Protein AF-A0A7J2Y728-F1 (afdb_monomer)

Solvent-accessible surface area (backbone atoms only — not comparable to full-atom values): 29092 Å² total; per-residue (Å²): 135,90,84,91,84,91,82,83,85,76,86,76,76,73,63,99,62,51,40,67,37,96,86,74,68,46,81,36,54,63,83,51,53,51,40,88,88,77,65,47,67,45,72,84,69,71,70,79,92,71,84,80,79,84,68,89,71,63,67,67,50,51,57,53,50,55,39,54,78,77,63,33,79,65,56,54,49,56,55,48,55,53,52,52,62,67,54,77,75,69,90,79,83,88,84,88,80,83,84,82,88,90,88,78,82,90,82,84,85,84,89,86,77,73,55,47,65,39,92,86,74,68,39,81,31,57,72,86,58,50,50,37,92,83,77,66,52,73,55,81,90,86,72,83,71,67,39,64,38,92,86,77,62,47,76,34,59,83,83,54,54,48,40,92,86,79,64,53,68,56,82,81,88,85,83,90,84,90,87,82,88,81,82,93,72,86,82,70,81,78,68,90,79,83,50,71,61,63,54,50,52,50,53,51,51,54,52,50,50,50,59,70,69,52,70,76,82,78,77,78,84,89,79,45,82,72,54,51,69,63,46,42,63,54,51,51,51,51,40,51,54,52,52,53,48,30,59,76,73,68,52,89,54,65,72,37,53,53,29,45,54,52,16,52,54,27,45,77,72,68,34,56,70,56,17,46,51,29,44,51,50,21,41,56,48,48,59,47,51,51,51,55,52,54,50,53,52,50,53,50,47,52,53,50,31,66,69,63,45,92,45,68,43,30,51,54,21,52,52,24,44,54,51,15,52,53,27,47,76,71,66,36,59,64,62,14,49,55,33,37,50,56,17,43,58,52,40,38,82,80,42,45,42,41,52,54,20,55,49,48,40,53,51,48,51,52,52,49,62,70,41,61,87,62,77,60,82,48,70,65,42,54,49,29,41,49,50,13,50,53,24,54,75,69,70,35,30,66,60,10,28,52,26,20,54,55,23,46,62,48,51,56,54,54,46,53,58,45,51,54,51,49,54,52,52,52,52,52,53,50,52,57,38,51,78,70,68,53,90,50,71,63,50,52,51,27,50,52,51,17,55,52,24,56,75,69,66,38,57,68,61,17,52,52,26,49,50,52,27,51,52,53,54,53,46,58,56,48,63,52,64,70,69,76,115

Nearest PDB structures (foldseek):
  7uni-assembly2_D  TM=1.965E-01  e=6.691E-01  synthetic construct

Secondary structure (DSSP, 8-state):
------------PPPTTEEE-TTT--EEETT-SB-TTT--BSGGG-S-----------HHHHHHHHHHHHH-HHHHHHHHHHHHHHHSS------------------PPPP---EEE-TTT--EEETT-SB-TTT--B--S----PEEPTTT--EE-TT-SB-TTT-PBPPPS----------------------HHHHHHHHHHHHHHHHHH-PPPPP-----HHHHHHHHHHHHHHHHHHHHHHHHHT---HHHHHHHHHHHHHHHTT-HHHHHHHHHHHHHHHHHHHHHHHHHHHHHHHHHHHHH-S-HHHHHHHHHHHHHHHHHHTT-HHHHHHHHHHHHHHHHHHHHHHHHHHHHHHHHHHHHHHHGGGT--HHHHHHHHHHHHHHHHTT-HHHHHHHHHHHHHHHHHHHHHHHHHHHHHHHHHHHHHHHTT---HHHHHHHHHHHHHHHHT-HHHHHHHHHHHHHHHHHHHHHHHTT--

Foldseek 3Di:
DDDDDDDDDDPDDDPPAWDADPPPRDIHGPPDQADPPPRDGCVVPVDDDDPPPPDPPPPVCLVVLLCLLVPDPVVVVVVVVVVVVVVVPDDDDDDDDDDDDDDDDDDDDDDDFDWDADPPQRDTGGPPDQADPVPGDGHDDDDADFDADPPPRDTDGPPDQADPPPGDGDDDPDDDDDDDDDDDDDDPDPDPPPDVLVVLLVVLVVLLVVLLVDQDPDDDPPPDPVVLVVCLNVLSVLLVVLVVLCVVLVQDLVVLVVLQVQLSVCVVVVVSVSNSVSSVVSNSVSLNSLSVVLSVLLVVLSVLLVLVPPDPLSVQLSVLSVQLSVCNVVSVSNSSVVSNVSSCVSSCVLCVLVVQLVVLLVVLVVLVVLCVVQPQPCPVLVVLSVQLVVCSVVSVSNSNSVSSVVSNVSSLVSLLVSLVVLLVVLVVLLVVVVVVVDDCPLLVVLSVQLVVCSVVSVSVSNSVSSVVNCVVSVVRVVVVVVVPD

Sequence (485 aa):
MKNLRSSLEVSSTPPSGTKVCPVCDSSIDAKARRCPSCQTDLSLFDVGGGTVDLGMGGDKAIDQMLDTITGGAEGSEILETLKSVGKASRSTTGVSGLKAATALERREPSRAAGGFMCPICESSVDADATVCPGCGAHFEEGGAAEFECPVCKAAVPRDAERCMTCGVTFAPSIRTVPGPGTAAAPTVPARHADDPRAALQGALRDRLAAVRASRPPVALPLADRKALHRDLPKLVNDVRSLLAVARKIGLPVESARSKINEAIGAGKRREIEGAIKMIGEARQGLERAFRDHIAGQIDSVLQDVERMGGSEDASNALEGVRVAIGRLEAREYEAAWDALQVAAEACEAQVKPYREAKESIAEDKRLLAEARSLDVHAAEIERLLRQGQEALTARKDEDALRFARQAHARLTRDLSVVLHDELRKARQTLLDLKVRGADLSKPIGFLKAASVHVKKEDWHEALRYLQEFRRETGGLDARRAGFSG

Mean predicted aligned error: 20.04 Å

pLDDT: mean 76.29, std 21.87, range [26.25, 98.12]

Structure (mmCIF, N/CA/C/O backbone):
data_AF-A0A7J2Y728-F1
#
_entry.id   AF-A0A7J2Y728-F1
#
loop_
_atom_site.group_PDB
_atom_site.id
_atom_site.type_symbol
_atom_site.label_atom_id
_atom_site.label_alt_id
_atom_site.label_comp_id
_atom_site.label_asym_id
_atom_site.label_entity_id
_atom_site.label_seq_id
_atom_site.pdbx_PDB_ins_code
_atom_site.Cartn_x
_atom_site.Cartn_y
_atom_site.Cartn_z
_atom_site.occupancy
_atom_site.B_iso_or_equiv
_atom_site.auth_seq_id
_atom_site.auth_comp_id
_atom_site.auth_asym_id
_atom_site.auth_atom_id
_atom_site.pdbx_PDB_model_num
ATOM 1 N N . MET A 1 1 ? -21.508 50.866 23.815 1.00 36.09 1 MET A N 1
ATOM 2 C CA . MET A 1 1 ? -20.263 51.187 24.552 1.00 36.09 1 MET A CA 1
ATOM 3 C C . MET A 1 1 ? -19.931 49.955 25.391 1.00 36.09 1 MET A C 1
ATOM 5 O O . MET A 1 1 ? -20.685 49.668 26.301 1.00 36.09 1 MET A O 1
ATOM 9 N N . LYS A 1 2 ? -19.138 48.990 24.904 1.00 36.19 2 LYS A N 1
ATOM 10 C CA . LYS A 1 2 ? -17.657 48.941 24.890 1.00 36.19 2 LYS A CA 1
ATOM 11 C C . LYS A 1 2 ? -17.030 49.238 26.260 1.00 36.19 2 LYS A C 1
ATOM 13 O O . LYS A 1 2 ? -17.006 50.401 26.644 1.00 36.19 2 LYS A O 1
ATOM 18 N N . ASN A 1 3 ? -16.528 48.191 26.930 1.00 31.12 3 ASN A N 1
ATOM 19 C CA . ASN A 1 3 ? -15.158 48.028 27.473 1.00 31.12 3 ASN A CA 1
ATOM 20 C C . ASN A 1 3 ? -15.152 46.886 28.518 1.00 31.12 3 ASN A C 1
ATOM 22 O O . ASN A 1 3 ? -15.933 46.926 29.457 1.00 31.12 3 ASN A O 1
ATOM 26 N N . LEU A 1 4 ? -14.493 45.744 28.275 1.00 36.25 4 LEU A N 1
ATOM 27 C CA . LEU A 1 4 ? -13.041 45.445 28.293 1.00 36.25 4 LEU A CA 1
ATOM 28 C C . LEU A 1 4 ? -12.475 45.204 29.706 1.00 36.25 4 LEU A C 1
ATOM 30 O O . LEU A 1 4 ? -12.314 46.159 30.461 1.00 36.25 4 LEU A O 1
ATOM 34 N N . ARG A 1 5 ? -12.085 43.944 29.976 1.00 34.44 5 ARG A N 1
ATOM 35 C CA . ARG A 1 5 ? -10.764 43.458 30.472 1.00 34.44 5 ARG A CA 1
ATOM 36 C C . ARG A 1 5 ? -10.913 41.991 30.928 1.00 34.44 5 ARG A C 1
ATOM 38 O O . ARG A 1 5 ? -11.746 41.708 31.773 1.00 34.44 5 ARG A O 1
ATOM 45 N N . SER A 1 6 ? -10.336 41.007 30.234 1.00 34.31 6 SER A N 1
ATOM 46 C CA . SER A 1 6 ? -8.918 40.578 30.221 1.00 34.31 6 SER A CA 1
ATOM 47 C C . SER A 1 6 ? -8.527 39.716 31.433 1.00 34.31 6 SER A C 1
ATOM 49 O O . SER A 1 6 ? -8.373 40.217 32.540 1.00 34.31 6 SER A O 1
ATOM 51 N N . SER A 1 7 ? -8.299 38.425 31.189 1.00 35.12 7 SER A N 1
ATOM 52 C CA . SER A 1 7 ? -7.483 37.494 31.993 1.00 35.12 7 SER A CA 1
ATOM 53 C C . SER A 1 7 ? -6.956 36.448 30.996 1.00 35.12 7 SER A C 1
ATOM 55 O O . SER A 1 7 ? -7.727 35.616 30.545 1.00 35.12 7 SER A O 1
ATOM 57 N N . LEU A 1 8 ? -5.844 36.696 30.296 1.00 37.00 8 LEU A N 1
ATOM 58 C CA . LEU A 1 8 ? -4.461 36.380 30.691 1.00 37.00 8 LEU A CA 1
ATOM 59 C C . LEU A 1 8 ? -4.297 34.920 31.143 1.00 37.00 8 LEU A C 1
ATOM 61 O O . LEU A 1 8 ? -4.273 34.622 32.333 1.00 37.00 8 LEU A O 1
ATOM 65 N N . GLU A 1 9 ? -4.148 34.035 30.155 1.00 36.41 9 GLU A N 1
ATOM 66 C CA . GLU A 1 9 ? -3.487 32.741 30.309 1.00 36.41 9 GLU A CA 1
ATOM 67 C C . GLU A 1 9 ? -1.994 32.987 30.553 1.00 36.41 9 GLU A C 1
ATOM 69 O O . GLU A 1 9 ? -1.279 33.537 29.713 1.00 36.41 9 GLU A O 1
ATOM 74 N N . VAL A 1 10 ? -1.531 32.621 31.746 1.00 37.81 10 VAL A N 1
ATOM 75 C CA . VAL A 1 10 ? -0.124 32.679 32.135 1.00 37.81 10 VAL A CA 1
ATOM 76 C C . VAL A 1 10 ? 0.492 31.312 31.858 1.00 37.81 10 VAL A C 1
ATOM 78 O O . VAL A 1 10 ? 0.276 30.356 32.597 1.00 37.81 10 VAL A O 1
ATOM 81 N N . SER A 1 11 ? 1.290 31.238 30.794 1.00 43.25 11 SER A N 1
ATOM 82 C CA . SER A 1 11 ? 2.288 30.188 30.591 1.00 43.25 11 SER A CA 1
ATOM 83 C C . SER A 1 11 ? 3.376 30.339 31.658 1.00 43.25 11 SER A C 1
ATOM 85 O O . SER A 1 11 ? 4.315 31.118 31.495 1.00 43.25 11 SER A O 1
ATOM 87 N N . SER A 1 12 ? 3.243 29.627 32.776 1.00 42.03 12 SER A N 1
ATOM 88 C CA . SER A 1 12 ? 4.268 29.584 33.818 1.00 42.03 12 SER A CA 1
ATOM 89 C C . SER A 1 12 ? 5.326 28.534 33.478 1.00 42.03 12 SER A C 1
ATOM 91 O O . SER A 1 12 ? 5.150 27.344 33.742 1.00 42.03 12 SER A O 1
ATOM 93 N N . THR A 1 13 ? 6.451 28.979 32.925 1.00 46.34 13 THR A N 1
ATOM 94 C CA . THR A 1 13 ? 7.721 28.250 33.018 1.00 46.34 13 THR A CA 1
ATOM 95 C C . THR A 1 13 ? 8.045 27.994 34.497 1.00 46.34 13 THR A C 1
ATOM 97 O O . THR A 1 13 ? 7.999 28.950 35.280 1.00 46.34 13 THR A O 1
ATOM 100 N N . PRO A 1 14 ? 8.368 26.756 34.915 1.00 42.28 14 PRO A N 1
ATOM 101 C CA . PRO A 1 14 ? 8.696 26.487 36.306 1.00 42.28 14 PRO A CA 1
ATOM 102 C C . PRO A 1 14 ? 10.007 27.188 36.709 1.00 42.28 14 PRO A C 1
ATOM 104 O O . PRO A 1 14 ? 10.954 27.210 35.917 1.00 42.28 14 PRO A O 1
ATOM 107 N N . PRO A 1 15 ? 10.104 27.742 37.931 1.00 44.25 15 PRO A N 1
ATOM 108 C CA . PRO A 1 15 ? 11.355 28.271 38.462 1.00 44.25 15 PRO A CA 1
ATOM 109 C C . PRO A 1 15 ? 12.415 27.163 38.537 1.00 44.25 15 PRO A C 1
ATOM 111 O O . PRO A 1 15 ? 12.107 26.006 38.846 1.00 44.25 15 PRO A O 1
ATOM 114 N N . SER A 1 16 ? 13.669 27.534 38.262 1.00 54.56 16 SER A N 1
ATOM 115 C CA . SER A 1 16 ? 14.858 26.677 38.316 1.00 54.56 16 SER A CA 1
ATOM 116 C C . SER A 1 16 ? 14.979 26.006 39.691 1.00 54.56 16 SER A C 1
ATOM 118 O O . SER A 1 16 ? 15.476 26.604 40.643 1.00 54.56 16 SER A O 1
ATOM 120 N N . GLY A 1 17 ? 14.464 24.784 39.812 1.00 63.47 17 GLY A N 1
ATOM 121 C CA . GLY A 1 17 ? 14.330 24.076 41.090 1.00 63.47 17 GLY A CA 1
ATOM 122 C C . GLY A 1 17 ? 13.102 23.168 41.190 1.00 63.47 17 GLY A C 1
ATOM 123 O O . GLY A 1 17 ? 13.009 22.378 42.126 1.00 63.47 17 GLY A O 1
ATOM 124 N N . THR A 1 18 ? 12.186 23.225 40.222 1.00 78.00 18 THR A N 1
ATOM 125 C CA . THR A 1 18 ? 11.022 22.328 40.140 1.00 78.00 18 THR A CA 1
ATOM 126 C C . THR A 1 18 ? 11.105 21.426 38.906 1.00 78.00 18 THR A C 1
ATOM 128 O O . THR A 1 18 ? 11.581 21.841 37.852 1.00 78.00 18 THR A O 1
ATOM 131 N N . LYS A 1 19 ? 10.685 20.166 39.049 1.00 84.06 19 LYS A N 1
ATOM 132 C CA . LYS A 1 19 ? 10.522 19.182 37.967 1.00 84.06 19 LYS A CA 1
ATOM 133 C C . LYS A 1 19 ? 9.038 18.836 37.820 1.00 84.06 19 LYS A C 1
ATOM 135 O O . LYS A 1 19 ? 8.234 19.176 38.682 1.00 84.06 19 LYS A O 1
ATOM 140 N N . VAL A 1 20 ? 8.656 18.171 36.738 1.00 87.44 20 VAL A N 1
ATOM 141 C CA . VAL A 1 20 ? 7.262 17.767 36.494 1.00 87.44 20 VAL A CA 1
ATOM 142 C C . VAL A 1 20 ? 7.093 16.293 36.860 1.00 87.44 20 VAL A C 1
ATOM 144 O O . VAL A 1 20 ? 7.968 15.474 36.576 1.00 87.44 20 VAL A O 1
ATOM 147 N N . CYS A 1 21 ? 6.001 15.939 37.540 1.00 81.06 21 CYS A N 1
ATOM 148 C CA . CYS A 1 21 ? 5.714 14.545 37.865 1.00 81.06 21 CYS A CA 1
ATOM 149 C C . CYS A 1 21 ? 5.385 13.753 36.583 1.00 81.06 21 CYS A C 1
ATOM 151 O O . CYS A 1 21 ? 4.373 14.053 35.961 1.00 81.06 21 CYS A O 1
ATOM 153 N N . PRO A 1 22 ? 6.112 12.669 36.247 1.00 82.06 22 PRO A N 1
ATOM 154 C CA . PRO A 1 22 ? 5.912 11.913 35.001 1.00 82.06 22 PRO A CA 1
ATOM 155 C C . PRO A 1 22 ? 4.608 11.093 34.953 1.00 82.06 22 PRO A C 1
ATOM 157 O O . PRO A 1 22 ? 4.370 10.354 34.001 1.00 82.06 22 PRO A O 1
ATOM 160 N N . VAL A 1 23 ? 3.788 11.152 36.007 1.00 81.75 23 VAL A N 1
ATOM 161 C CA . VAL A 1 23 ? 2.537 10.387 36.128 1.00 81.75 23 VAL A CA 1
ATOM 162 C C . VAL A 1 23 ? 1.297 11.280 36.084 1.00 81.75 23 VAL A C 1
ATOM 164 O O . VAL A 1 23 ? 0.246 10.822 35.641 1.00 81.75 23 VAL A O 1
ATOM 167 N N . CYS A 1 24 ? 1.388 12.529 36.544 1.00 83.75 24 CYS A N 1
ATOM 168 C CA . CYS A 1 24 ? 0.225 13.420 36.663 1.00 83.75 24 CYS A CA 1
ATOM 169 C C . CYS A 1 24 ? 0.508 14.883 36.299 1.00 83.75 24 CYS A C 1
ATOM 171 O O . CYS A 1 24 ? -0.330 15.738 36.569 1.00 83.75 24 CYS A O 1
ATOM 173 N N . ASP A 1 25 ? 1.698 15.177 35.776 1.00 85.94 25 ASP A N 1
ATOM 174 C CA . ASP A 1 25 ? 2.135 16.491 35.292 1.00 85.94 25 ASP A CA 1
ATOM 175 C C . ASP A 1 25 ? 2.067 17.646 36.304 1.00 85.94 25 ASP A C 1
ATOM 177 O O . ASP A 1 25 ? 2.242 18.813 35.964 1.00 85.94 25 ASP A O 1
ATOM 181 N N . SER A 1 26 ? 1.892 17.334 37.590 1.00 83.94 26 SER A N 1
ATOM 182 C CA . SER A 1 26 ? 1.995 18.327 38.656 1.00 83.94 26 SER A CA 1
ATOM 183 C C . SER A 1 26 ? 3.441 18.793 38.820 1.00 83.94 26 SER A C 1
ATOM 185 O O . SER A 1 26 ? 4.365 17.972 38.849 1.00 83.94 26 SER A O 1
ATOM 187 N N . SER A 1 27 ? 3.630 20.100 38.996 1.00 87.88 27 SER A N 1
ATOM 188 C CA . SER A 1 27 ? 4.913 20.690 39.379 1.00 87.88 27 SER A CA 1
ATOM 189 C C . SER A 1 27 ? 5.327 20.195 40.764 1.00 87.88 27 SER A C 1
ATOM 191 O O . SER A 1 27 ? 4.573 20.302 41.732 1.00 87.88 27 SER A O 1
ATOM 193 N N . ILE A 1 28 ? 6.527 19.637 40.861 1.00 85.81 28 ILE A N 1
ATOM 194 C CA . ILE A 1 28 ? 7.092 19.047 42.074 1.00 85.81 28 ILE A CA 1
ATOM 195 C C . ILE A 1 28 ? 8.501 19.589 42.316 1.00 85.81 28 ILE A C 1
ATOM 197 O O . ILE A 1 28 ? 9.189 20.014 41.393 1.00 85.81 28 ILE A O 1
ATOM 201 N N . ASP A 1 29 ? 8.958 19.566 43.563 1.00 82.44 29 ASP A N 1
ATOM 202 C CA . ASP A 1 29 ? 10.331 19.952 43.896 1.00 82.44 29 ASP A CA 1
ATOM 203 C C . ASP A 1 29 ? 11.352 19.020 43.210 1.00 82.44 29 ASP A C 1
ATOM 205 O O . ASP A 1 29 ? 11.127 17.807 43.100 1.00 82.44 29 ASP A O 1
ATOM 209 N N . ALA A 1 30 ? 12.488 19.556 42.749 1.00 79.12 30 ALA A N 1
ATOM 210 C CA . ALA A 1 30 ? 13.528 18.769 42.082 1.00 79.12 30 ALA A CA 1
ATOM 211 C C . ALA A 1 30 ? 14.033 17.587 42.937 1.00 79.12 30 ALA A C 1
ATOM 213 O O . ALA A 1 30 ? 14.341 16.519 42.396 1.00 79.12 30 ALA A O 1
ATOM 214 N N . LYS A 1 31 ? 14.047 17.731 44.269 1.00 77.50 31 LYS A N 1
ATOM 215 C CA . LYS A 1 31 ? 14.472 16.705 45.236 1.00 77.50 31 LYS A CA 1
ATOM 216 C C . LYS A 1 31 ? 13.311 15.879 45.800 1.00 77.50 31 LYS A C 1
ATOM 218 O O . LYS A 1 31 ? 13.548 14.989 46.622 1.00 77.50 31 LYS A O 1
ATOM 223 N N . ALA A 1 32 ? 12.069 16.118 45.369 1.00 79.19 32 ALA A N 1
ATOM 224 C CA . ALA A 1 32 ? 10.927 15.325 45.810 1.00 79.19 32 ALA A CA 1
ATOM 225 C C . ALA A 1 32 ? 11.103 13.853 45.403 1.00 79.19 32 ALA A C 1
ATOM 227 O O . ALA A 1 32 ? 11.284 13.533 44.223 1.00 79.19 32 ALA A O 1
ATOM 228 N N . ARG A 1 33 ? 11.025 12.959 46.398 1.00 82.12 33 ARG A N 1
ATOM 229 C CA . ARG A 1 33 ? 10.993 11.498 46.208 1.00 82.12 33 ARG A CA 1
ATOM 230 C C . ARG A 1 33 ? 9.577 10.951 46.039 1.00 82.12 33 ARG A C 1
ATOM 232 O O . ARG A 1 33 ? 9.421 9.844 45.552 1.00 82.12 33 ARG A O 1
ATOM 239 N N . ARG A 1 34 ? 8.543 11.715 46.402 1.00 88.38 34 ARG A N 1
ATOM 240 C CA . ARG A 1 34 ? 7.135 11.389 46.129 1.00 88.38 34 ARG A CA 1
ATOM 241 C C . ARG A 1 34 ? 6.408 12.603 45.582 1.00 88.38 34 ARG A C 1
ATOM 243 O O . ARG A 1 34 ? 6.651 13.718 46.039 1.00 88.38 34 ARG A O 1
ATOM 250 N N . CYS A 1 35 ? 5.502 12.385 44.635 1.00 84.19 35 CYS A N 1
ATOM 251 C CA . CYS A 1 35 ? 4.614 13.441 44.162 1.00 84.19 35 CYS A CA 1
ATOM 252 C C . CYS A 1 35 ? 3.517 13.730 45.209 1.00 84.19 35 CYS A C 1
ATOM 254 O O . CYS A 1 35 ? 2.826 12.795 45.607 1.00 84.19 35 CYS A O 1
ATOM 256 N N . PRO A 1 36 ? 3.300 14.985 45.634 1.00 82.44 36 PRO A N 1
ATOM 257 C CA . PRO A 1 36 ? 2.233 15.339 46.571 1.00 82.44 36 PRO A CA 1
ATOM 258 C C . PRO A 1 36 ? 0.824 15.187 45.973 1.00 82.44 36 PRO A C 1
ATOM 260 O O . PRO A 1 36 ? -0.109 14.909 46.718 1.00 82.44 36 PRO A O 1
ATOM 263 N N . SER A 1 37 ? 0.663 15.307 44.650 1.00 85.44 37 SER A N 1
ATOM 264 C CA . SER A 1 37 ? -0.649 15.221 43.989 1.00 85.44 37 SER A CA 1
ATOM 265 C C . SER A 1 37 ? -1.134 13.784 43.796 1.00 85.44 37 SER A C 1
ATOM 267 O O . SER A 1 37 ? -2.288 13.476 44.070 1.00 85.44 37 SER A O 1
ATOM 269 N N . CYS A 1 38 ? -0.262 12.889 43.322 1.00 85.88 38 CYS A N 1
ATOM 270 C CA . CYS A 1 38 ? -0.639 11.508 42.988 1.00 85.88 38 CYS A CA 1
ATOM 271 C C . CYS A 1 38 ? 0.043 10.446 43.861 1.00 85.88 38 CYS A C 1
ATOM 273 O O . CYS A 1 38 ? -0.113 9.254 43.604 1.00 85.88 38 CYS A O 1
ATOM 275 N N . GLN A 1 39 ? 0.845 10.861 44.847 1.00 85.12 39 GLN A N 1
ATOM 276 C CA . GLN A 1 39 ? 1.574 9.998 45.788 1.00 85.12 39 GLN A CA 1
ATOM 277 C C . GLN A 1 39 ? 2.557 8.998 45.149 1.00 85.12 39 GLN A C 1
ATOM 279 O O . GLN A 1 39 ? 3.077 8.116 45.831 1.00 85.12 39 GLN A O 1
ATOM 284 N N . THR A 1 40 ? 2.865 9.152 43.856 1.00 81.62 40 THR A N 1
ATOM 285 C CA . THR A 1 40 ? 3.807 8.283 43.135 1.00 81.62 40 THR A CA 1
ATOM 286 C C . THR A 1 40 ? 5.222 8.443 43.686 1.00 81.62 40 THR A C 1
ATOM 288 O O . THR A 1 40 ? 5.699 9.571 43.827 1.00 81.62 40 THR A O 1
ATOM 291 N N . ASP A 1 41 ? 5.896 7.322 43.952 1.00 84.44 41 ASP A N 1
ATOM 292 C CA . ASP A 1 41 ? 7.317 7.277 44.306 1.00 84.44 41 ASP A CA 1
ATOM 293 C C . ASP A 1 41 ? 8.184 7.506 43.060 1.00 84.44 41 ASP A C 1
ATOM 295 O O . ASP A 1 41 ? 8.096 6.782 42.069 1.00 84.44 41 ASP A O 1
ATOM 299 N N . LEU A 1 42 ? 8.991 8.561 43.099 1.00 76.94 42 LEU A N 1
ATOM 300 C CA . LEU A 1 42 ? 9.778 9.061 41.976 1.00 76.94 42 LEU A CA 1
ATOM 301 C C . LEU A 1 42 ? 11.171 8.430 41.914 1.00 76.94 42 LEU A C 1
ATOM 303 O O . LEU A 1 42 ? 11.829 8.532 40.883 1.00 76.94 42 LEU A O 1
ATOM 307 N N . SER A 1 43 ? 11.600 7.741 42.978 1.00 75.69 43 SER A N 1
ATOM 308 C CA . SER A 1 43 ? 12.879 7.017 43.001 1.00 75.69 43 SER A CA 1
ATOM 309 C C . SER A 1 43 ? 12.936 5.868 41.985 1.00 75.69 43 SER A C 1
ATOM 311 O O . SER A 1 43 ? 14.015 5.460 41.571 1.00 75.69 43 SER A O 1
ATOM 313 N N . LEU A 1 44 ? 11.772 5.402 41.524 1.00 68.56 44 LEU A N 1
ATOM 314 C CA . LEU A 1 44 ? 11.617 4.391 40.476 1.00 68.56 44 LEU A CA 1
ATOM 315 C C . LEU A 1 44 ? 12.033 4.869 39.074 1.00 68.56 44 LEU A C 1
ATOM 317 O O . LEU A 1 44 ? 12.242 4.034 38.198 1.00 68.56 44 LEU A O 1
ATOM 321 N N . PHE A 1 45 ? 12.137 6.183 38.851 1.00 65.56 45 PHE A N 1
ATOM 322 C CA . PHE A 1 45 ? 12.433 6.772 37.538 1.00 65.56 45 PHE A CA 1
ATOM 323 C C . PHE A 1 45 ? 13.850 7.365 37.435 1.00 65.56 45 PHE A C 1
ATOM 325 O O . PHE A 1 45 ? 14.231 7.816 36.362 1.00 65.56 45 PHE A O 1
ATOM 332 N N . ASP A 1 46 ? 14.641 7.327 38.512 1.00 55.50 46 ASP A N 1
ATOM 333 C CA . ASP A 1 46 ? 16.007 7.882 38.594 1.00 55.50 46 ASP A CA 1
ATOM 334 C C . ASP A 1 46 ? 17.094 6.898 38.091 1.00 55.50 46 ASP A C 1
ATOM 336 O O . ASP A 1 46 ? 18.239 6.903 38.549 1.00 55.50 46 ASP A O 1
ATOM 340 N N . VAL A 1 47 ? 16.755 6.018 37.140 1.00 47.31 47 VAL A N 1
ATOM 341 C CA . VAL A 1 47 ? 17.733 5.127 36.493 1.00 47.31 47 VAL A CA 1
ATOM 342 C C . VAL A 1 47 ? 18.425 5.910 35.377 1.00 47.31 47 VAL A C 1
ATOM 344 O O . VAL A 1 47 ? 17.777 6.376 34.444 1.00 47.31 47 VAL A O 1
ATOM 347 N N . GLY A 1 48 ? 19.740 6.084 35.524 1.00 39.31 48 GLY A N 1
ATOM 348 C CA . GLY A 1 48 ? 20.586 6.988 34.747 1.00 39.31 48 GLY A CA 1
ATOM 349 C C . GLY A 1 48 ? 20.332 7.005 33.238 1.00 39.31 48 GLY A C 1
ATOM 350 O O . GLY A 1 48 ? 20.243 5.970 32.579 1.00 39.31 48 GLY A O 1
ATOM 351 N N . GLY A 1 49 ? 20.258 8.227 32.704 1.00 39.19 49 GLY A N 1
ATOM 352 C CA . GLY A 1 49 ? 20.095 8.518 31.288 1.00 39.19 49 GLY A CA 1
ATOM 353 C C . GLY A 1 49 ? 21.264 8.006 30.452 1.00 39.19 49 GLY A C 1
ATOM 354 O O . GLY A 1 49 ? 22.329 8.614 30.410 1.00 39.19 49 GLY A O 1
ATOM 355 N N . GLY A 1 50 ? 21.025 6.903 29.750 1.00 29.88 50 GLY A N 1
ATOM 356 C CA . GLY A 1 50 ? 21.738 6.520 28.541 1.00 29.88 50 GLY A CA 1
ATOM 357 C C . GLY A 1 50 ? 20.765 6.616 27.376 1.00 29.88 50 GLY A C 1
ATOM 358 O O . GLY A 1 50 ? 19.938 5.728 27.178 1.00 29.88 50 GLY A O 1
ATOM 359 N N . THR A 1 51 ? 20.827 7.707 26.620 1.00 29.98 51 THR A N 1
ATOM 360 C CA . THR A 1 51 ? 20.181 7.797 25.311 1.00 29.98 51 THR A CA 1
ATOM 361 C C . THR A 1 51 ? 20.886 6.811 24.383 1.00 29.98 51 THR A C 1
ATOM 363 O O . THR A 1 51 ? 21.996 7.071 23.924 1.00 29.98 51 THR A O 1
ATOM 366 N N . VAL A 1 52 ? 20.272 5.652 24.142 1.00 28.61 52 VAL A N 1
ATOM 367 C CA . VAL A 1 52 ? 20.644 4.785 23.021 1.00 28.61 52 VAL A CA 1
ATOM 368 C C . VAL A 1 52 ? 20.241 5.494 21.737 1.00 28.61 52 VAL A C 1
ATOM 370 O O . VAL A 1 52 ? 19.082 5.492 21.331 1.00 28.61 52 VAL A O 1
ATOM 373 N N . ASP A 1 53 ? 21.228 6.151 21.143 1.00 27.36 53 ASP A N 1
ATOM 374 C CA . ASP A 1 53 ? 21.156 6.744 19.821 1.00 27.36 53 ASP A CA 1
ATOM 375 C C . ASP A 1 53 ? 21.158 5.610 18.781 1.00 27.36 53 ASP A C 1
ATOM 377 O O . ASP A 1 53 ? 22.201 5.121 18.350 1.00 27.36 53 ASP A O 1
ATOM 381 N N . LEU A 1 54 ? 19.967 5.122 18.426 1.00 32.44 54 LEU A N 1
ATOM 382 C CA . LEU A 1 54 ? 19.755 4.273 17.250 1.00 32.44 54 LEU A CA 1
ATOM 383 C C . LEU A 1 54 ? 19.519 5.166 16.024 1.00 32.44 54 LEU A C 1
ATOM 385 O O . LEU A 1 54 ? 18.485 5.095 15.361 1.00 32.44 54 LEU A O 1
ATOM 389 N N . GLY A 1 55 ? 20.487 6.037 15.742 1.00 30.92 55 GLY A N 1
ATOM 390 C CA . GLY A 1 55 ? 20.522 6.849 14.534 1.00 30.92 55 GLY A CA 1
ATOM 391 C C . GLY A 1 55 ? 20.902 6.001 13.320 1.00 30.92 55 GLY A C 1
ATOM 392 O O . GLY A 1 55 ? 21.998 5.443 13.252 1.00 30.92 55 GLY A O 1
ATOM 393 N N . MET A 1 56 ? 19.995 5.911 12.343 1.00 45.03 56 MET A N 1
ATOM 394 C CA . MET A 1 56 ? 20.239 5.320 11.024 1.00 45.03 56 MET A CA 1
ATOM 395 C C . MET A 1 56 ? 21.422 6.006 10.319 1.00 45.03 56 MET A C 1
ATOM 397 O O . MET A 1 56 ? 21.269 7.022 9.648 1.00 45.03 56 MET A O 1
ATOM 401 N N . GLY A 1 57 ? 22.610 5.416 10.428 1.00 39.97 57 GLY A N 1
ATOM 402 C CA . GLY A 1 57 ? 23.808 5.794 9.675 1.00 39.97 57 GLY A CA 1
ATOM 403 C C . GLY A 1 57 ? 24.056 4.880 8.472 1.00 39.97 57 GLY A C 1
ATOM 404 O O . GLY A 1 57 ? 25.140 4.319 8.354 1.00 39.97 57 GLY A O 1
ATOM 405 N N . GLY A 1 58 ? 23.059 4.663 7.609 1.00 50.75 58 GLY A N 1
ATOM 406 C CA . GLY A 1 58 ? 23.162 3.707 6.492 1.00 50.75 58 GLY A CA 1
ATOM 407 C C . GLY A 1 58 ? 23.837 4.254 5.226 1.00 50.75 58 GLY A C 1
ATOM 408 O O . GLY A 1 58 ? 24.446 3.496 4.473 1.00 50.75 58 GLY A O 1
ATOM 409 N N . ASP A 1 59 ? 23.760 5.566 4.989 1.00 52.47 59 ASP A N 1
ATOM 410 C CA . ASP A 1 59 ? 24.070 6.134 3.669 1.00 52.47 59 ASP A CA 1
ATOM 411 C C . ASP A 1 59 ? 25.556 6.405 3.438 1.00 52.47 59 ASP A C 1
ATOM 413 O O . ASP A 1 59 ? 26.090 6.065 2.385 1.00 52.47 59 ASP A O 1
ATOM 417 N N . LYS A 1 60 ? 26.264 6.934 4.443 1.00 54.91 60 LYS A N 1
ATOM 418 C CA . LYS A 1 60 ? 27.724 7.113 4.361 1.00 54.91 60 LYS A CA 1
ATOM 419 C C . LYS A 1 60 ? 28.455 5.778 4.348 1.00 54.91 60 LYS A C 1
ATOM 421 O O . LYS A 1 60 ? 29.512 5.677 3.744 1.00 54.91 60 LYS A O 1
ATOM 426 N N . ALA A 1 61 ? 27.876 4.764 4.987 1.00 61.44 61 ALA A N 1
ATOM 427 C CA . ALA A 1 61 ? 28.481 3.454 5.096 1.00 61.44 61 ALA A CA 1
ATOM 428 C C . ALA A 1 61 ? 28.568 2.782 3.717 1.00 61.44 61 ALA A C 1
ATOM 430 O O . ALA A 1 61 ? 29.619 2.260 3.388 1.00 61.44 61 ALA A O 1
ATOM 431 N N . ILE A 1 62 ? 27.522 2.837 2.881 1.00 57.56 62 ILE A N 1
ATOM 432 C CA . ILE A 1 62 ? 27.520 2.183 1.557 1.00 57.56 62 ILE A CA 1
ATOM 433 C C . ILE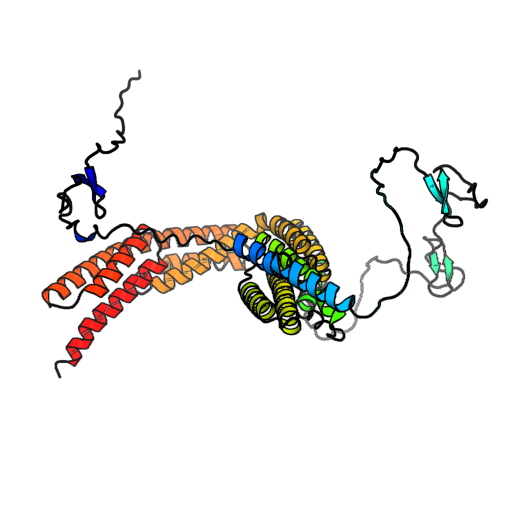 A 1 62 ? 28.454 2.886 0.576 1.00 57.56 62 ILE A C 1
ATOM 435 O O . ILE A 1 62 ? 29.238 2.212 -0.083 1.00 57.56 62 ILE A O 1
ATOM 439 N N . ASP A 1 63 ? 28.418 4.217 0.503 1.00 57.41 63 ASP A N 1
ATOM 440 C CA . ASP A 1 63 ? 29.334 4.965 -0.362 1.00 57.41 63 ASP A CA 1
ATOM 441 C C . ASP A 1 63 ? 30.800 4.774 0.091 1.00 57.41 63 ASP A C 1
ATOM 443 O O . ASP A 1 63 ? 31.634 4.416 -0.733 1.00 57.41 63 ASP A O 1
ATOM 447 N N . GLN A 1 64 ? 31.102 4.836 1.400 1.00 61.72 64 GLN A N 1
ATOM 448 C CA . GLN A 1 64 ? 32.438 4.505 1.941 1.00 61.72 64 GLN A CA 1
ATOM 449 C C . GLN A 1 64 ? 32.833 3.033 1.708 1.00 61.72 64 GLN A C 1
ATOM 451 O O . GLN A 1 64 ? 34.009 2.719 1.520 1.00 61.72 64 GLN A O 1
ATOM 456 N N . MET A 1 65 ? 31.867 2.113 1.708 1.00 60.25 65 MET A N 1
ATOM 457 C CA . MET A 1 65 ? 32.076 0.683 1.469 1.00 60.25 65 MET A CA 1
ATOM 458 C C . MET A 1 65 ? 32.357 0.369 -0.005 1.00 60.25 65 MET A C 1
ATOM 460 O O . MET A 1 65 ? 33.267 -0.406 -0.294 1.00 60.25 65 MET A O 1
ATOM 464 N N . LEU A 1 66 ? 31.621 0.976 -0.938 1.00 61.47 66 LEU A N 1
ATOM 465 C CA . LEU A 1 66 ? 31.881 0.859 -2.375 1.00 61.47 66 LEU A CA 1
ATOM 466 C C . LEU A 1 66 ? 33.209 1.540 -2.734 1.00 61.47 66 LEU A C 1
ATOM 468 O O . LEU A 1 66 ? 33.999 0.965 -3.482 1.00 61.47 66 LEU A O 1
ATOM 472 N N . ASP A 1 67 ? 33.519 2.673 -2.098 1.00 65.06 67 ASP A N 1
ATOM 473 C CA . ASP A 1 67 ? 34.817 3.341 -2.218 1.00 65.06 67 ASP A CA 1
ATOM 474 C C . ASP A 1 67 ? 35.959 2.505 -1.595 1.00 65.06 67 ASP A C 1
ATOM 476 O O . ASP A 1 67 ? 37.099 2.618 -2.024 1.00 65.06 67 ASP A O 1
ATOM 480 N N . THR A 1 68 ? 35.693 1.583 -0.658 1.00 61.44 68 THR A N 1
ATOM 481 C CA . THR A 1 68 ? 36.703 0.620 -0.160 1.00 61.44 68 THR A CA 1
ATOM 482 C C . THR A 1 68 ? 37.055 -0.444 -1.212 1.00 61.44 68 THR A C 1
ATOM 484 O O . THR A 1 68 ? 38.181 -0.940 -1.238 1.00 61.44 68 THR A O 1
ATOM 487 N N . ILE A 1 69 ? 36.124 -0.780 -2.114 1.00 54.25 69 ILE A N 1
ATOM 488 C CA . ILE A 1 69 ? 36.364 -1.697 -3.244 1.00 54.25 69 ILE A CA 1
ATOM 489 C C . ILE A 1 69 ? 37.173 -0.995 -4.351 1.00 54.25 69 ILE A C 1
ATOM 491 O O . ILE A 1 69 ? 37.983 -1.644 -5.014 1.00 54.25 69 ILE A O 1
ATOM 495 N N . THR A 1 70 ? 36.975 0.315 -4.555 1.00 52.47 70 THR A N 1
ATOM 496 C CA . THR A 1 70 ? 37.580 1.079 -5.667 1.00 52.47 70 THR A CA 1
ATOM 497 C C . THR A 1 70 ? 38.708 2.045 -5.277 1.00 52.47 70 THR A C 1
ATOM 499 O O . THR A 1 70 ? 39.419 2.501 -6.168 1.00 52.47 70 THR A O 1
ATOM 502 N N . GLY A 1 71 ? 38.893 2.380 -3.998 1.00 44.84 71 GLY A N 1
ATOM 503 C CA . GLY A 1 71 ? 39.621 3.589 -3.580 1.00 44.84 71 GLY A CA 1
ATOM 504 C C . GLY A 1 71 ? 40.273 3.575 -2.191 1.00 44.84 71 GLY A C 1
ATOM 505 O O . GLY A 1 71 ? 40.566 4.640 -1.655 1.00 44.84 71 GLY A O 1
ATOM 506 N N . GLY A 1 72 ? 40.562 2.414 -1.598 1.00 38.88 72 GLY A N 1
ATOM 507 C CA . GLY A 1 72 ? 41.484 2.367 -0.457 1.00 38.88 72 GLY A CA 1
ATOM 508 C C . GLY A 1 72 ? 42.931 2.613 -0.908 1.00 38.88 72 GLY A C 1
ATOM 509 O O . GLY A 1 72 ? 43.345 2.059 -1.926 1.00 38.88 72 GLY A O 1
ATOM 510 N N . ALA A 1 73 ? 43.719 3.383 -0.147 1.00 44.97 73 ALA A N 1
ATOM 511 C CA . ALA A 1 73 ? 45.161 3.581 -0.379 1.00 44.97 73 ALA A CA 1
ATOM 512 C C . ALA A 1 73 ? 45.932 2.247 -0.551 1.00 44.97 73 ALA A C 1
ATOM 514 O O . ALA A 1 73 ? 46.887 2.177 -1.315 1.00 44.97 73 ALA A O 1
ATOM 515 N N . GLU A 1 74 ? 45.429 1.157 0.034 1.00 46.00 74 GLU A N 1
ATOM 516 C CA . GLU A 1 74 ? 45.957 -0.206 -0.124 1.00 46.00 74 GLU A CA 1
ATOM 517 C C . GLU A 1 74 ? 45.512 -0.910 -1.431 1.00 46.00 74 GLU A C 1
ATOM 519 O O . GLU A 1 74 ? 46.199 -1.793 -1.939 1.00 46.00 74 GLU A O 1
ATOM 524 N N . GLY A 1 75 ? 44.381 -0.524 -2.033 1.00 41.72 75 GLY A N 1
ATOM 525 C CA . GLY A 1 75 ? 43.902 -1.068 -3.315 1.00 41.72 75 GLY A CA 1
ATOM 526 C C . GLY A 1 75 ? 44.715 -0.568 -4.513 1.00 41.72 75 GLY A C 1
ATOM 527 O O . GLY A 1 75 ? 44.959 -1.321 -5.462 1.00 41.72 75 GLY A O 1
ATOM 528 N N . SER A 1 76 ? 45.205 0.674 -4.432 1.00 48.66 76 SER A N 1
ATOM 529 C CA . SER A 1 76 ? 46.186 1.220 -5.377 1.00 48.66 76 SER A CA 1
ATOM 530 C C . SER A 1 76 ? 47.537 0.514 -5.240 1.00 48.66 76 SER A C 1
ATOM 532 O O . SER A 1 76 ? 48.126 0.157 -6.254 1.00 48.66 76 SER A O 1
ATOM 534 N N . GLU A 1 77 ? 47.989 0.205 -4.020 1.00 47.06 77 GLU A N 1
ATOM 535 C CA . GLU A 1 77 ? 49.235 -0.544 -3.793 1.00 47.06 77 GLU A CA 1
ATOM 536 C C . GLU A 1 77 ? 49.161 -1.993 -4.295 1.00 47.06 77 GLU A C 1
ATOM 538 O O . GLU A 1 77 ? 50.144 -2.508 -4.825 1.00 47.06 77 GLU A O 1
ATOM 543 N N . ILE A 1 78 ? 48.001 -2.657 -4.223 1.00 50.78 78 ILE A N 1
ATOM 544 C CA . ILE A 1 78 ? 47.806 -4.008 -4.787 1.00 50.78 78 ILE A CA 1
ATOM 545 C C . ILE A 1 78 ? 47.798 -3.974 -6.327 1.00 50.78 78 ILE A C 1
ATOM 547 O O . ILE A 1 78 ? 48.360 -4.860 -6.977 1.00 50.78 78 ILE A O 1
ATOM 551 N N . LEU A 1 79 ? 47.208 -2.941 -6.936 1.00 46.09 79 LEU A N 1
ATOM 552 C CA . LEU A 1 79 ? 47.229 -2.748 -8.391 1.00 46.09 79 LEU A CA 1
ATOM 553 C C . LEU A 1 79 ? 48.606 -2.291 -8.903 1.00 46.09 79 LEU A C 1
ATOM 555 O O . LEU A 1 79 ? 49.020 -2.720 -9.984 1.00 46.09 79 LEU A O 1
ATOM 559 N N . GLU A 1 80 ? 49.349 -1.491 -8.136 1.00 47.34 80 GLU A N 1
ATOM 560 C CA . GLU A 1 80 ? 50.721 -1.081 -8.455 1.00 47.34 80 GLU A CA 1
ATOM 561 C C . GLU A 1 80 ? 51.732 -2.212 -8.250 1.00 47.34 80 GLU A C 1
ATOM 563 O O . GLU A 1 80 ? 52.558 -2.438 -9.134 1.00 47.34 80 GLU A O 1
ATOM 568 N N . THR A 1 81 ? 51.634 -3.007 -7.180 1.00 50.12 81 THR A N 1
ATOM 569 C CA . THR A 1 81 ? 52.496 -4.190 -6.982 1.00 50.12 81 THR A CA 1
ATOM 570 C C . THR A 1 81 ? 52.290 -5.246 -8.072 1.00 50.12 81 THR A C 1
ATOM 572 O O . THR A 1 81 ? 53.259 -5.861 -8.518 1.00 50.12 81 THR A O 1
ATOM 575 N N . LEU A 1 82 ? 51.077 -5.395 -8.616 1.00 47.00 82 LEU A N 1
ATOM 576 C CA . LEU A 1 82 ? 50.821 -6.255 -9.782 1.00 47.00 82 LEU A CA 1
ATOM 577 C C . LEU A 1 82 ? 51.333 -5.653 -11.106 1.00 47.00 82 LEU A C 1
ATOM 579 O O . LEU A 1 82 ? 51.776 -6.395 -11.988 1.00 47.00 82 LEU A O 1
ATOM 583 N N . LYS A 1 83 ? 51.354 -4.320 -11.244 1.00 40.62 83 LYS A N 1
ATOM 584 C CA . LYS A 1 83 ? 51.992 -3.614 -12.376 1.00 40.62 83 LYS A CA 1
ATOM 585 C C . LYS A 1 83 ? 53.520 -3.772 -12.352 1.00 40.62 83 LYS A C 1
ATOM 587 O O . LYS A 1 83 ? 54.139 -3.885 -13.411 1.00 40.62 83 LYS A O 1
ATOM 592 N N . SER A 1 84 ? 54.109 -3.853 -11.160 1.00 43.25 84 SER A N 1
ATOM 593 C CA . SER A 1 84 ? 55.536 -4.117 -10.929 1.00 43.25 84 SER A CA 1
ATOM 594 C C . SER A 1 84 ? 55.935 -5.553 -11.287 1.00 43.25 84 SER A C 1
ATOM 596 O O . SER A 1 84 ? 56.985 -5.763 -11.893 1.00 43.25 84 SER A O 1
ATOM 598 N N . VAL A 1 85 ? 55.071 -6.541 -11.026 1.00 46.56 85 VAL A N 1
ATOM 599 C CA . VAL A 1 85 ? 55.315 -7.950 -11.404 1.00 46.56 85 VAL A CA 1
ATOM 600 C C . VAL A 1 85 ? 55.159 -8.177 -12.917 1.00 46.56 85 VAL A C 1
ATOM 602 O O . VAL A 1 85 ? 55.876 -8.992 -13.494 1.00 46.56 85 VAL A O 1
ATOM 605 N N . GLY A 1 86 ? 54.323 -7.390 -13.606 1.00 38.81 86 GLY A N 1
ATOM 606 C CA . GLY A 1 86 ? 54.245 -7.381 -15.076 1.00 38.81 86 GLY A CA 1
ATOM 607 C C . GLY A 1 86 ? 55.442 -6.728 -15.787 1.00 38.81 86 GLY A C 1
ATOM 608 O O . GLY A 1 86 ? 55.644 -6.965 -16.977 1.00 38.81 86 GLY A O 1
ATOM 609 N N . LYS A 1 87 ? 56.252 -5.929 -15.076 1.00 38.94 87 LYS A N 1
ATOM 610 C CA . LYS A 1 87 ? 57.474 -5.285 -15.598 1.00 38.94 87 LYS A CA 1
ATOM 611 C C . LYS A 1 87 ? 58.763 -6.066 -15.310 1.00 38.94 87 LYS A C 1
ATOM 613 O O . LYS A 1 87 ? 59.778 -5.785 -15.938 1.00 38.94 87 LYS A O 1
ATOM 618 N N . ALA A 1 88 ? 58.726 -7.082 -14.445 1.00 34.78 88 ALA A N 1
ATOM 619 C CA . ALA A 1 88 ? 59.872 -7.952 -14.148 1.00 34.78 88 ALA A 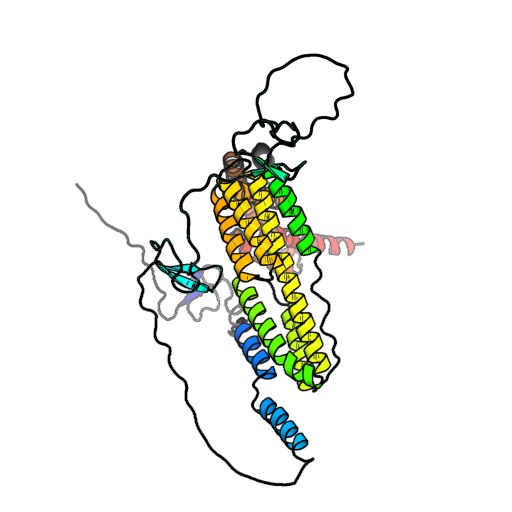CA 1
ATOM 620 C C . ALA A 1 88 ? 60.112 -9.060 -15.199 1.00 34.78 88 ALA A C 1
ATOM 622 O O . ALA A 1 88 ? 60.945 -9.941 -15.005 1.00 34.78 88 ALA A O 1
ATOM 623 N N . SER A 1 89 ? 59.418 -9.009 -16.339 1.00 42.78 89 SER A N 1
ATOM 624 C CA . SER A 1 89 ? 59.706 -9.847 -17.503 1.00 42.78 89 SER A CA 1
ATOM 625 C C . SER A 1 89 ? 59.728 -8.986 -18.765 1.00 42.78 89 SER A C 1
ATOM 627 O O . SER A 1 89 ? 58.791 -8.999 -19.559 1.00 42.78 89 SER A O 1
ATOM 629 N N . ARG A 1 90 ? 60.773 -8.152 -18.870 1.00 32.81 90 ARG A N 1
ATOM 630 C CA . ARG A 1 90 ? 61.422 -7.641 -20.098 1.00 32.81 90 ARG A CA 1
ATOM 631 C C . ARG A 1 90 ? 62.325 -6.463 -19.729 1.00 32.81 90 ARG A C 1
ATOM 633 O O . ARG A 1 90 ? 61.874 -5.327 -19.624 1.00 32.81 90 ARG A O 1
ATOM 640 N N . SER A 1 91 ? 63.619 -6.728 -19.589 1.00 30.80 91 SER A N 1
ATOM 641 C CA . SER A 1 91 ? 64.637 -5.738 -19.922 1.00 30.80 91 SER A CA 1
ATOM 642 C C . SER A 1 91 ? 65.006 -5.932 -21.393 1.00 30.80 91 SER A C 1
ATOM 644 O O . SER A 1 91 ? 65.323 -7.039 -21.821 1.00 30.80 91 SER A O 1
ATOM 646 N N . THR A 1 92 ? 64.891 -4.873 -22.191 1.00 29.39 92 THR A N 1
ATOM 647 C CA . THR A 1 92 ? 65.928 -4.379 -23.116 1.00 29.39 92 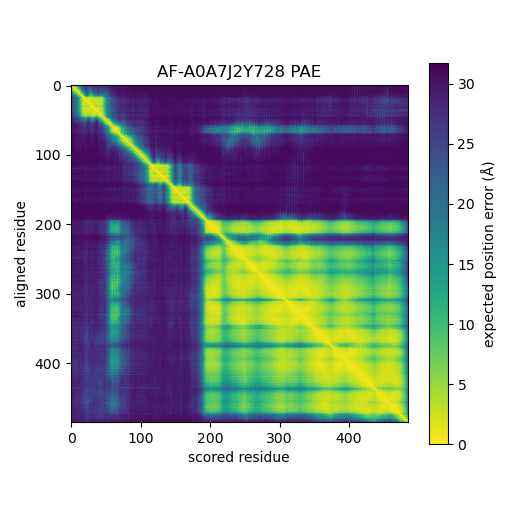THR A CA 1
ATOM 648 C C . THR A 1 92 ? 65.381 -3.200 -23.926 1.00 29.39 92 THR A C 1
ATOM 650 O O . THR A 1 92 ? 64.247 -3.208 -24.392 1.00 29.39 92 THR A O 1
ATOM 653 N N . THR A 1 93 ? 66.248 -2.192 -24.060 1.00 30.66 93 THR A N 1
ATOM 654 C CA . THR A 1 93 ? 66.252 -1.093 -25.041 1.00 30.66 93 THR A CA 1
ATOM 655 C C . THR A 1 93 ? 65.133 -0.042 -25.000 1.00 30.66 93 THR A C 1
ATOM 657 O O . THR A 1 93 ? 64.071 -0.212 -25.578 1.00 30.66 93 THR A O 1
ATOM 660 N N . GLY A 1 94 ? 65.477 1.120 -24.429 1.00 28.70 94 GLY A N 1
ATOM 661 C CA . GLY A 1 94 ? 65.769 2.297 -25.257 1.00 28.70 94 GLY A CA 1
ATOM 662 C C . GLY A 1 94 ? 64.656 3.322 -25.518 1.00 28.70 94 GLY A C 1
ATOM 663 O O . GLY A 1 94 ? 63.690 3.040 -26.208 1.00 28.70 94 GLY A O 1
ATOM 664 N N . VAL A 1 95 ? 64.974 4.563 -25.122 1.00 30.53 95 VAL A N 1
ATOM 665 C CA . VAL A 1 95 ? 64.581 5.852 -25.734 1.00 30.53 95 VAL A CA 1
ATOM 666 C C . VAL A 1 95 ? 63.286 6.530 -25.240 1.00 30.53 95 VAL A C 1
ATOM 668 O O . VAL A 1 95 ? 62.170 6.181 -25.594 1.00 30.53 95 VAL A O 1
ATOM 671 N N . SER A 1 96 ? 63.530 7.562 -24.422 1.00 28.36 96 SER A N 1
ATOM 672 C CA . SER A 1 96 ? 63.062 8.958 -24.489 1.00 28.36 96 SER A CA 1
ATOM 673 C C . SER A 1 96 ? 61.649 9.319 -24.969 1.00 28.36 96 SER A C 1
ATOM 675 O O . SER A 1 96 ? 61.289 9.077 -26.112 1.00 28.36 96 SER A O 1
ATOM 677 N N . GLY A 1 97 ? 61.008 10.202 -24.188 1.00 26.83 97 GLY A N 1
ATOM 678 C CA . GLY A 1 97 ? 60.516 11.469 -24.750 1.00 26.83 97 GLY A CA 1
ATOM 679 C C . GLY A 1 97 ? 59.127 11.951 -24.313 1.00 26.83 97 GLY A C 1
ATOM 680 O O . GLY A 1 97 ? 58.139 11.314 -24.628 1.00 26.83 97 GLY A O 1
ATOM 681 N N . LEU A 1 98 ? 59.116 13.128 -23.660 1.00 30.33 98 LEU A N 1
ATOM 682 C CA . LEU A 1 98 ? 58.210 14.288 -23.838 1.00 30.33 98 LEU A CA 1
ATOM 683 C C . LEU A 1 98 ? 56.674 14.075 -23.779 1.00 30.33 98 LEU A C 1
ATOM 685 O O . LEU A 1 98 ? 56.100 13.321 -24.542 1.00 30.33 98 LEU A O 1
ATOM 689 N N . LYS A 1 99 ? 55.972 14.679 -22.806 1.00 26.95 99 LYS A N 1
ATOM 690 C CA . LYS A 1 99 ? 55.438 16.070 -22.728 1.00 26.95 99 LYS A CA 1
ATOM 691 C C . LYS A 1 99 ? 54.091 16.296 -23.444 1.00 26.95 99 LYS A C 1
ATOM 693 O O . LYS A 1 99 ? 53.918 15.912 -24.588 1.00 26.95 99 LYS A O 1
ATOM 698 N N . ALA A 1 100 ? 53.288 17.119 -22.754 1.00 26.55 100 ALA A N 1
ATOM 699 C CA . ALA A 1 100 ? 52.178 17.974 -23.201 1.00 26.55 100 ALA A CA 1
ATOM 700 C C . ALA A 1 100 ? 50.853 17.254 -23.531 1.00 26.55 100 ALA A C 1
ATOM 702 O O . ALA A 1 100 ? 50.830 16.307 -24.297 1.00 26.55 100 ALA A O 1
ATOM 703 N N . ALA A 1 101 ? 49.733 17.529 -22.854 1.00 27.84 101 ALA A N 1
ATOM 704 C CA . ALA A 1 101 ? 49.019 18.795 -22.621 1.00 27.84 101 ALA A CA 1
ATOM 705 C C . ALA A 1 101 ? 48.265 19.316 -23.856 1.00 27.84 101 ALA A C 1
ATOM 707 O O . ALA A 1 101 ? 48.812 19.363 -24.950 1.00 27.84 101 ALA A O 1
ATOM 708 N N . THR A 1 102 ? 47.056 19.815 -23.567 1.00 28.52 102 THR A N 1
ATOM 709 C CA . THR A 1 102 ? 46.132 20.656 -24.358 1.00 28.52 102 THR A CA 1
ATOM 710 C C . THR A 1 102 ? 45.039 19.960 -25.177 1.00 28.52 102 THR A C 1
ATOM 712 O O . THR A 1 102 ? 45.314 19.228 -26.116 1.00 28.52 102 THR A O 1
ATOM 715 N N . ALA A 1 103 ? 43.783 20.241 -24.802 1.00 26.25 103 ALA A N 1
ATOM 716 C CA . ALA A 1 103 ? 42.691 20.657 -25.693 1.00 26.25 103 ALA A CA 1
ATOM 717 C C . ALA A 1 103 ? 41.443 20.952 -24.836 1.00 26.25 103 ALA A C 1
ATOM 719 O O . ALA A 1 103 ? 40.634 20.075 -24.538 1.00 26.25 103 ALA A O 1
ATOM 720 N N . LEU A 1 104 ? 41.353 22.201 -24.385 1.00 30.16 104 LEU A N 1
ATOM 721 C CA . LEU A 1 104 ? 40.174 22.828 -23.793 1.00 30.16 104 LEU A CA 1
ATOM 722 C C . LEU A 1 104 ? 39.462 23.620 -24.908 1.00 30.16 104 LEU A C 1
ATOM 724 O O . LEU A 1 104 ? 40.136 24.122 -25.804 1.00 30.16 104 LEU A O 1
ATOM 728 N N . GLU A 1 105 ? 38.137 23.751 -24.765 1.00 28.84 105 GLU A N 1
ATOM 729 C CA . GLU A 1 105 ? 37.224 24.721 -25.420 1.00 28.84 105 GLU A CA 1
ATOM 730 C C . GLU A 1 105 ? 36.735 24.332 -26.832 1.00 28.84 105 GLU A C 1
ATOM 732 O O . GLU A 1 105 ? 37.507 24.232 -27.774 1.00 28.84 105 GLU A O 1
ATOM 737 N N . ARG A 1 106 ? 35.462 23.967 -27.075 1.00 28.69 106 ARG A N 1
ATOM 738 C CA . ARG A 1 106 ? 34.159 24.629 -26.801 1.00 28.69 106 ARG A CA 1
ATOM 739 C C . ARG A 1 106 ? 34.115 26.105 -27.206 1.00 28.69 106 ARG A C 1
ATOM 741 O O . ARG A 1 106 ? 34.490 26.973 -26.429 1.00 28.69 106 ARG A O 1
ATOM 748 N N . ARG A 1 107 ? 33.491 26.374 -28.358 1.00 29.78 107 ARG A N 1
ATOM 749 C CA . ARG A 1 107 ? 32.749 27.614 -28.615 1.00 29.78 107 ARG A CA 1
ATOM 750 C C . ARG A 1 107 ? 31.506 27.339 -29.464 1.00 29.78 107 ARG A C 1
ATOM 752 O O . ARG A 1 107 ? 31.513 26.472 -30.330 1.00 29.78 107 ARG A O 1
ATOM 759 N N . GLU A 1 108 ? 30.446 28.040 -29.088 1.00 32.56 108 GLU A N 1
ATOM 760 C CA . GLU A 1 108 ? 29.034 27.840 -29.417 1.00 32.56 108 GLU A CA 1
ATOM 761 C C . GLU A 1 108 ? 28.606 28.304 -30.824 1.00 32.56 108 GLU A C 1
ATOM 763 O O . GLU A 1 108 ? 29.320 29.091 -31.451 1.00 32.56 108 GLU A O 1
ATOM 768 N N . PRO A 1 109 ? 27.435 27.837 -31.314 1.00 36.59 109 PRO A N 1
ATOM 769 C CA . PRO A 1 109 ? 26.957 28.081 -32.670 1.00 36.59 109 PRO A CA 1
ATOM 770 C C . PRO A 1 109 ? 26.160 29.388 -32.804 1.00 36.59 109 PRO A C 1
ATOM 772 O O . PRO A 1 109 ? 25.309 29.721 -31.980 1.00 36.59 109 PRO A O 1
ATOM 775 N N . SER A 1 110 ? 26.377 30.095 -33.912 1.00 33.62 110 SER A N 1
ATOM 776 C CA . SER A 1 110 ? 25.536 31.199 -34.374 1.00 33.62 110 SER A CA 1
ATOM 777 C C . SER A 1 110 ? 24.311 30.664 -35.123 1.00 33.62 110 SER A C 1
ATOM 779 O O . SER A 1 110 ? 24.437 30.014 -36.160 1.00 33.62 110 SER A O 1
ATOM 781 N N . ARG A 1 111 ? 23.114 30.960 -34.609 1.00 34.59 111 ARG A N 1
ATOM 782 C CA . ARG A 1 111 ? 21.828 30.808 -35.306 1.00 34.59 111 ARG A CA 1
ATOM 783 C C . ARG A 1 111 ? 21.727 31.827 -36.447 1.00 34.59 111 ARG A C 1
ATOM 785 O O . ARG A 1 111 ? 21.829 33.016 -36.165 1.00 34.59 111 ARG A O 1
ATOM 792 N N . ALA A 1 112 ? 21.444 31.352 -37.663 1.00 37.03 112 ALA A N 1
ATOM 793 C CA . ALA A 1 112 ? 20.336 31.786 -38.535 1.00 37.03 112 ALA A CA 1
ATOM 794 C C . ALA A 1 112 ? 20.649 31.521 -40.022 1.00 37.03 112 ALA A C 1
ATOM 796 O O . ALA A 1 112 ? 21.426 32.254 -40.618 1.00 37.03 112 ALA A O 1
ATOM 797 N N . ALA A 1 113 ? 20.013 30.495 -40.596 1.00 41.59 113 ALA A N 1
ATOM 798 C CA . ALA A 1 113 ? 19.477 30.437 -41.965 1.00 41.59 113 ALA A CA 1
ATOM 799 C C . ALA A 1 113 ? 18.907 29.022 -42.161 1.00 41.59 113 ALA A C 1
ATOM 801 O O . ALA A 1 113 ? 19.607 28.036 -41.933 1.00 41.59 113 ALA A O 1
ATOM 802 N N . GLY A 1 114 ? 17.614 28.908 -42.469 1.00 49.91 114 GLY A N 1
ATOM 803 C CA . GLY A 1 114 ? 16.949 27.622 -42.675 1.00 49.91 114 GLY A CA 1
ATOM 804 C C . GLY A 1 114 ? 17.383 27.002 -43.997 1.00 49.91 114 GLY A C 1
ATOM 805 O O . GLY A 1 114 ? 16.758 27.256 -45.013 1.00 49.91 114 GLY A O 1
ATOM 806 N N . GLY A 1 115 ? 18.458 26.219 -43.984 1.00 65.00 115 GLY A N 1
ATOM 807 C CA . GLY A 1 115 ? 18.849 25.363 -45.101 1.00 65.00 115 GLY A CA 1
ATOM 808 C C . GLY A 1 115 ? 18.470 23.905 -44.838 1.00 65.00 115 GLY A C 1
ATOM 809 O O . GLY A 1 115 ? 18.487 23.455 -43.690 1.00 65.00 115 GLY A O 1
ATOM 810 N N . PHE A 1 116 ? 18.132 23.162 -45.888 1.00 77.25 116 PHE A N 1
ATOM 811 C CA . PHE A 1 116 ? 17.931 21.712 -45.853 1.00 77.25 116 PHE A CA 1
ATOM 812 C C . PHE A 1 116 ? 19.120 20.998 -46.512 1.00 77.25 116 PHE A C 1
ATOM 814 O O . PHE A 1 116 ? 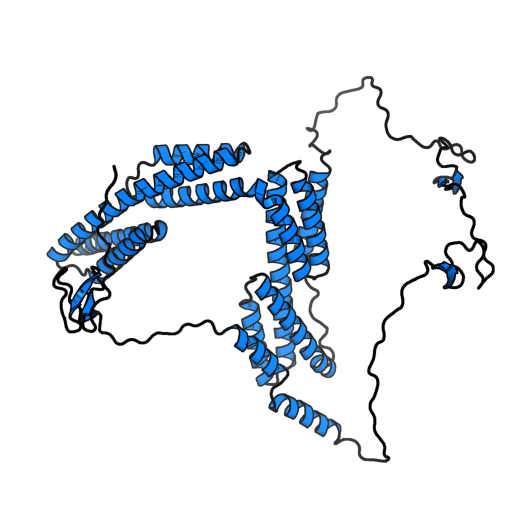19.868 21.588 -47.287 1.00 77.25 116 PHE A O 1
ATOM 821 N N . MET A 1 117 ? 19.343 19.724 -46.188 1.00 80.81 117 MET A N 1
ATOM 822 C CA . MET A 1 117 ? 20.428 18.947 -46.801 1.00 80.81 117 MET A CA 1
ATOM 823 C C . MET A 1 117 ? 19.931 18.263 -48.071 1.00 80.81 117 MET A C 1
ATOM 825 O O . MET A 1 117 ? 18.888 17.606 -48.057 1.00 80.81 117 MET A O 1
ATOM 829 N N . CYS A 1 118 ? 20.687 18.380 -49.162 1.00 81.44 118 CYS A N 1
ATOM 830 C CA . CYS A 1 118 ? 20.388 17.647 -50.385 1.00 81.44 118 CYS A CA 1
ATOM 831 C C . CYS A 1 118 ? 20.531 16.130 -50.138 1.00 81.44 118 CYS A C 1
ATOM 833 O O . CYS A 1 118 ? 21.615 15.693 -49.752 1.00 81.44 118 CYS A O 1
ATOM 835 N N . PRO A 1 119 ? 19.510 15.298 -50.411 1.00 80.12 119 PRO A N 1
ATOM 836 C CA . PRO A 1 119 ? 19.575 13.854 -50.162 1.00 80.12 119 PRO A CA 1
ATOM 837 C C . PRO A 1 119 ? 20.508 13.096 -51.121 1.00 80.12 119 PRO A C 1
ATOM 839 O O . PRO A 1 119 ? 20.774 11.920 -50.904 1.00 80.12 119 PRO A O 1
ATOM 842 N N . ILE A 1 120 ? 20.987 13.743 -52.190 1.00 81.19 120 ILE A N 1
ATOM 843 C CA . ILE A 1 120 ? 21.849 13.111 -53.201 1.00 81.19 120 ILE A CA 1
ATOM 844 C C . ILE A 1 120 ? 23.331 13.298 -52.865 1.00 81.19 120 ILE A C 1
ATOM 846 O O . ILE A 1 120 ? 24.123 12.379 -53.051 1.00 81.19 120 ILE A O 1
ATOM 850 N N . CYS A 1 121 ? 23.721 14.483 -52.392 1.00 83.38 121 CYS A N 1
ATOM 851 C CA . CYS A 1 121 ? 25.130 14.831 -52.186 1.00 83.38 121 CYS A CA 1
ATOM 852 C C . CYS A 1 121 ? 25.431 15.458 -50.819 1.00 83.38 121 CYS A C 1
ATOM 854 O O . CYS A 1 121 ? 26.524 15.985 -50.624 1.00 83.38 121 CYS A O 1
ATOM 856 N N . GLU A 1 122 ? 24.456 15.457 -49.905 1.00 81.81 122 GLU A N 1
ATOM 857 C CA . GLU A 1 122 ? 24.561 15.921 -48.509 1.00 81.81 122 GLU A CA 1
ATOM 858 C C . GLU A 1 122 ? 25.029 17.377 -48.342 1.00 81.81 122 GLU A C 1
ATOM 860 O O . GLU A 1 122 ? 25.382 17.824 -47.254 1.00 81.81 122 GLU A O 1
ATOM 865 N N . SER A 1 123 ? 25.005 18.155 -49.423 1.00 80.81 123 SER A N 1
ATOM 866 C CA . SER A 1 123 ? 25.360 19.571 -49.397 1.00 80.81 123 SER A CA 1
ATOM 867 C C . SER A 1 123 ? 24.213 20.389 -48.807 1.00 80.81 123 SER A C 1
ATOM 869 O O . SER A 1 123 ? 23.049 20.126 -49.117 1.00 80.81 123 SER A O 1
ATOM 871 N N . SER A 1 124 ? 24.533 21.385 -47.979 1.00 83.00 124 SER A N 1
ATOM 872 C CA . SER A 1 124 ? 23.542 22.336 -47.467 1.00 83.00 124 SER A CA 1
ATOM 873 C C . SER A 1 124 ? 22.989 23.188 -48.607 1.00 83.00 124 SER A C 1
ATOM 875 O O . SER A 1 124 ? 23.749 23.777 -49.375 1.00 83.00 124 SER A O 1
ATOM 877 N N . VAL A 1 125 ? 21.666 23.238 -48.703 1.00 82.50 125 VAL A N 1
ATOM 878 C CA . VAL A 1 125 ? 20.901 23.981 -49.703 1.00 82.50 125 VAL A CA 1
ATOM 879 C C . VAL A 1 125 ? 20.001 24.975 -48.970 1.00 82.50 125 VAL A C 1
ATOM 881 O O . VAL A 1 125 ? 19.384 24.619 -47.969 1.00 82.50 125 VAL A O 1
ATOM 884 N N . ASP A 1 126 ? 19.936 26.221 -49.434 1.00 80.25 126 ASP A N 1
ATOM 885 C CA . ASP A 1 126 ? 19.020 27.231 -48.887 1.00 80.25 126 ASP A CA 1
ATOM 886 C C . ASP A 1 126 ? 17.548 26.834 -49.102 1.00 80.25 126 ASP A C 1
ATOM 888 O O . ASP A 1 126 ? 17.226 26.221 -50.118 1.00 80.25 126 ASP A O 1
ATOM 892 N N . ALA A 1 127 ? 16.647 27.197 -48.175 1.00 73.38 127 ALA A N 1
ATOM 893 C CA . ALA A 1 127 ? 15.224 26.818 -48.225 1.00 73.38 127 ALA A CA 1
ATOM 894 C C . ALA A 1 127 ? 14.515 27.134 -49.553 1.00 73.38 127 ALA A C 1
ATOM 896 O O . ALA A 1 127 ? 13.625 26.384 -49.939 1.00 73.38 127 ALA A O 1
ATOM 897 N N . ASP A 1 128 ? 14.932 28.186 -50.257 1.00 72.00 128 ASP A N 1
ATOM 898 C CA . ASP A 1 128 ? 14.255 28.664 -51.468 1.00 72.00 128 ASP A CA 1
ATOM 899 C C . ASP A 1 128 ? 14.954 28.212 -52.769 1.00 72.00 128 ASP A C 1
ATOM 901 O O . ASP A 1 128 ? 14.584 28.634 -53.868 1.00 72.00 128 ASP A O 1
ATOM 905 N N . ALA A 1 129 ? 16.005 27.388 -52.682 1.00 73.38 129 ALA A N 1
ATOM 906 C CA . ALA A 1 129 ? 16.746 26.951 -53.860 1.00 73.38 129 ALA A CA 1
ATOM 907 C C . ALA A 1 129 ? 16.034 25.785 -54.566 1.00 73.38 129 ALA A C 1
ATOM 909 O O . ALA A 1 129 ? 15.858 24.709 -54.004 1.00 73.38 129 ALA A O 1
ATOM 910 N N . THR A 1 130 ? 15.698 25.979 -55.844 1.00 77.69 130 THR A N 1
ATOM 911 C CA . THR A 1 130 ? 15.069 24.973 -56.721 1.00 77.69 130 THR A CA 1
ATOM 912 C C . THR A 1 130 ? 16.072 24.053 -57.417 1.00 77.69 130 THR A C 1
ATOM 914 O O . THR A 1 130 ? 15.673 23.130 -58.121 1.00 77.69 130 THR A O 1
ATOM 917 N N . VAL A 1 131 ? 17.379 24.271 -57.228 1.00 85.12 131 VAL A N 1
ATOM 918 C CA . VAL A 1 131 ? 18.451 23.406 -57.743 1.00 85.12 131 VAL A CA 1
ATOM 919 C C . VAL A 1 131 ? 19.581 23.310 -56.724 1.00 85.12 131 VAL A C 1
ATOM 921 O O . VAL A 1 131 ? 20.018 24.319 -56.171 1.00 85.12 131 VAL A O 1
ATOM 924 N N . CYS A 1 132 ? 20.093 22.104 -56.487 1.00 84.62 132 CYS A N 1
ATOM 925 C CA . CYS A 1 132 ? 21.227 21.885 -55.601 1.00 84.62 132 CYS A CA 1
ATOM 926 C C . CYS A 1 132 ? 22.532 22.402 -56.239 1.00 84.62 132 CYS A C 1
ATOM 928 O O . CYS A 1 132 ? 22.919 21.902 -57.298 1.00 84.62 132 CYS A O 1
ATOM 930 N N . PRO A 1 133 ? 23.287 23.300 -55.580 1.00 81.19 133 PRO A N 1
ATOM 931 C CA . PRO A 1 133 ? 24.570 23.785 -56.094 1.00 81.19 133 PRO A CA 1
ATOM 932 C C . PRO A 1 133 ? 25.683 22.723 -56.067 1.00 81.19 133 PRO A C 1
ATOM 934 O O . PRO A 1 133 ? 26.673 22.864 -56.777 1.00 81.19 133 PRO A O 1
ATOM 937 N N . GLY A 1 134 ? 25.540 21.666 -55.257 1.00 80.25 134 GLY A N 1
ATOM 938 C CA . GLY A 1 134 ? 26.541 20.601 -55.131 1.00 80.25 134 GLY A CA 1
ATOM 939 C C . GLY A 1 134 ? 26.475 19.550 -56.242 1.00 80.25 134 GLY A C 1
ATOM 940 O O . GLY A 1 134 ? 27.513 19.099 -56.719 1.00 80.25 134 GLY A O 1
ATOM 941 N N . CYS A 1 135 ? 25.270 19.159 -56.671 1.00 83.00 135 CYS A N 1
ATOM 942 C CA . CYS A 1 135 ? 25.084 18.078 -57.651 1.00 83.00 135 CYS A CA 1
ATOM 943 C C . CYS A 1 135 ? 24.180 18.423 -58.844 1.00 83.00 135 CYS A C 1
ATOM 945 O O . CYS A 1 135 ? 24.052 17.605 -59.751 1.00 83.00 135 CYS A O 1
ATOM 947 N N . GLY A 1 136 ? 23.554 19.604 -58.865 1.00 81.06 136 GLY A N 1
ATOM 948 C CA . GLY A 1 136 ? 22.660 20.028 -59.948 1.00 81.06 136 GLY A CA 1
ATOM 949 C C . GLY A 1 136 ? 21.259 19.408 -59.914 1.00 81.06 136 GLY A C 1
ATOM 950 O O . GLY A 1 136 ? 20.528 19.518 -60.892 1.00 81.06 136 GLY A O 1
ATOM 951 N N . ALA A 1 137 ? 20.865 18.747 -58.821 1.00 77.56 137 ALA A N 1
ATOM 952 C CA . ALA A 1 137 ? 19.530 18.164 -58.691 1.00 77.56 137 ALA A CA 1
ATOM 953 C C . ALA A 1 137 ? 18.446 19.245 -58.575 1.00 77.56 137 ALA A C 1
ATOM 955 O O . ALA A 1 137 ? 18.565 20.131 -57.733 1.00 77.56 137 ALA A O 1
ATOM 956 N N . HIS A 1 138 ? 17.395 19.157 -59.392 1.00 79.25 138 HIS A N 1
ATOM 957 C CA . HIS A 1 138 ? 16.245 20.064 -59.355 1.00 79.25 138 HIS A CA 1
ATOM 958 C C . HIS A 1 138 ? 15.234 19.631 -58.279 1.00 79.25 138 HIS A C 1
ATOM 960 O O . HIS A 1 138 ? 14.927 18.445 -58.158 1.00 79.25 138 HIS A O 1
ATOM 966 N N . PHE A 1 139 ? 14.712 20.589 -57.515 1.00 74.75 139 PHE A N 1
ATOM 967 C CA . PHE A 1 139 ? 13.654 20.404 -56.525 1.00 74.75 139 PHE A CA 1
ATOM 968 C C . PHE A 1 139 ? 12.347 20.966 -57.098 1.00 74.75 139 PHE A C 1
ATOM 970 O O . PHE A 1 139 ? 12.242 22.167 -57.341 1.00 74.75 139 PHE A O 1
ATOM 977 N N . GLU A 1 140 ? 11.362 20.103 -57.347 1.00 67.88 140 GLU A N 1
ATOM 978 C CA . GLU A 1 140 ? 10.029 20.510 -57.805 1.00 67.88 140 GLU A CA 1
ATOM 979 C C . GLU A 1 140 ? 9.073 20.615 -56.606 1.00 67.88 140 GLU A C 1
ATOM 981 O O . GLU A 1 140 ? 8.769 19.622 -55.944 1.00 67.88 140 GLU A O 1
ATOM 986 N N . GLU A 1 141 ? 8.588 21.825 -56.315 1.00 52.88 141 GLU A N 1
ATOM 987 C CA . GLU A 1 141 ? 7.465 22.032 -55.397 1.00 52.88 141 GLU A CA 1
ATOM 988 C C . GLU A 1 141 ? 6.147 21.705 -56.112 1.00 52.88 141 GLU A C 1
ATOM 990 O O . GLU A 1 141 ? 5.692 22.444 -56.983 1.00 52.88 141 GLU A O 1
ATOM 995 N N . GLY A 1 142 ? 5.507 20.607 -55.700 1.00 49.50 142 GLY A N 1
ATOM 996 C CA . GLY A 1 142 ? 4.111 20.311 -56.031 1.00 49.50 142 GLY A CA 1
ATOM 997 C C . GLY A 1 142 ? 3.904 19.298 -57.158 1.00 49.50 142 GLY A C 1
ATOM 998 O O . GLY A 1 142 ? 3.508 19.656 -58.261 1.00 49.50 142 GLY A O 1
ATOM 999 N N . GLY A 1 143 ? 4.048 18.011 -56.834 1.00 36.62 143 GLY A N 1
ATOM 1000 C CA . GLY A 1 143 ? 3.525 16.896 -57.629 1.00 36.62 143 GLY A CA 1
ATOM 1001 C C . GLY A 1 143 ? 2.577 16.059 -56.774 1.00 36.62 143 GLY A C 1
ATOM 1002 O O . GLY A 1 143 ? 2.927 15.670 -55.662 1.00 36.62 143 GLY A O 1
ATOM 1003 N N . ALA A 1 144 ? 1.351 15.845 -57.252 1.00 40.28 144 ALA A N 1
ATOM 1004 C CA . ALA A 1 144 ? 0.304 15.093 -56.566 1.00 40.28 144 ALA A CA 1
ATOM 1005 C C . ALA A 1 144 ? 0.818 13.732 -56.060 1.00 40.28 144 ALA A C 1
ATOM 1007 O O . ALA A 1 144 ? 1.482 13.010 -56.792 1.00 40.28 144 ALA A O 1
ATOM 1008 N N . ALA A 1 145 ? 0.497 13.377 -54.812 1.00 45.06 145 ALA A N 1
ATOM 1009 C CA . ALA A 1 145 ? 0.851 12.078 -54.247 1.00 45.06 145 ALA A CA 1
ATOM 1010 C C . ALA A 1 145 ? 0.227 10.944 -55.084 1.00 45.06 145 ALA A C 1
ATOM 1012 O O . ALA A 1 145 ? -0.980 10.698 -55.010 1.00 45.06 145 ALA A O 1
ATOM 1013 N N . GLU A 1 146 ? 1.058 10.278 -55.881 1.00 62.03 146 GLU A N 1
ATOM 1014 C CA . GLU A 1 146 ? 0.730 9.059 -56.612 1.00 62.03 146 GLU A CA 1
ATOM 1015 C C . GLU A 1 146 ? 0.695 7.892 -55.617 1.00 62.03 146 GLU A C 1
ATOM 1017 O O . GLU A 1 146 ? 1.685 7.589 -54.951 1.00 62.03 146 GLU A O 1
ATOM 1022 N N . PHE A 1 147 ? -0.464 7.250 -55.466 1.00 69.62 147 PHE A N 1
ATOM 1023 C CA . PHE A 1 147 ? -0.581 6.012 -54.697 1.00 69.62 147 PHE A CA 1
ATOM 1024 C C . PHE A 1 147 ? -0.329 4.832 -55.636 1.00 69.62 147 PHE A C 1
ATOM 1026 O O . PHE A 1 147 ? -0.782 4.840 -56.775 1.00 69.62 147 PHE A O 1
ATOM 1033 N N . GLU A 1 148 ? 0.360 3.788 -55.180 1.00 81.50 148 GLU A N 1
ATOM 1034 C CA . GLU A 1 148 ? 0.544 2.575 -55.984 1.00 81.50 148 GLU A CA 1
ATOM 1035 C C . GLU A 1 148 ? -0.632 1.609 -55.794 1.00 81.50 148 GLU A C 1
ATOM 1037 O O . GLU A 1 148 ? -1.028 1.280 -54.672 1.00 81.50 148 GLU A O 1
ATOM 1042 N N . CYS A 1 149 ? -1.187 1.098 -56.895 1.00 80.25 149 CYS A N 1
ATOM 1043 C CA . CYS A 1 149 ? -2.193 0.042 -56.841 1.00 80.25 149 CYS A CA 1
ATOM 1044 C C . CYS A 1 149 ? -1.580 -1.239 -56.233 1.00 80.25 149 CYS A C 1
ATOM 1046 O O . CYS A 1 149 ? -0.657 -1.799 -56.825 1.00 80.25 149 CYS A O 1
ATOM 1048 N N . PRO A 1 150 ? -2.126 -1.812 -55.144 1.00 81.69 150 PRO A N 1
ATOM 1049 C CA . PRO A 1 150 ? -1.552 -2.995 -54.494 1.00 81.69 150 PRO A CA 1
ATOM 1050 C C . PRO A 1 150 ? -1.614 -4.264 -55.359 1.00 81.69 150 PRO A C 1
ATOM 1052 O O . PRO A 1 150 ? -0.927 -5.239 -55.070 1.00 81.69 150 PRO A O 1
ATOM 1055 N N . VAL A 1 151 ? -2.432 -4.269 -56.419 1.00 83.94 151 VAL A N 1
ATOM 1056 C CA . VAL A 1 151 ? -2.607 -5.431 -57.304 1.00 83.94 151 VAL A CA 1
ATOM 1057 C C . VAL A 1 151 ? -1.643 -5.398 -58.488 1.00 83.94 151 VAL A C 1
ATOM 1059 O O . VAL A 1 151 ? -1.052 -6.420 -58.818 1.00 83.94 151 VAL A O 1
ATOM 1062 N N . CYS A 1 152 ? -1.483 -4.246 -59.144 1.00 83.44 152 CYS A N 1
ATOM 1063 C CA . CYS A 1 152 ? -0.698 -4.147 -60.383 1.00 83.44 152 CYS A CA 1
ATOM 1064 C C . CYS A 1 152 ? 0.468 -3.156 -60.324 1.00 83.44 152 CYS A C 1
ATOM 1066 O O . CYS A 1 152 ? 1.193 -3.032 -61.306 1.00 83.44 152 CYS A O 1
ATOM 1068 N N . LYS A 1 153 ? 0.651 -2.460 -59.194 1.00 81.31 153 LYS A N 1
ATOM 1069 C CA . LYS A 1 153 ? 1.685 -1.441 -58.951 1.00 81.31 153 LYS A CA 1
ATOM 1070 C C . LYS A 1 153 ? 1.663 -0.239 -59.899 1.00 81.31 153 LYS A C 1
ATOM 1072 O O . LYS A 1 153 ? 2.599 0.547 -59.912 1.00 81.31 153 LYS A O 1
ATOM 1077 N N . ALA A 1 154 ? 0.596 -0.068 -60.680 1.00 82.06 154 ALA A N 1
ATOM 1078 C CA . ALA A 1 154 ? 0.400 1.152 -61.449 1.00 82.06 154 ALA A CA 1
ATOM 1079 C C . ALA A 1 154 ? 0.116 2.327 -60.503 1.00 82.06 154 ALA A C 1
ATOM 1081 O O . ALA A 1 154 ? -0.618 2.158 -59.524 1.00 82.06 154 ALA A O 1
ATOM 1082 N N . ALA A 1 155 ? 0.665 3.498 -60.821 1.00 80.00 155 ALA A N 1
ATOM 1083 C CA . ALA A 1 155 ? 0.333 4.744 -60.147 1.00 80.00 155 ALA A CA 1
ATOM 1084 C C . ALA A 1 155 ? -1.155 5.068 -60.350 1.00 80.00 155 ALA A C 1
ATOM 1086 O O . ALA A 1 155 ? -1.693 4.955 -61.456 1.00 80.00 155 ALA A O 1
ATOM 1087 N N . VAL A 1 156 ? -1.830 5.434 -59.268 1.00 81.81 156 VAL A N 1
ATOM 1088 C CA . VAL A 1 156 ? -3.244 5.801 -59.243 1.00 81.81 156 VAL A CA 1
ATOM 1089 C C . VAL A 1 156 ? -3.386 7.114 -58.472 1.00 81.81 156 VAL A C 1
ATOM 1091 O O . VAL A 1 156 ? -2.785 7.260 -57.402 1.00 81.81 156 VAL A O 1
ATOM 1094 N N . PRO A 1 157 ? -4.163 8.084 -58.985 1.00 77.69 157 PRO A N 1
ATOM 1095 C CA . PRO A 1 157 ? -4.409 9.320 -58.260 1.00 77.69 157 PRO A CA 1
ATOM 1096 C C . PRO A 1 157 ? -5.229 9.049 -56.991 1.00 77.69 157 PRO A C 1
ATOM 1098 O O . PRO A 1 157 ? -5.980 8.076 -56.906 1.00 77.69 157 PRO A O 1
ATOM 1101 N N . ARG A 1 158 ? -5.056 9.905 -55.978 1.00 70.56 158 ARG A N 1
ATOM 1102 C CA . ARG A 1 158 ? -5.585 9.719 -54.612 1.00 70.56 158 ARG A CA 1
ATOM 1103 C C . ARG A 1 158 ? -7.109 9.573 -54.534 1.00 70.56 158 ARG A C 1
ATOM 1105 O O . ARG A 1 158 ? -7.621 9.013 -53.570 1.00 70.56 158 ARG A O 1
ATOM 1112 N N . ASP A 1 159 ? -7.815 10.102 -55.519 1.00 72.69 159 ASP A N 1
ATOM 1113 C CA . ASP A 1 159 ? -9.269 10.124 -55.654 1.00 72.69 159 ASP A CA 1
ATOM 1114 C C . ASP A 1 159 ? -9.808 9.067 -56.633 1.00 72.69 159 ASP A C 1
ATOM 1116 O O . ASP A 1 159 ? -11.017 8.987 -56.849 1.00 72.69 159 ASP A O 1
ATOM 1120 N N . ALA A 1 160 ? -8.950 8.217 -57.208 1.00 75.88 160 ALA A N 1
ATOM 1121 C CA . ALA A 1 160 ? -9.409 7.134 -58.066 1.00 75.88 160 ALA A CA 1
ATOM 1122 C C . ALA A 1 160 ? -10.167 6.074 -57.254 1.00 75.88 160 ALA A C 1
ATOM 1124 O O . ALA A 1 160 ? -9.593 5.396 -56.409 1.00 75.88 160 ALA A O 1
ATOM 1125 N N . GLU A 1 161 ? -11.442 5.851 -57.578 1.00 80.44 161 GLU A N 1
ATOM 1126 C CA . GLU A 1 161 ? -12.243 4.738 -57.036 1.00 80.44 161 GLU A CA 1
ATOM 1127 C C . GLU A 1 161 ? -11.906 3.392 -57.703 1.00 80.44 161 GLU A C 1
ATOM 1129 O O . GLU A 1 161 ? -12.281 2.320 -57.224 1.00 80.44 161 GLU A O 1
ATOM 1134 N N . ARG A 1 162 ? -11.174 3.427 -58.823 1.00 85.81 162 ARG A N 1
ATOM 1135 C CA . ARG A 1 162 ? -10.786 2.255 -59.608 1.00 85.81 162 ARG A CA 1
ATOM 1136 C C . ARG A 1 162 ? -9.422 2.439 -60.256 1.00 85.81 162 ARG A C 1
ATOM 1138 O O . ARG A 1 162 ? -9.141 3.479 -60.841 1.00 85.81 162 ARG A O 1
ATOM 1145 N N . CYS A 1 163 ? -8.601 1.392 -60.240 1.00 84.94 163 CYS A N 1
ATOM 1146 C CA . CYS A 1 163 ? -7.359 1.372 -61.003 1.00 84.94 163 CYS A CA 1
ATOM 1147 C C . CYS A 1 163 ? -7.647 1.310 -62.510 1.00 84.94 163 CYS A C 1
ATOM 1149 O O . CYS A 1 163 ? -8.290 0.367 -62.977 1.00 84.94 163 CYS A O 1
ATOM 1151 N N . MET A 1 164 ? -7.123 2.270 -63.277 1.00 82.19 164 MET A N 1
ATOM 1152 C CA . MET A 1 164 ? -7.305 2.324 -64.735 1.00 82.19 164 MET A CA 1
ATOM 1153 C C . MET A 1 164 ? -6.565 1.200 -65.479 1.00 82.19 164 MET A C 1
ATOM 1155 O O . MET A 1 164 ? -6.936 0.870 -66.601 1.00 82.19 164 MET A O 1
ATOM 1159 N N . THR A 1 165 ? -5.561 0.580 -64.850 1.00 79.44 165 THR A N 1
ATOM 1160 C CA . THR A 1 165 ? -4.732 -0.463 -65.473 1.00 79.44 165 THR A CA 1
ATOM 1161 C C . THR A 1 165 ? -5.288 -1.871 -65.260 1.00 79.44 165 THR A C 1
ATOM 1163 O O . THR A 1 165 ? -5.356 -2.648 -66.206 1.00 79.44 165 THR A O 1
ATOM 1166 N N . CYS A 1 166 ? -5.699 -2.228 -64.036 1.00 84.56 166 CYS A N 1
ATOM 1167 C CA . CYS A 1 166 ? -6.176 -3.588 -63.726 1.00 84.56 166 CYS A CA 1
ATOM 1168 C C . CYS A 1 166 ? -7.662 -3.676 -63.357 1.00 84.56 166 CYS A C 1
ATOM 1170 O O . CYS A 1 166 ? -8.189 -4.772 -63.180 1.00 84.56 166 CYS A O 1
ATOM 1172 N N . GLY A 1 167 ? -8.353 -2.542 -63.223 1.00 80.31 167 GLY A N 1
ATOM 1173 C CA . GLY A 1 167 ? -9.788 -2.508 -62.957 1.00 80.31 167 GLY A CA 1
ATOM 1174 C C . GLY A 1 167 ? -10.202 -2.880 -61.530 1.00 80.31 167 GLY A C 1
ATOM 1175 O O . GLY A 1 167 ? -11.405 -3.025 -61.294 1.00 80.31 167 GLY A O 1
ATOM 1176 N N . VAL A 1 168 ? -9.267 -3.011 -60.580 1.00 82.25 168 VAL A N 1
ATOM 1177 C CA . VAL A 1 168 ? -9.606 -3.202 -59.160 1.00 82.25 168 VAL A CA 1
ATOM 1178 C C . VAL A 1 168 ? -10.236 -1.928 -58.594 1.00 82.25 168 VAL A C 1
ATOM 1180 O O . VAL A 1 168 ? -9.722 -0.832 -58.813 1.00 82.25 168 VAL A O 1
ATOM 1183 N N . THR A 1 169 ? -11.366 -2.064 -57.907 1.00 84.12 169 THR A N 1
ATOM 1184 C CA . THR A 1 169 ? -12.065 -0.971 -57.216 1.00 84.12 169 THR A CA 1
ATOM 1185 C C . THR A 1 169 ? -11.553 -0.819 -55.788 1.00 84.12 169 THR A C 1
ATOM 1187 O O . THR A 1 169 ? -11.441 -1.807 -55.061 1.00 84.12 169 THR A O 1
ATOM 1190 N N . PHE A 1 170 ? -11.265 0.413 -55.381 1.00 79.44 170 PHE A N 1
ATOM 1191 C CA . PHE A 1 170 ? -10.833 0.755 -54.029 1.00 79.44 170 PHE A CA 1
ATOM 1192 C C . PHE A 1 170 ? -12.076 1.038 -53.184 1.00 79.44 170 PHE A C 1
ATOM 1194 O O . PHE A 1 170 ? -12.847 1.939 -53.496 1.00 79.44 170 PHE A O 1
ATOM 1201 N N . ALA A 1 171 ? -12.327 0.229 -52.153 1.00 64.06 171 ALA A N 1
ATOM 1202 C CA . ALA A 1 171 ? -13.533 0.373 -51.344 1.00 64.06 171 ALA A CA 1
ATOM 1203 C C . ALA A 1 171 ? -13.461 1.651 -50.480 1.00 64.06 171 ALA A C 1
ATOM 1205 O O . ALA A 1 171 ? -12.530 1.776 -49.679 1.00 64.06 171 ALA A O 1
ATOM 1206 N N . PRO A 1 172 ? -14.433 2.576 -50.579 1.00 51.03 172 PRO A N 1
ATOM 1207 C CA . PRO A 1 172 ? -14.545 3.674 -49.632 1.00 51.03 172 PRO A CA 1
ATOM 1208 C C . PRO A 1 172 ? -15.093 3.138 -48.304 1.00 51.03 172 PRO A C 1
ATOM 1210 O O . PRO A 1 172 ? -16.197 2.592 -48.237 1.00 51.03 172 PRO A O 1
ATOM 1213 N N . SER A 1 173 ? -14.325 3.284 -47.226 1.00 37.19 173 SER A N 1
ATOM 1214 C CA . SER A 1 173 ? -14.799 2.935 -45.889 1.00 37.19 173 SER A CA 1
ATOM 1215 C C . SER A 1 173 ? -15.916 3.888 -45.445 1.00 37.19 173 SER A C 1
ATOM 1217 O O . SER A 1 173 ? -15.703 5.085 -45.275 1.00 37.19 173 SER A O 1
ATOM 1219 N N . ILE A 1 174 ? -17.070 3.274 -45.160 1.00 42.34 174 ILE A N 1
ATOM 1220 C CA . ILE A 1 174 ? -18.216 3.746 -44.366 1.00 42.34 174 ILE A CA 1
ATOM 1221 C C . ILE A 1 174 ? -19.267 4.576 -45.125 1.00 42.34 174 ILE A C 1
ATOM 1223 O O . ILE A 1 174 ? -19.291 5.803 -45.074 1.00 42.34 174 ILE A O 1
ATOM 1227 N N . ARG A 1 175 ? -20.266 3.867 -45.673 1.00 32.38 175 ARG A N 1
ATOM 1228 C CA . ARG A 1 175 ? -21.685 4.252 -45.574 1.00 32.38 175 ARG A CA 1
ATOM 1229 C C . ARG A 1 175 ? -22.569 3.022 -45.343 1.00 32.38 175 ARG A C 1
ATOM 1231 O O . ARG A 1 175 ? -22.543 2.060 -46.101 1.00 32.38 175 ARG A O 1
ATOM 1238 N N . THR A 1 176 ? -23.347 3.096 -44.273 1.00 41.75 176 THR A N 1
ATOM 1239 C CA . THR A 1 176 ? -24.425 2.201 -43.843 1.00 41.75 176 THR A CA 1
ATOM 1240 C C . THR A 1 176 ? -25.678 2.390 -44.701 1.00 41.75 176 THR A C 1
ATOM 1242 O O . THR A 1 176 ? -26.143 3.519 -44.830 1.00 41.75 176 THR A O 1
ATOM 1245 N N . VAL A 1 177 ? -26.279 1.297 -45.193 1.00 36.91 177 VAL A N 1
ATOM 1246 C CA . VAL A 1 177 ? -27.717 1.193 -45.545 1.00 36.91 177 VAL A CA 1
ATOM 1247 C C . VAL A 1 177 ? -28.196 -0.255 -45.260 1.00 36.91 177 VAL A C 1
ATOM 1249 O O . VAL A 1 177 ? -27.406 -1.176 -45.473 1.00 36.91 177 VAL A O 1
ATOM 1252 N N . PRO A 1 178 ? -29.429 -0.487 -44.748 1.00 49.34 178 PRO A N 1
ATOM 1253 C CA . PRO A 1 178 ? -29.848 -1.773 -44.175 1.00 49.34 178 PRO A CA 1
ATOM 1254 C C . PRO A 1 178 ? -30.698 -2.681 -45.094 1.00 49.34 178 PRO A C 1
ATOM 1256 O O . PRO A 1 178 ? -31.418 -2.202 -45.966 1.00 49.34 178 PRO A O 1
ATOM 1259 N N . GLY A 1 179 ? -30.705 -3.983 -44.755 1.00 33.41 179 GLY A N 1
ATOM 1260 C CA . GLY A 1 179 ? -31.772 -4.975 -45.018 1.00 33.41 179 GLY A CA 1
ATOM 1261 C C . GLY A 1 179 ? -31.402 -6.144 -45.958 1.00 33.41 179 GLY A C 1
ATOM 1262 O O . GLY A 1 179 ? -30.503 -5.992 -46.776 1.00 33.41 179 GLY A O 1
ATOM 1263 N N . PRO A 1 180 ? -32.149 -7.272 -45.969 1.00 46.66 180 PRO A N 1
ATOM 1264 C CA . PRO A 1 180 ? -32.681 -8.048 -44.843 1.00 46.66 180 PRO A CA 1
ATOM 1265 C C . PRO A 1 180 ? -32.375 -9.569 -44.944 1.00 46.66 180 PRO A C 1
ATOM 1267 O O . PRO A 1 180 ? -32.267 -10.136 -46.023 1.00 46.66 180 PRO A O 1
ATOM 1270 N N . GLY A 1 181 ? -32.353 -10.239 -43.785 1.00 43.12 181 GLY A N 1
ATOM 1271 C CA . GLY A 1 181 ? -32.828 -11.617 -43.600 1.00 43.12 181 GLY A CA 1
ATOM 1272 C C . GLY A 1 181 ? -32.002 -12.775 -44.167 1.00 43.12 181 GLY A C 1
ATOM 1273 O O . GLY A 1 181 ? -32.231 -13.205 -45.290 1.00 43.12 181 GLY A O 1
ATOM 1274 N N . THR A 1 182 ? -31.214 -13.446 -43.319 1.00 37.44 182 THR A N 1
ATOM 1275 C CA . THR A 1 182 ? -31.225 -14.923 -43.297 1.00 37.44 182 THR A CA 1
ATOM 1276 C C . THR A 1 182 ? -30.695 -15.500 -41.981 1.00 37.44 182 THR A C 1
ATOM 1278 O O . THR A 1 182 ? -29.599 -15.180 -41.545 1.00 37.44 182 THR A O 1
ATOM 1281 N N . ALA A 1 183 ? -31.526 -16.374 -41.409 1.00 38.91 183 ALA A N 1
ATOM 1282 C CA . ALA A 1 183 ? -31.232 -17.514 -40.541 1.00 38.91 183 ALA A CA 1
ATOM 1283 C C . ALA A 1 183 ? -30.400 -17.305 -39.260 1.00 38.91 183 ALA A C 1
ATOM 1285 O O . ALA A 1 183 ? -29.188 -17.118 -39.256 1.00 38.91 183 ALA A O 1
ATOM 1286 N N . ALA A 1 184 ? -31.111 -17.477 -38.146 1.00 41.38 184 ALA A N 1
ATOM 1287 C CA . ALA A 1 184 ? -30.600 -17.559 -36.794 1.00 41.38 184 ALA A CA 1
ATOM 1288 C C . ALA A 1 184 ? -29.586 -18.704 -36.603 1.00 41.38 184 ALA A C 1
ATOM 1290 O O . ALA A 1 184 ? -29.888 -19.872 -36.847 1.00 41.38 184 ALA A O 1
ATOM 1291 N N . ALA A 1 185 ? -28.424 -18.345 -36.063 1.00 37.31 185 ALA A N 1
ATOM 1292 C CA . ALA A 1 185 ? -27.510 -19.222 -35.342 1.00 37.31 185 ALA A CA 1
ATOM 1293 C C . ALA A 1 185 ? -27.377 -18.684 -33.900 1.00 37.31 185 ALA A C 1
ATOM 1295 O O . ALA A 1 185 ? -27.542 -17.478 -33.692 1.00 37.31 185 ALA A O 1
ATOM 1296 N N . PRO A 1 186 ? -27.157 -19.546 -32.890 1.00 46.28 186 PRO A N 1
ATOM 1297 C CA . PRO A 1 186 ? -27.369 -19.198 -31.491 1.00 46.28 186 PRO A CA 1
ATOM 1298 C C . PRO A 1 186 ? -26.427 -18.081 -31.039 1.00 46.28 186 PRO A C 1
ATOM 1300 O O . PRO A 1 186 ? -25.209 -18.155 -31.193 1.00 46.28 186 PRO A O 1
ATOM 1303 N N . THR A 1 187 ? -27.029 -17.051 -30.454 1.00 36.59 187 THR A N 1
ATOM 1304 C CA . THR A 1 187 ? -26.383 -15.910 -29.812 1.00 36.59 187 THR A CA 1
ATOM 1305 C C . THR A 1 187 ? -25.455 -16.374 -28.695 1.00 36.59 187 THR A C 1
ATOM 1307 O O . THR A 1 187 ? -25.880 -16.596 -27.561 1.00 36.59 187 THR A O 1
ATOM 1310 N N . VAL A 1 188 ? -24.164 -16.462 -29.002 1.00 44.59 188 VAL A N 1
ATOM 1311 C CA . VAL A 1 188 ? -23.130 -16.156 -28.013 1.00 44.59 188 VAL A CA 1
ATOM 1312 C C . VAL A 1 188 ? -23.269 -14.655 -27.737 1.00 44.59 188 VAL A C 1
ATOM 1314 O O . VAL A 1 188 ? -23.288 -13.887 -28.702 1.00 44.59 188 VAL A O 1
ATOM 1317 N N . PRO A 1 189 ? -23.429 -14.202 -26.482 1.00 43.19 189 PRO A N 1
ATOM 1318 C CA . PRO A 1 189 ? -23.512 -12.777 -26.203 1.00 43.19 189 PRO A CA 1
ATOM 1319 C C . PRO A 1 189 ? -22.241 -12.110 -26.729 1.00 43.19 189 PRO A C 1
ATOM 1321 O O . PRO A 1 189 ? -21.132 -12.450 -26.308 1.00 43.19 189 PRO A O 1
ATOM 1324 N N . ALA A 1 190 ? -22.424 -11.202 -27.689 1.00 37.56 190 ALA A N 1
ATOM 1325 C CA . ALA A 1 190 ? -21.382 -10.332 -28.197 1.00 37.56 190 ALA A CA 1
ATOM 1326 C C . ALA A 1 190 ? -20.752 -9.624 -26.995 1.00 37.56 190 ALA A C 1
ATOM 1328 O O . ALA A 1 190 ? -21.371 -8.778 -26.350 1.00 37.56 190 ALA A O 1
ATOM 1329 N N . ARG A 1 191 ? -19.534 -10.040 -26.642 1.00 45.19 191 ARG A N 1
ATOM 1330 C CA . ARG A 1 191 ? -18.704 -9.308 -25.693 1.00 45.19 191 ARG A CA 1
ATOM 1331 C C . ARG A 1 191 ? -18.500 -7.923 -26.294 1.00 45.19 191 ARG A C 1
ATOM 1333 O O . ARG A 1 191 ? -18.143 -7.831 -27.463 1.00 45.19 191 ARG A O 1
ATOM 1340 N N . HIS A 1 192 ? -18.754 -6.882 -25.508 1.00 45.34 192 HIS A N 1
ATOM 1341 C CA . HIS A 1 192 ? -18.424 -5.499 -25.835 1.00 45.34 192 HIS A CA 1
ATOM 1342 C C . HIS A 1 192 ? -16.976 -5.424 -26.353 1.00 45.34 192 HIS A C 1
ATOM 1344 O O . HIS A 1 192 ? -16.040 -5.512 -25.563 1.00 45.34 192 HIS A O 1
ATOM 1350 N N . ALA A 1 193 ? -16.799 -5.346 -27.673 1.00 48.16 193 ALA A N 1
ATOM 1351 C CA . ALA A 1 193 ? -15.495 -5.371 -28.336 1.00 48.16 193 ALA A CA 1
ATOM 1352 C C . ALA A 1 193 ? -15.084 -4.005 -28.908 1.00 48.16 193 ALA A C 1
ATOM 1354 O O . ALA A 1 193 ? -14.002 -3.896 -29.469 1.00 48.16 193 ALA A O 1
ATOM 1355 N N . ASP A 1 194 ? -15.887 -2.954 -28.719 1.00 57.25 194 ASP A N 1
ATOM 1356 C CA . ASP A 1 194 ? -15.680 -1.670 -29.402 1.00 57.25 194 ASP A CA 1
ATOM 1357 C C . ASP A 1 194 ? -15.369 -0.502 -28.450 1.00 57.25 194 ASP A C 1
ATOM 1359 O O . ASP A 1 194 ? -15.720 0.640 -28.734 1.00 57.25 194 ASP A O 1
ATOM 1363 N N . ASP A 1 195 ? -14.713 -0.754 -27.310 1.00 74.06 195 ASP A N 1
ATOM 1364 C CA . ASP A 1 195 ? -14.037 0.327 -26.579 1.00 74.06 195 ASP A CA 1
ATOM 1365 C C . ASP A 1 195 ? -12.527 0.278 -26.884 1.00 74.06 195 ASP A C 1
ATOM 1367 O O . ASP A 1 195 ? -11.821 -0.590 -26.349 1.00 74.06 195 ASP A O 1
ATOM 1371 N N . PRO A 1 196 ? -11.996 1.189 -27.728 1.00 82.19 196 PRO A N 1
ATOM 1372 C CA . PRO A 1 196 ? -10.573 1.216 -28.066 1.00 82.19 196 PRO A CA 1
ATOM 1373 C C . PRO A 1 196 ? -9.679 1.394 -26.830 1.00 82.19 196 PRO A C 1
ATOM 1375 O O . PRO A 1 196 ? -8.522 0.968 -26.845 1.00 82.19 196 PRO A O 1
ATOM 1378 N N . ARG A 1 197 ? -10.198 1.965 -25.735 1.00 83.94 197 ARG A N 1
ATOM 1379 C CA . ARG A 1 197 ? -9.453 2.128 -24.480 1.00 83.94 197 ARG A CA 1
ATOM 1380 C C . ARG A 1 197 ? -9.349 0.827 -23.705 1.00 83.94 197 ARG A C 1
ATOM 1382 O O . ARG A 1 197 ? -8.269 0.514 -23.219 1.00 83.94 197 ARG A O 1
ATOM 1389 N N . ALA A 1 198 ? -10.427 0.047 -23.632 1.00 85.81 198 ALA A N 1
ATOM 1390 C CA . ALA A 1 198 ? -10.391 -1.270 -22.999 1.00 85.81 198 ALA A CA 1
ATOM 1391 C C . ALA A 1 198 ? -9.407 -2.203 -23.728 1.00 85.81 198 ALA A C 1
ATOM 1393 O O . ALA A 1 198 ? -8.646 -2.931 -23.086 1.00 85.81 198 ALA A O 1
ATOM 1394 N N . ALA A 1 199 ? -9.359 -2.121 -25.063 1.00 89.31 199 ALA A N 1
ATOM 1395 C CA . ALA A 1 199 ? -8.375 -2.835 -25.874 1.00 89.31 199 ALA A CA 1
ATOM 1396 C C . ALA A 1 199 ? -6.935 -2.362 -25.594 1.00 89.31 199 ALA A C 1
ATOM 1398 O O . ALA A 1 199 ? -6.053 -3.193 -25.364 1.00 89.31 199 ALA A O 1
ATOM 1399 N N . LEU A 1 200 ? -6.696 -1.044 -25.550 1.00 91.62 200 LEU A N 1
ATOM 1400 C CA . LEU A 1 200 ? -5.388 -0.477 -25.201 1.00 91.62 200 LEU A CA 1
ATOM 1401 C C . LEU A 1 200 ? -4.946 -0.910 -23.798 1.00 91.62 200 LEU A C 1
ATOM 1403 O O . LEU A 1 200 ? -3.821 -1.364 -23.615 1.00 91.62 200 LEU A O 1
ATOM 1407 N N . GLN A 1 201 ? -5.835 -0.819 -22.814 1.00 91.31 201 GLN A N 1
ATOM 1408 C CA . GLN A 1 201 ? -5.574 -1.232 -21.442 1.00 91.31 201 GLN A CA 1
ATOM 1409 C C . GLN A 1 201 ? -5.222 -2.722 -21.343 1.00 91.31 201 GLN A C 1
ATOM 1411 O O . GLN A 1 201 ? -4.266 -3.075 -20.650 1.00 91.31 201 GLN A O 1
ATOM 1416 N N . GLY A 1 202 ? -5.946 -3.591 -22.055 1.00 92.94 202 GLY A N 1
ATOM 1417 C CA . GLY A 1 202 ? -5.610 -5.013 -22.165 1.00 92.94 202 GLY A CA 1
ATOM 1418 C C . GLY A 1 202 ? -4.204 -5.228 -22.731 1.00 92.94 202 GLY A C 1
ATOM 1419 O O . GLY A 1 202 ? -3.382 -5.892 -22.104 1.00 92.94 202 GLY A O 1
ATOM 1420 N N . ALA A 1 203 ? -3.881 -4.566 -23.845 1.00 95.56 203 ALA A N 1
ATOM 1421 C CA . ALA A 1 203 ? -2.558 -4.655 -24.463 1.00 95.56 203 ALA A CA 1
ATOM 1422 C C . ALA A 1 203 ? -1.429 -4.158 -23.538 1.00 95.56 203 ALA A C 1
ATOM 1424 O O . ALA A 1 203 ? -0.341 -4.736 -23.514 1.00 95.56 203 ALA A O 1
ATOM 1425 N N . LEU A 1 204 ? -1.669 -3.103 -22.751 1.00 95.75 204 LEU A N 1
ATOM 1426 C CA . LEU A 1 204 ? -0.702 -2.607 -21.767 1.00 95.75 204 LEU A CA 1
ATOM 1427 C C . LEU A 1 204 ? -0.476 -3.613 -20.632 1.00 95.75 204 LEU A C 1
ATOM 1429 O O . LEU A 1 204 ? 0.670 -3.802 -20.221 1.00 95.75 204 LEU A O 1
ATOM 1433 N N . ARG A 1 205 ? -1.520 -4.310 -20.167 1.00 95.62 205 ARG A N 1
ATOM 1434 C CA . ARG A 1 205 ? -1.369 -5.393 -19.180 1.00 95.62 205 ARG A CA 1
ATOM 1435 C C . ARG A 1 205 ? -0.567 -6.564 -19.718 1.00 95.62 205 ARG A C 1
ATOM 1437 O O . ARG A 1 205 ? 0.304 -7.066 -19.011 1.00 95.62 205 ARG A O 1
ATOM 1444 N N . ASP A 1 206 ? -0.811 -6.962 -20.961 1.00 95.56 206 ASP A N 1
ATOM 1445 C CA . ASP A 1 206 ? -0.067 -8.053 -21.591 1.00 95.56 206 ASP A CA 1
ATOM 1446 C C . ASP A 1 206 ? 1.418 -7.694 -21.743 1.00 95.56 206 ASP A C 1
ATOM 1448 O O . ASP A 1 206 ? 2.297 -8.492 -21.403 1.00 95.56 206 ASP A O 1
ATOM 1452 N N . ARG A 1 207 ? 1.718 -6.455 -22.158 1.00 95.94 207 ARG A N 1
ATOM 1453 C CA . ARG A 1 207 ? 3.096 -5.934 -22.185 1.00 95.94 207 ARG A CA 1
ATOM 1454 C C . ARG A 1 207 ? 3.730 -5.931 -20.798 1.00 95.94 207 ARG A C 1
ATOM 1456 O O . ARG A 1 207 ? 4.864 -6.380 -20.642 1.00 95.94 207 ARG A O 1
ATOM 1463 N N . LEU A 1 208 ? 3.005 -5.485 -19.775 1.00 95.00 208 LEU A N 1
ATOM 1464 C CA . LEU A 1 208 ? 3.504 -5.471 -18.401 1.00 95.00 208 LEU A CA 1
ATOM 1465 C C . LEU A 1 208 ? 3.785 -6.884 -17.867 1.00 95.00 208 LEU A C 1
ATOM 1467 O O . LEU A 1 208 ? 4.807 -7.116 -17.214 1.00 95.00 208 LEU A O 1
ATOM 1471 N N . ALA A 1 209 ? 2.913 -7.844 -18.179 1.00 93.44 209 ALA A N 1
ATOM 1472 C CA . ALA A 1 209 ? 3.114 -9.250 -17.851 1.00 93.44 209 ALA A CA 1
ATOM 1473 C C . ALA A 1 209 ? 4.371 -9.807 -18.538 1.00 93.44 209 ALA A C 1
ATOM 1475 O O . ALA A 1 209 ? 5.168 -10.492 -17.891 1.00 93.44 209 ALA A O 1
ATOM 1476 N N . ALA A 1 210 ? 4.610 -9.450 -19.803 1.00 93.12 210 ALA A N 1
ATOM 1477 C CA . ALA A 1 210 ? 5.836 -9.808 -20.514 1.00 93.12 210 ALA A CA 1
ATOM 1478 C C . ALA A 1 210 ? 7.089 -9.189 -19.864 1.00 93.12 210 ALA A C 1
ATOM 1480 O O . ALA A 1 210 ? 8.098 -9.878 -19.697 1.00 93.12 210 ALA A O 1
ATOM 1481 N N . VAL A 1 211 ? 7.025 -7.929 -19.416 1.00 91.19 211 VAL A N 1
ATOM 1482 C CA . VAL A 1 211 ? 8.126 -7.273 -18.685 1.00 91.19 211 VAL A CA 1
ATOM 1483 C C . VAL A 1 211 ? 8.444 -8.005 -17.380 1.00 91.19 211 VAL A C 1
ATOM 1485 O O . VAL A 1 211 ? 9.620 -8.249 -17.096 1.00 91.19 211 VAL A O 1
ATOM 1488 N N . ARG A 1 212 ? 7.430 -8.416 -16.613 1.00 89.38 212 ARG A N 1
ATOM 1489 C CA . ARG A 1 212 ? 7.619 -9.209 -15.383 1.00 89.38 212 ARG A CA 1
ATOM 1490 C C . ARG A 1 212 ? 8.201 -10.591 -15.660 1.00 89.38 212 ARG A C 1
ATOM 1492 O O . ARG A 1 212 ? 9.099 -11.037 -14.950 1.00 89.38 212 ARG A O 1
ATOM 1499 N N . ALA A 1 213 ? 7.724 -11.254 -16.711 1.00 87.62 213 ALA A N 1
ATOM 1500 C CA . ALA A 1 213 ? 8.231 -12.556 -17.132 1.00 87.62 213 ALA A CA 1
ATOM 1501 C C . ALA A 1 213 ? 9.655 -12.477 -17.711 1.00 87.62 213 ALA A C 1
ATOM 1503 O O . ALA A 1 213 ? 10.379 -13.476 -17.715 1.00 87.62 213 ALA A O 1
ATOM 1504 N N . SER A 1 214 ? 10.087 -11.298 -18.179 1.00 83.62 214 SER A N 1
ATOM 1505 C CA . SER A 1 214 ? 11.427 -11.106 -18.723 1.00 83.62 214 SER A CA 1
ATOM 1506 C C . SER A 1 214 ? 12.488 -11.356 -17.646 1.00 83.62 214 SER A C 1
ATOM 1508 O O . SER A 1 214 ? 12.660 -10.621 -16.663 1.00 83.62 214 SER A O 1
ATOM 1510 N N . ARG A 1 215 ? 13.262 -12.424 -17.825 1.00 68.75 215 ARG A N 1
ATOM 1511 C CA . ARG A 1 215 ? 14.432 -12.669 -16.986 1.00 68.75 215 ARG A CA 1
ATOM 1512 C C . ARG A 1 215 ? 15.547 -11.722 -17.440 1.00 68.75 215 ARG A C 1
ATOM 1514 O O . ARG A 1 215 ? 15.777 -11.614 -18.646 1.00 68.75 215 ARG A O 1
ATOM 1521 N N . PRO A 1 216 ? 16.250 -11.027 -16.526 1.00 62.97 216 PRO A N 1
ATOM 1522 C CA . PRO A 1 216 ? 17.436 -10.302 -16.942 1.00 62.97 216 PRO A CA 1
ATOM 1523 C C . PRO A 1 216 ? 18.438 -11.335 -17.485 1.00 62.97 216 PRO A C 1
ATOM 1525 O O . PRO A 1 216 ? 18.472 -12.462 -16.972 1.00 62.97 216 PRO A O 1
ATOM 1528 N N . PRO A 1 217 ? 19.202 -11.007 -18.541 1.00 58.88 217 PRO A N 1
ATOM 1529 C CA . PRO A 1 217 ? 20.138 -11.953 -19.126 1.00 58.88 217 PRO A CA 1
ATOM 1530 C C . PRO A 1 217 ? 21.077 -12.485 -18.038 1.00 58.88 217 PRO A C 1
ATOM 1532 O O . PRO A 1 217 ? 21.569 -11.735 -17.191 1.00 58.88 217 PRO A O 1
ATOM 1535 N N . VAL A 1 218 ? 21.254 -13.808 -18.028 1.00 54.69 218 VAL A N 1
ATOM 1536 C CA . VAL A 1 218 ? 22.137 -14.503 -17.086 1.00 54.69 218 VAL A CA 1
ATOM 1537 C C . VAL A 1 218 ? 23.574 -14.023 -17.312 1.00 54.69 218 VAL A C 1
ATOM 1539 O O . VAL A 1 218 ? 23.964 -13.724 -18.437 1.00 54.69 218 VAL A O 1
ATOM 1542 N N . ALA A 1 219 ? 24.313 -13.894 -16.208 1.00 55.56 219 ALA A N 1
ATOM 1543 C CA . ALA A 1 219 ? 25.595 -13.207 -16.104 1.00 55.56 219 ALA A CA 1
ATOM 1544 C C . ALA A 1 219 ? 26.632 -13.585 -17.178 1.00 55.56 219 ALA A C 1
ATOM 1546 O O . ALA A 1 219 ? 26.700 -14.722 -17.643 1.00 55.56 219 ALA A O 1
ATOM 1547 N N . LEU A 1 220 ? 27.458 -12.580 -17.487 1.00 54.38 220 LEU A N 1
ATOM 1548 C CA . LEU A 1 220 ? 28.626 -12.588 -18.367 1.00 54.38 220 LEU A CA 1
ATOM 1549 C C . LEU A 1 220 ? 29.442 -13.893 -18.274 1.00 54.38 220 LEU A C 1
ATOM 1551 O O . LEU A 1 220 ? 29.723 -14.347 -17.161 1.00 54.38 220 LEU A O 1
ATOM 1555 N N . PRO A 1 221 ? 29.900 -14.456 -19.409 1.00 52.50 221 PRO A N 1
ATOM 1556 C CA . PRO A 1 221 ? 30.891 -15.524 -19.405 1.00 52.50 221 PRO A CA 1
ATOM 1557 C C . PRO A 1 221 ? 32.147 -15.058 -18.656 1.00 52.50 221 PRO A C 1
ATOM 1559 O O . PRO A 1 221 ? 32.870 -14.180 -19.129 1.00 52.50 221 PRO A O 1
ATOM 1562 N N . LEU A 1 222 ? 32.411 -15.634 -17.479 1.00 58.72 222 LEU A N 1
ATOM 1563 C CA . LEU A 1 222 ? 33.668 -15.442 -16.749 1.00 58.72 222 LEU A CA 1
ATOM 1564 C C . LEU A 1 222 ? 34.781 -16.219 -17.468 1.00 58.72 222 LEU A C 1
ATOM 1566 O O . LEU A 1 222 ? 35.211 -17.266 -16.998 1.00 58.72 222 LEU A O 1
ATOM 1570 N N . ALA A 1 223 ? 35.195 -15.759 -18.648 1.00 56.16 223 ALA A N 1
ATOM 1571 C CA . ALA A 1 223 ? 36.194 -16.469 -19.447 1.00 56.16 223 ALA A CA 1
ATOM 1572 C C . ALA A 1 223 ? 37.629 -15.972 -19.192 1.00 56.16 223 ALA A C 1
ATOM 1574 O O . ALA A 1 223 ? 38.556 -16.771 -19.249 1.00 56.16 223 ALA A O 1
ATOM 1575 N N . ASP A 1 224 ? 37.826 -14.694 -18.828 1.00 67.50 224 ASP A N 1
ATOM 1576 C CA . ASP A 1 224 ? 39.165 -14.101 -18.708 1.00 67.50 224 ASP A CA 1
ATOM 1577 C C . ASP A 1 224 ? 39.388 -13.327 -17.402 1.00 67.50 224 ASP A C 1
ATOM 1579 O O . ASP A 1 224 ? 38.792 -12.276 -17.164 1.00 67.50 224 ASP A O 1
ATOM 1583 N N . ARG A 1 225 ? 40.369 -13.756 -16.595 1.00 61.94 225 ARG A N 1
ATOM 1584 C CA . ARG A 1 225 ? 40.767 -13.091 -15.336 1.00 61.94 225 ARG A CA 1
ATOM 1585 C C . ARG A 1 225 ? 41.135 -11.608 -15.513 1.00 61.94 225 ARG A C 1
ATOM 1587 O O . ARG A 1 225 ? 40.913 -10.809 -14.611 1.00 61.94 225 ARG A O 1
ATOM 1594 N N . LYS A 1 226 ? 41.651 -11.202 -16.682 1.00 68.81 226 LYS A N 1
ATOM 1595 C CA . LYS A 1 226 ? 41.903 -9.783 -17.018 1.00 68.81 226 LYS A CA 1
ATOM 1596 C C . LYS A 1 226 ? 40.623 -8.999 -17.332 1.00 68.81 226 LYS A C 1
ATOM 1598 O O . LYS A 1 226 ? 40.564 -7.812 -17.020 1.00 68.81 226 LYS A O 1
ATOM 1603 N N . ALA A 1 227 ? 39.611 -9.639 -17.918 1.00 71.25 227 ALA A N 1
ATOM 1604 C CA . ALA A 1 227 ? 38.306 -9.022 -18.145 1.00 71.25 227 ALA A CA 1
ATOM 1605 C C . ALA A 1 227 ? 37.585 -8.779 -16.810 1.00 71.25 227 ALA A C 1
ATOM 1607 O O . ALA A 1 227 ? 37.088 -7.682 -16.578 1.00 71.25 227 ALA A O 1
ATOM 1608 N N . LEU A 1 228 ? 37.686 -9.724 -15.871 1.00 68.69 228 LEU A N 1
ATOM 1609 C CA . LEU A 1 228 ? 37.122 -9.613 -14.521 1.00 68.69 228 LEU A CA 1
ATOM 1610 C C . LEU A 1 228 ? 37.569 -8.349 -13.766 1.00 68.69 228 LEU A C 1
ATOM 1612 O O . LEU A 1 228 ? 36.743 -7.637 -13.197 1.00 68.69 228 LEU A O 1
ATOM 1616 N N . HIS A 1 229 ? 38.858 -8.006 -13.824 1.00 69.19 229 HIS A N 1
ATOM 1617 C CA . HIS A 1 229 ? 39.378 -6.780 -13.204 1.00 69.19 229 HIS A CA 1
ATOM 1618 C C . HIS A 1 229 ? 38.906 -5.485 -13.886 1.00 69.19 229 HIS A C 1
ATOM 1620 O O . HIS A 1 229 ? 38.846 -4.442 -13.238 1.00 69.19 229 HIS A O 1
ATOM 1626 N N . ARG A 1 230 ? 38.572 -5.530 -15.181 1.00 80.06 230 ARG A N 1
ATOM 1627 C CA . ARG A 1 230 ? 38.036 -4.385 -15.934 1.00 80.06 230 ARG A CA 1
ATOM 1628 C C . ARG A 1 230 ? 36.531 -4.211 -15.723 1.00 80.06 230 ARG A C 1
ATOM 1630 O O . ARG A 1 230 ? 36.030 -3.089 -15.783 1.00 80.06 230 ARG A O 1
ATOM 1637 N N . ASP A 1 231 ? 35.826 -5.312 -15.497 1.00 76.06 231 ASP A N 1
ATOM 1638 C CA . ASP A 1 231 ? 34.368 -5.339 -15.433 1.00 76.06 231 ASP A CA 1
ATOM 1639 C C . ASP A 1 231 ? 33.852 -5.065 -14.010 1.00 76.06 231 ASP A C 1
ATOM 1641 O O . ASP A 1 231 ? 32.786 -4.471 -13.853 1.00 76.06 231 ASP A O 1
ATOM 1645 N N . LEU A 1 232 ? 34.636 -5.382 -12.970 1.00 82.12 232 LEU A N 1
ATOM 1646 C CA . LEU A 1 232 ? 34.287 -5.106 -11.572 1.00 82.12 232 LEU A CA 1
ATOM 1647 C C . LEU A 1 232 ? 34.005 -3.611 -11.285 1.00 82.12 232 LEU A C 1
ATOM 1649 O O . LEU A 1 232 ? 32.935 -3.329 -10.747 1.00 82.12 232 LEU A O 1
ATOM 1653 N N . PRO A 1 233 ? 34.860 -2.634 -11.668 1.00 86.00 233 PRO A N 1
ATOM 1654 C CA . PRO A 1 233 ? 34.559 -1.215 -11.444 1.00 86.00 233 PRO A CA 1
ATOM 1655 C C . PRO A 1 233 ? 33.290 -0.741 -12.162 1.00 86.00 233 PRO A C 1
ATOM 1657 O O . PRO A 1 233 ? 32.544 0.077 -11.629 1.00 86.00 233 PRO A O 1
ATOM 1660 N N . LYS A 1 234 ? 33.011 -1.277 -13.359 1.00 86.38 234 LYS A N 1
ATOM 1661 C CA . LYS A 1 234 ? 31.784 -0.961 -14.105 1.00 86.38 234 LYS A CA 1
ATOM 1662 C C . LYS A 1 234 ? 30.553 -1.485 -13.373 1.00 86.38 234 LYS A C 1
ATOM 1664 O O . LYS A 1 234 ? 29.608 -0.738 -13.167 1.00 86.38 234 LYS A O 1
ATOM 1669 N N . LEU A 1 235 ? 30.600 -2.734 -12.907 1.00 85.25 235 LEU A N 1
ATOM 1670 C CA . LEU A 1 235 ? 29.518 -3.333 -12.125 1.00 85.25 235 LEU A CA 1
ATOM 1671 C C . LEU A 1 235 ? 29.266 -2.584 -10.813 1.00 85.25 235 LEU A C 1
ATOM 1673 O O . LEU A 1 235 ? 28.113 -2.383 -10.446 1.00 85.25 235 LEU A O 1
ATOM 1677 N N . VAL A 1 236 ? 30.321 -2.145 -10.124 1.00 88.06 236 VAL A N 1
ATOM 1678 C CA . VAL A 1 236 ? 30.203 -1.325 -8.908 1.00 88.06 236 VAL A CA 1
ATOM 1679 C C . VAL A 1 236 ? 29.515 0.009 -9.210 1.00 88.06 236 VAL A C 1
ATOM 1681 O O . VAL A 1 236 ? 28.592 0.383 -8.489 1.00 88.06 236 VAL A O 1
ATOM 1684 N N . ASN A 1 237 ? 29.901 0.696 -10.289 1.00 90.44 237 ASN A N 1
ATOM 1685 C CA . ASN A 1 237 ? 29.270 1.955 -10.702 1.00 90.44 237 ASN A CA 1
ATOM 1686 C C . ASN A 1 237 ? 27.798 1.767 -11.105 1.00 90.44 237 ASN A C 1
ATOM 1688 O O . ASN A 1 237 ? 26.944 2.569 -10.720 1.00 90.44 237 ASN A O 1
ATOM 1692 N N . ASP A 1 238 ? 27.482 0.684 -11.815 1.00 88.44 238 ASP A N 1
ATOM 1693 C CA . ASP A 1 238 ? 26.106 0.3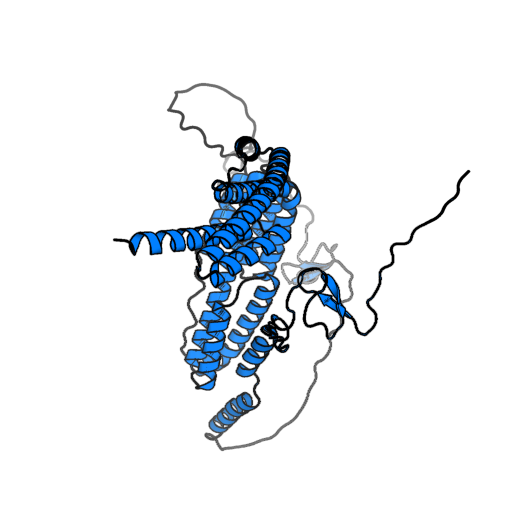32 -12.174 1.00 88.44 238 ASP A CA 1
ATOM 1694 C C . ASP A 1 238 ? 25.266 0.058 -10.916 1.00 88.44 238 ASP A C 1
ATOM 1696 O O . ASP A 1 238 ? 24.165 0.581 -10.771 1.00 88.44 238 ASP A O 1
ATOM 1700 N N . VAL A 1 239 ? 25.790 -0.704 -9.950 1.00 91.31 239 VAL A N 1
ATOM 1701 C CA . VAL A 1 239 ? 25.090 -0.950 -8.678 1.00 91.31 239 VAL A CA 1
ATOM 1702 C C . VAL A 1 239 ? 24.935 0.338 -7.866 1.00 91.31 239 VAL A C 1
ATOM 1704 O O . VAL A 1 239 ? 23.874 0.557 -7.286 1.00 91.31 239 VAL A O 1
ATOM 1707 N N . ARG A 1 240 ? 25.939 1.222 -7.849 1.00 91.19 240 ARG A N 1
ATOM 1708 C CA . ARG A 1 240 ? 25.865 2.518 -7.155 1.00 91.19 240 ARG A CA 1
ATOM 1709 C C . ARG A 1 240 ? 24.766 3.408 -7.736 1.00 91.19 240 ARG A C 1
ATOM 1711 O O . ARG A 1 240 ? 23.984 3.972 -6.972 1.00 91.19 240 ARG A O 1
ATOM 1718 N N . SER A 1 241 ? 24.679 3.504 -9.064 1.00 92.19 241 SER A N 1
ATOM 1719 C CA . SER A 1 241 ? 23.625 4.282 -9.727 1.00 92.19 241 SER A CA 1
ATOM 1720 C C . SER A 1 241 ? 22.238 3.690 -9.462 1.00 92.19 241 SER A C 1
ATOM 1722 O O . SER A 1 241 ? 21.332 4.421 -9.065 1.00 92.19 241 SER A O 1
ATOM 1724 N N . LEU A 1 242 ? 22.086 2.364 -9.537 1.00 91.88 242 LEU A N 1
ATOM 1725 C CA . LEU A 1 242 ? 20.839 1.680 -9.180 1.00 91.88 242 LEU A CA 1
ATOM 1726 C C . LEU A 1 242 ? 20.439 1.917 -7.718 1.00 91.88 242 LEU A C 1
ATOM 1728 O O . LEU A 1 242 ? 19.274 2.177 -7.440 1.00 91.88 242 LEU A O 1
ATOM 1732 N N . LEU A 1 243 ? 21.374 1.885 -6.768 1.00 92.06 243 LEU A N 1
ATOM 1733 C CA . LEU A 1 243 ? 21.074 2.187 -5.364 1.00 92.06 243 LEU A CA 1
ATOM 1734 C C . LEU A 1 243 ? 20.660 3.649 -5.152 1.00 92.06 243 LEU A C 1
ATOM 1736 O O . LEU A 1 243 ? 19.804 3.924 -4.311 1.00 92.06 243 LEU A O 1
ATOM 1740 N N . ALA A 1 244 ? 21.238 4.589 -5.904 1.00 92.31 244 ALA A N 1
ATOM 1741 C CA . ALA A 1 244 ? 20.831 5.991 -5.852 1.00 92.31 244 ALA A CA 1
ATOM 1742 C C . ALA A 1 244 ? 19.374 6.166 -6.305 1.00 92.31 244 ALA A C 1
ATOM 1744 O O . ALA A 1 244 ? 18.586 6.778 -5.582 1.00 92.31 244 ALA A O 1
ATOM 1745 N N . VAL A 1 245 ? 18.995 5.548 -7.428 1.00 93.94 245 VAL A N 1
ATOM 1746 C CA . VAL A 1 245 ? 17.604 5.551 -7.908 1.00 93.94 245 VAL A CA 1
ATOM 1747 C C . VAL A 1 245 ? 16.681 4.845 -6.912 1.00 93.94 245 VAL A C 1
ATOM 1749 O O . VAL A 1 245 ? 15.614 5.364 -6.601 1.00 93.94 245 VAL A O 1
ATOM 1752 N N . ALA A 1 246 ? 17.100 3.710 -6.341 1.00 93.50 246 ALA A N 1
ATOM 1753 C CA . ALA A 1 246 ? 16.291 2.939 -5.393 1.00 93.50 246 ALA A CA 1
ATOM 1754 C C . ALA A 1 246 ? 15.933 3.771 -4.157 1.00 93.50 246 ALA A C 1
ATOM 1756 O O . ALA A 1 246 ? 14.796 3.730 -3.696 1.00 93.50 246 ALA A O 1
ATOM 1757 N N . ARG A 1 247 ? 16.882 4.578 -3.664 1.00 91.25 247 ARG A N 1
ATOM 1758 C CA . ARG A 1 247 ? 16.633 5.539 -2.582 1.00 91.25 247 ARG A CA 1
ATOM 1759 C C . ARG A 1 247 ? 15.639 6.619 -2.991 1.00 91.25 247 ARG A C 1
ATOM 1761 O O . ARG A 1 247 ? 14.725 6.891 -2.222 1.00 91.25 247 ARG A O 1
ATOM 1768 N N . LYS A 1 248 ? 15.793 7.203 -4.186 1.00 91.56 248 LYS A N 1
ATOM 1769 C CA . LYS A 1 248 ? 14.888 8.248 -4.693 1.00 91.56 248 LYS A CA 1
ATOM 1770 C C . LYS A 1 248 ? 13.438 7.756 -4.760 1.00 91.56 248 LYS A C 1
ATOM 1772 O O . LYS A 1 248 ? 12.539 8.501 -4.394 1.00 91.56 248 LYS A O 1
ATOM 1777 N N . ILE A 1 249 ? 13.221 6.509 -5.180 1.00 91.94 249 ILE A N 1
ATOM 1778 C CA . ILE A 1 249 ? 11.873 5.936 -5.322 1.00 91.94 249 ILE A CA 1
ATOM 1779 C C . ILE A 1 249 ? 11.363 5.209 -4.063 1.00 91.94 249 ILE A C 1
ATOM 1781 O O . ILE A 1 249 ? 10.247 4.704 -4.062 1.00 91.94 249 ILE A O 1
ATOM 1785 N N . GLY A 1 250 ? 12.168 5.112 -2.997 1.00 90.12 250 GLY A N 1
ATOM 1786 C CA . GLY A 1 250 ? 11.788 4.413 -1.761 1.00 90.12 250 GLY A CA 1
ATOM 1787 C C . GLY A 1 250 ? 11.760 2.879 -1.861 1.00 90.12 250 GLY A C 1
ATOM 1788 O O . GLY A 1 250 ? 11.079 2.221 -1.075 1.00 90.12 250 GLY A O 1
ATOM 1789 N N . LEU A 1 251 ? 12.490 2.284 -2.808 1.00 92.25 251 LEU A N 1
ATOM 1790 C CA . LEU A 1 251 ? 12.561 0.832 -2.976 1.00 92.25 251 LEU A CA 1
ATOM 1791 C C . LEU A 1 251 ? 13.418 0.195 -1.858 1.00 92.25 251 LEU A C 1
ATOM 1793 O O . LEU A 1 251 ? 14.554 0.626 -1.640 1.00 92.25 251 LEU A O 1
ATOM 1797 N N . PRO A 1 252 ? 12.942 -0.863 -1.171 1.00 88.19 252 PRO A N 1
ATOM 1798 C CA . PRO A 1 252 ? 13.734 -1.558 -0.160 1.00 88.19 252 PRO A CA 1
ATOM 1799 C C . PRO A 1 252 ? 14.919 -2.305 -0.792 1.00 88.19 252 PRO A C 1
ATOM 1801 O O . PRO A 1 252 ? 14.756 -3.104 -1.713 1.00 88.19 252 PRO A O 1
ATOM 1804 N N . VAL A 1 253 ? 16.124 -2.082 -0.257 1.00 89.94 253 VAL A N 1
ATOM 1805 C CA . VAL A 1 253 ? 17.391 -2.602 -0.817 1.00 89.94 253 VAL A CA 1
ATOM 1806 C C . VAL A 1 253 ? 18.134 -3.576 0.107 1.00 89.94 253 VAL A C 1
ATOM 1808 O O . VAL A 1 253 ? 19.300 -3.882 -0.132 1.00 89.94 253 VAL A O 1
ATOM 1811 N N . GLU A 1 254 ? 17.489 -4.103 1.151 1.00 89.06 254 GLU A N 1
ATOM 1812 C CA . GLU A 1 254 ? 18.145 -4.937 2.178 1.00 89.06 254 GLU A CA 1
ATOM 1813 C C . GLU A 1 254 ? 18.846 -6.180 1.611 1.00 89.06 254 GLU A C 1
ATOM 1815 O O . GLU A 1 254 ? 19.999 -6.466 1.939 1.00 89.06 254 GLU A O 1
ATOM 1820 N N . SER A 1 255 ? 18.196 -6.887 0.683 1.00 86.62 255 SER A N 1
ATOM 1821 C CA . SER A 1 255 ? 18.800 -8.054 0.029 1.00 86.62 255 SER A CA 1
ATOM 1822 C C . SER A 1 255 ? 20.052 -7.683 -0.780 1.00 86.62 255 SER A C 1
ATOM 1824 O O . SER A 1 255 ? 21.062 -8.388 -0.724 1.00 86.62 255 SER A O 1
ATOM 1826 N N . ALA A 1 256 ? 20.026 -6.543 -1.480 1.00 87.38 256 ALA A N 1
ATOM 1827 C CA . ALA A 1 256 ? 21.175 -6.049 -2.232 1.00 87.38 256 ALA A CA 1
ATOM 1828 C C . ALA A 1 256 ? 22.316 -5.608 -1.300 1.00 87.38 256 ALA A C 1
ATOM 1830 O O . ALA A 1 256 ? 23.477 -5.911 -1.573 1.00 87.38 256 ALA A O 1
ATOM 1831 N N . ARG A 1 257 ? 21.994 -4.972 -0.164 1.00 87.81 257 ARG A N 1
ATOM 1832 C CA . ARG A 1 257 ? 22.967 -4.587 0.874 1.00 87.81 257 ARG A CA 1
ATOM 1833 C C . ARG A 1 257 ? 23.722 -5.799 1.428 1.00 87.81 257 ARG A C 1
ATOM 1835 O O . ARG A 1 257 ? 24.949 -5.757 1.490 1.00 87.81 257 ARG A O 1
ATOM 1842 N N . SER A 1 258 ? 23.024 -6.892 1.757 1.00 90.62 258 SER A N 1
ATOM 1843 C CA . SER A 1 258 ? 23.669 -8.140 2.215 1.00 90.62 258 SER A CA 1
ATOM 1844 C C . SER A 1 258 ? 24.672 -8.669 1.186 1.00 90.62 258 SER A C 1
ATOM 1846 O O . SER A 1 258 ? 25.826 -8.935 1.517 1.00 90.62 258 SER A O 1
ATOM 1848 N N . LYS A 1 259 ? 24.267 -8.734 -0.089 1.00 89.38 259 LYS A N 1
ATOM 1849 C CA . LYS A 1 259 ? 25.117 -9.227 -1.185 1.00 89.38 259 LYS A CA 1
ATOM 1850 C C . LYS A 1 259 ? 26.355 -8.363 -1.424 1.00 89.38 259 LYS A C 1
ATOM 1852 O O . LYS A 1 259 ? 27.431 -8.892 -1.695 1.00 89.38 259 LYS A O 1
ATOM 1857 N N . ILE A 1 260 ? 26.229 -7.043 -1.297 1.00 89.25 260 ILE A N 1
ATOM 1858 C CA . ILE A 1 260 ? 27.367 -6.120 -1.402 1.00 89.25 260 ILE A CA 1
ATOM 1859 C C . ILE A 1 260 ? 28.340 -6.334 -0.234 1.00 89.25 260 ILE A C 1
ATOM 1861 O O . ILE A 1 260 ? 29.547 -6.403 -0.457 1.00 89.25 260 ILE A O 1
ATOM 1865 N N . ASN A 1 261 ? 27.841 -6.529 0.990 1.00 89.12 261 ASN A N 1
ATOM 1866 C CA . ASN A 1 261 ? 28.683 -6.827 2.155 1.00 89.12 261 ASN A CA 1
ATOM 1867 C C . ASN A 1 261 ? 29.444 -8.154 2.001 1.00 89.12 261 ASN A C 1
ATOM 1869 O O . ASN A 1 261 ? 30.643 -8.225 2.288 1.00 89.12 261 ASN A O 1
ATOM 1873 N N . GLU A 1 262 ? 28.777 -9.191 1.492 1.00 89.81 262 GLU A N 1
ATOM 1874 C CA . GLU A 1 262 ? 29.409 -10.469 1.143 1.00 89.81 262 GLU A CA 1
ATOM 1875 C C . GLU A 1 262 ? 30.508 -10.283 0.082 1.00 89.81 262 GLU A C 1
ATOM 1877 O O . GLU A 1 262 ? 31.606 -10.832 0.226 1.00 89.81 262 GLU A O 1
ATOM 1882 N N . ALA A 1 263 ? 30.254 -9.459 -0.943 1.00 88.75 263 ALA A N 1
ATOM 1883 C CA . ALA A 1 263 ? 31.230 -9.144 -1.985 1.00 88.75 263 ALA A CA 1
ATOM 1884 C C . ALA A 1 263 ? 32.463 -8.408 -1.440 1.00 88.75 263 ALA A C 1
ATOM 1886 O O . ALA A 1 263 ? 33.588 -8.730 -1.826 1.00 88.75 263 ALA A O 1
ATOM 1887 N N . ILE A 1 264 ? 32.279 -7.465 -0.510 1.00 86.75 264 ILE A N 1
ATOM 1888 C CA . ILE A 1 264 ? 33.379 -6.765 0.174 1.00 86.75 264 ILE A CA 1
ATOM 1889 C C . ILE A 1 264 ? 34.223 -7.762 0.971 1.00 86.75 264 ILE A C 1
ATOM 1891 O O . ILE A 1 264 ? 35.454 -7.727 0.909 1.00 86.75 264 ILE A O 1
ATOM 1895 N N . GLY A 1 265 ? 33.576 -8.681 1.694 1.00 88.31 265 GLY A N 1
ATOM 1896 C CA . GLY A 1 265 ? 34.258 -9.754 2.418 1.00 88.31 265 GLY A CA 1
ATOM 1897 C C . GLY A 1 265 ? 35.095 -10.646 1.495 1.00 88.31 265 GLY A C 1
ATOM 1898 O O . GLY A 1 265 ? 36.254 -10.925 1.804 1.00 88.31 265 GLY A O 1
ATOM 1899 N N . ALA A 1 266 ? 34.542 -11.047 0.346 1.00 87.00 266 ALA A N 1
ATOM 1900 C CA . ALA A 1 266 ? 35.258 -11.810 -0.681 1.00 87.00 266 ALA A CA 1
ATOM 1901 C C . ALA A 1 266 ? 36.440 -11.020 -1.272 1.00 87.00 266 ALA A C 1
ATOM 1903 O O . ALA A 1 266 ? 37.543 -11.553 -1.406 1.00 87.00 266 ALA A O 1
ATOM 1904 N N . GLY A 1 267 ? 36.259 -9.721 -1.531 1.00 84.06 267 GLY A N 1
ATOM 1905 C CA . GLY A 1 267 ? 37.323 -8.824 -1.986 1.00 84.06 267 GLY A CA 1
ATOM 1906 C C . GLY A 1 267 ? 38.497 -8.750 -1.005 1.00 84.06 267 GLY A C 1
ATOM 1907 O O . GLY A 1 267 ? 39.647 -8.912 -1.415 1.00 84.06 267 GLY A O 1
ATOM 1908 N N . LYS A 1 268 ? 38.220 -8.616 0.301 1.00 87.62 268 LYS A N 1
ATOM 1909 C CA . LYS A 1 268 ? 39.248 -8.623 1.363 1.00 87.62 268 LYS A CA 1
ATOM 1910 C C . LYS A 1 268 ? 40.038 -9.936 1.417 1.00 87.62 268 LYS A C 1
ATOM 1912 O O . LYS A 1 268 ? 41.235 -9.918 1.691 1.00 87.62 268 LYS A O 1
ATOM 1917 N N . ARG A 1 269 ? 39.397 -11.067 1.102 1.00 88.06 269 ARG A N 1
ATOM 1918 C CA . ARG A 1 269 ? 40.042 -12.391 0.990 1.00 88.06 269 ARG A CA 1
ATOM 1919 C C . ARG A 1 269 ? 40.737 -12.635 -0.356 1.00 88.06 269 ARG A C 1
ATOM 1921 O O . ARG A 1 269 ? 41.269 -13.719 -0.571 1.00 88.06 269 ARG A O 1
ATOM 1928 N N . ARG A 1 270 ? 40.779 -11.636 -1.249 1.00 84.19 270 ARG A N 1
ATOM 1929 C CA . ARG A 1 270 ? 41.327 -11.719 -2.619 1.00 84.19 270 ARG A CA 1
ATOM 1930 C C . ARG A 1 270 ? 40.568 -12.699 -3.535 1.00 84.19 270 ARG A C 1
ATOM 1932 O O . ARG A 1 270 ? 41.100 -13.135 -4.554 1.00 84.19 270 ARG A O 1
ATOM 1939 N N . GLU A 1 271 ? 39.306 -12.994 -3.222 1.00 86.25 271 GLU A N 1
ATOM 1940 C CA . GLU A 1 271 ? 38.391 -13.840 -4.005 1.00 86.25 271 GLU A CA 1
ATOM 1941 C C . GLU A 1 271 ? 37.626 -12.994 -5.043 1.00 86.25 271 GLU A C 1
ATOM 1943 O O . GLU A 1 271 ? 36.427 -12.736 -4.924 1.00 86.25 271 GLU A O 1
ATOM 1948 N N . ILE A 1 272 ? 38.327 -12.520 -6.073 1.00 81.75 272 ILE A N 1
ATOM 1949 C CA . ILE A 1 272 ? 37.796 -11.527 -7.032 1.00 81.75 272 ILE A CA 1
ATOM 1950 C C . ILE A 1 272 ? 36.628 -12.082 -7.859 1.00 81.75 272 ILE A C 1
ATOM 1952 O O . ILE A 1 272 ? 35.640 -11.387 -8.085 1.00 81.75 272 ILE A O 1
ATOM 1956 N N . GLU A 1 273 ? 36.702 -13.351 -8.257 1.00 83.94 273 GLU A N 1
ATOM 1957 C CA . GLU A 1 273 ? 35.615 -14.054 -8.952 1.00 83.94 273 GLU A CA 1
ATOM 1958 C C . GLU A 1 273 ? 34.345 -14.127 -8.091 1.00 83.94 273 GLU A C 1
ATOM 1960 O O . GLU A 1 273 ? 33.243 -13.863 -8.575 1.00 83.94 273 GLU A O 1
ATOM 1965 N N . GLY A 1 274 ? 34.508 -14.407 -6.793 1.00 85.31 274 GLY A N 1
ATOM 1966 C CA . GLY A 1 274 ? 33.416 -14.409 -5.822 1.00 85.31 274 GLY A CA 1
ATOM 1967 C C . GLY A 1 274 ? 32.795 -13.023 -5.651 1.00 85.31 274 GLY A C 1
ATOM 1968 O O . GLY A 1 274 ? 31.573 -12.893 -5.694 1.00 85.31 274 GLY A O 1
ATOM 1969 N N . ALA A 1 275 ? 33.619 -11.977 -5.540 1.00 86.31 275 ALA A N 1
ATOM 1970 C CA . ALA A 1 275 ? 33.144 -10.597 -5.427 1.00 86.31 275 ALA A CA 1
ATOM 1971 C C . ALA A 1 275 ? 32.344 -10.150 -6.665 1.00 86.31 275 ALA A C 1
ATOM 1973 O O . ALA A 1 275 ? 31.259 -9.585 -6.526 1.00 86.31 275 ALA A O 1
ATOM 1974 N N . ILE A 1 276 ? 32.824 -10.459 -7.876 1.00 85.88 276 ILE A N 1
ATOM 1975 C CA . ILE A 1 276 ? 32.126 -10.134 -9.133 1.00 85.88 276 ILE A CA 1
ATOM 1976 C C . ILE A 1 276 ? 30.789 -10.864 -9.222 1.00 85.88 276 ILE A C 1
ATOM 1978 O O . ILE A 1 276 ? 29.783 -10.248 -9.577 1.00 85.88 276 ILE A O 1
ATOM 1982 N N . LYS A 1 277 ? 30.757 -12.153 -8.866 1.00 87.19 277 LYS A N 1
ATOM 1983 C CA . LYS A 1 277 ? 29.517 -12.932 -8.833 1.00 87.19 277 LYS A CA 1
ATOM 1984 C C . LYS A 1 277 ? 28.499 -12.309 -7.875 1.00 87.19 277 LYS A C 1
ATOM 1986 O O . LYS A 1 277 ? 27.365 -12.074 -8.280 1.00 87.19 277 LYS A O 1
ATOM 1991 N N . MET A 1 278 ? 28.905 -11.983 -6.647 1.00 88.75 278 MET A N 1
ATOM 1992 C CA . MET A 1 278 ? 28.009 -11.392 -5.645 1.00 88.75 278 MET A CA 1
ATOM 1993 C C . MET A 1 278 ? 27.498 -10.001 -6.050 1.00 88.75 278 MET A C 1
ATOM 1995 O O . MET A 1 278 ? 26.317 -9.711 -5.865 1.00 88.75 278 MET A O 1
ATOM 1999 N N . ILE A 1 279 ? 28.336 -9.154 -6.660 1.00 89.25 279 ILE A N 1
ATOM 2000 C CA . ILE A 1 279 ? 27.911 -7.836 -7.175 1.00 89.25 279 ILE A CA 1
ATOM 2001 C C . ILE A 1 279 ? 26.978 -7.991 -8.379 1.00 89.25 279 ILE A C 1
ATOM 2003 O O . ILE A 1 279 ? 25.978 -7.281 -8.477 1.00 89.25 279 ILE A O 1
ATOM 2007 N N . GLY A 1 280 ? 27.250 -8.944 -9.272 1.00 88.56 280 GLY A N 1
ATOM 2008 C CA . GLY A 1 280 ? 26.349 -9.286 -10.372 1.00 88.56 280 GLY A CA 1
ATOM 2009 C C . GLY A 1 280 ? 24.984 -9.774 -9.876 1.00 88.56 280 GLY A C 1
ATOM 2010 O O . GLY A 1 280 ? 23.950 -9.351 -10.394 1.00 88.56 280 GLY A O 1
ATOM 2011 N N . GLU A 1 281 ? 24.961 -10.605 -8.833 1.00 89.88 281 GLU A N 1
ATOM 2012 C CA . GLU A 1 281 ? 23.731 -11.051 -8.170 1.00 89.88 281 GLU A CA 1
ATOM 2013 C C . GLU A 1 281 ? 22.992 -9.894 -7.483 1.00 89.88 281 GLU A C 1
ATOM 2015 O O . GLU A 1 281 ? 21.769 -9.808 -7.603 1.00 89.88 281 GLU A O 1
ATOM 2020 N N . ALA A 1 282 ? 23.711 -8.977 -6.823 1.00 90.50 282 ALA A N 1
ATOM 2021 C CA . ALA A 1 282 ? 23.133 -7.770 -6.229 1.00 90.50 282 ALA A CA 1
ATOM 2022 C C . ALA A 1 282 ? 22.476 -6.886 -7.298 1.00 90.50 282 ALA A C 1
ATOM 2024 O O . ALA A 1 282 ? 21.321 -6.489 -7.143 1.00 90.50 282 ALA A O 1
ATOM 2025 N N . ARG A 1 283 ? 23.167 -6.650 -8.422 1.00 91.44 283 ARG A N 1
ATOM 2026 C CA . ARG A 1 283 ? 22.634 -5.917 -9.578 1.00 91.44 283 ARG A CA 1
ATOM 2027 C C . ARG A 1 283 ? 21.364 -6.567 -10.121 1.00 91.44 283 ARG A C 1
ATOM 2029 O O . ARG A 1 283 ? 20.345 -5.899 -10.250 1.00 91.44 283 ARG A O 1
ATOM 2036 N N . GLN A 1 284 ? 21.395 -7.868 -10.410 1.00 89.75 284 GLN A N 1
ATOM 2037 C CA . GLN A 1 284 ? 20.222 -8.596 -10.914 1.00 89.75 284 GLN A CA 1
ATOM 2038 C C . GLN A 1 284 ? 19.073 -8.631 -9.899 1.00 89.75 284 GLN A C 1
ATOM 2040 O O . GLN A 1 284 ? 17.905 -8.705 -10.281 1.00 89.75 284 GLN A O 1
ATOM 2045 N N . GLY A 1 285 ? 19.385 -8.637 -8.602 1.00 91.31 285 GLY A N 1
ATOM 2046 C CA . GLY A 1 285 ? 18.408 -8.484 -7.528 1.00 91.31 285 GLY A CA 1
ATOM 2047 C C . GLY A 1 285 ? 17.724 -7.120 -7.580 1.00 91.31 285 GLY A C 1
ATOM 2048 O O . GLY A 1 285 ? 16.498 -7.067 -7.604 1.00 91.31 285 GLY A O 1
ATOM 2049 N N . LEU A 1 286 ? 18.503 -6.040 -7.683 1.00 92.19 286 LEU A N 1
ATOM 2050 C CA . LEU A 1 286 ? 17.991 -4.672 -7.806 1.00 92.19 286 LEU A CA 1
ATOM 2051 C C . LEU A 1 286 ? 17.145 -4.490 -9.070 1.00 92.19 286 LEU A C 1
ATOM 2053 O O . LEU A 1 286 ? 16.013 -4.034 -8.974 1.00 92.19 286 LEU A O 1
ATOM 2057 N N . GLU A 1 287 ? 17.635 -4.903 -10.240 1.00 92.00 287 GLU A N 1
ATOM 2058 C CA . GLU A 1 287 ? 16.893 -4.808 -11.510 1.00 92.00 287 GLU A CA 1
ATOM 2059 C C . GLU A 1 287 ? 15.556 -5.575 -11.476 1.00 92.00 287 GLU A C 1
ATOM 2061 O O . GLU A 1 287 ? 14.571 -5.156 -12.088 1.00 92.00 287 GLU A O 1
ATOM 2066 N N . ARG A 1 288 ? 15.493 -6.708 -10.762 1.00 91.69 288 ARG A N 1
ATOM 2067 C CA . ARG A 1 288 ? 14.230 -7.422 -10.515 1.00 91.69 288 ARG A CA 1
ATOM 2068 C C . ARG A 1 288 ? 13.317 -6.628 -9.590 1.00 91.69 288 ARG A C 1
ATOM 2070 O O . ARG A 1 288 ? 12.181 -6.377 -9.969 1.00 91.69 288 ARG A O 1
ATOM 2077 N N . ALA A 1 289 ? 13.833 -6.167 -8.453 1.00 93.19 289 ALA A N 1
ATOM 2078 C CA . ALA A 1 289 ? 13.065 -5.388 -7.488 1.00 93.19 289 ALA A CA 1
ATOM 2079 C C . ALA A 1 289 ? 12.477 -4.104 -8.104 1.00 93.19 289 ALA A C 1
ATOM 2081 O O . ALA A 1 289 ? 11.304 -3.816 -7.887 1.00 93.19 289 ALA A O 1
ATOM 2082 N N . PHE A 1 290 ? 13.241 -3.381 -8.932 1.00 94.56 290 PHE A N 1
ATOM 2083 C CA . PHE A 1 290 ? 12.734 -2.231 -9.687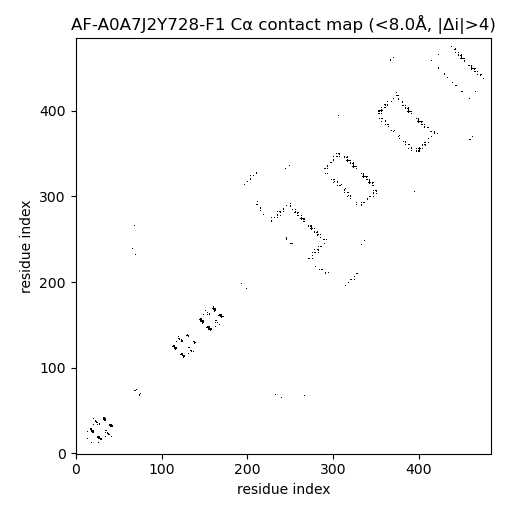 1.00 94.56 290 PHE A CA 1
ATOM 2084 C C . PHE A 1 290 ? 11.582 -2.607 -10.612 1.00 94.56 290 PHE A C 1
ATOM 2086 O O . PHE A 1 290 ? 10.548 -1.944 -10.599 1.00 94.56 290 PHE A O 1
ATOM 2093 N N . ARG A 1 291 ? 11.745 -3.669 -11.410 1.00 94.06 291 ARG A N 1
ATOM 2094 C CA . ARG A 1 291 ? 10.698 -4.109 -12.340 1.00 94.06 291 ARG A CA 1
ATOM 2095 C C . ARG A 1 291 ? 9.436 -4.526 -11.612 1.00 94.06 291 ARG A C 1
ATOM 2097 O O . ARG A 1 291 ? 8.363 -4.090 -12.010 1.00 94.06 291 ARG A O 1
ATOM 2104 N N . ASP A 1 292 ? 9.559 -5.300 -10.544 1.00 93.44 292 ASP A N 1
ATOM 2105 C CA . ASP A 1 292 ? 8.407 -5.773 -9.780 1.00 93.44 292 ASP A CA 1
ATOM 2106 C C . ASP A 1 292 ? 7.682 -4.610 -9.091 1.00 93.44 292 ASP A C 1
ATOM 2108 O O . ASP A 1 292 ? 6.455 -4.521 -9.160 1.00 93.44 292 ASP A O 1
ATOM 2112 N N . HIS A 1 293 ? 8.434 -3.680 -8.496 1.00 94.88 293 HIS A N 1
ATOM 2113 C CA . HIS A 1 293 ? 7.879 -2.508 -7.825 1.00 94.88 293 HIS A CA 1
ATOM 2114 C C . HIS A 1 293 ? 7.164 -1.566 -8.798 1.00 94.88 293 HIS A C 1
ATOM 2116 O O . HIS A 1 293 ? 5.981 -1.279 -8.613 1.00 94.88 293 HIS A O 1
ATOM 2122 N N . ILE A 1 294 ? 7.848 -1.132 -9.864 1.00 95.69 294 ILE A N 1
ATOM 2123 C CA . ILE A 1 294 ? 7.273 -0.224 -10.866 1.00 95.69 294 ILE A CA 1
ATOM 2124 C C . ILE A 1 294 ? 6.086 -0.900 -11.556 1.00 95.69 294 ILE A C 1
ATOM 2126 O O . ILE A 1 294 ? 5.041 -0.278 -11.718 1.00 95.69 294 ILE A O 1
ATOM 2130 N N . ALA A 1 295 ? 6.184 -2.190 -11.892 1.00 95.56 295 ALA A N 1
ATOM 2131 C CA . ALA A 1 295 ? 5.063 -2.901 -12.489 1.00 95.56 295 ALA A CA 1
ATOM 2132 C C . ALA A 1 295 ? 3.865 -3.020 -11.539 1.00 95.56 295 ALA A C 1
ATOM 2134 O O . ALA A 1 295 ? 2.726 -2.919 -11.978 1.00 95.56 295 ALA A O 1
ATOM 2135 N N . GLY A 1 296 ? 4.090 -3.246 -10.241 1.00 95.75 296 GLY A N 1
ATOM 2136 C CA . GLY A 1 296 ? 3.017 -3.239 -9.240 1.00 95.75 296 GLY A CA 1
ATOM 2137 C C . GLY A 1 296 ? 2.285 -1.897 -9.175 1.00 95.75 296 GLY A C 1
ATOM 2138 O O . GLY A 1 296 ? 1.059 -1.865 -9.117 1.00 95.75 296 GLY A O 1
ATOM 2139 N N . GLN A 1 297 ? 3.027 -0.792 -9.255 1.00 96.00 297 GLN A N 1
ATOM 2140 C CA . GLN A 1 297 ? 2.446 0.550 -9.283 1.00 96.00 297 GLN A CA 1
ATOM 2141 C C . GLN A 1 297 ? 1.703 0.832 -10.601 1.00 96.00 297 GLN A C 1
ATOM 2143 O O . GLN A 1 297 ? 0.605 1.385 -10.570 1.00 96.00 297 GLN A O 1
ATOM 2148 N N . ILE A 1 298 ? 2.222 0.369 -11.746 1.00 96.56 298 ILE A N 1
ATOM 2149 C CA . ILE A 1 298 ? 1.508 0.433 -13.034 1.00 96.56 298 ILE A CA 1
ATOM 2150 C C . ILE A 1 298 ? 0.165 -0.306 -12.952 1.00 96.56 298 ILE A C 1
ATOM 2152 O O . ILE A 1 298 ? -0.850 0.229 -13.391 1.00 96.56 298 ILE A O 1
ATOM 2156 N N . ASP A 1 299 ? 0.128 -1.505 -12.364 1.00 95.88 299 ASP A N 1
ATOM 2157 C CA . ASP A 1 299 ? -1.129 -2.244 -12.184 1.00 95.88 299 ASP A CA 1
ATOM 2158 C C . ASP A 1 299 ? -2.144 -1.476 -11.334 1.00 95.88 299 ASP A C 1
ATOM 2160 O O . ASP A 1 299 ? -3.339 -1.529 -11.631 1.00 95.88 299 ASP A O 1
ATOM 2164 N N . SER A 1 300 ? -1.688 -0.767 -10.296 1.00 94.19 300 SER A N 1
ATOM 2165 C CA . SER A 1 300 ? -2.561 0.086 -9.483 1.00 94.19 300 SER A CA 1
ATOM 2166 C C . SER A 1 300 ? -3.176 1.197 -10.331 1.00 94.19 300 SER A C 1
ATOM 2168 O O . SER A 1 300 ? -4.396 1.338 -10.351 1.00 94.19 300 SER A O 1
ATOM 2170 N N . VAL A 1 301 ? -2.357 1.922 -11.099 1.00 94.88 301 VAL A N 1
ATOM 2171 C CA . VAL A 1 301 ? -2.842 2.998 -11.979 1.00 94.88 301 VAL A CA 1
ATOM 2172 C C . VAL A 1 301 ? -3.803 2.456 -13.041 1.00 94.88 301 VAL A C 1
ATOM 2174 O O . VAL A 1 301 ? -4.834 3.066 -13.308 1.00 94.88 301 VAL A O 1
ATOM 2177 N N . LEU A 1 302 ? -3.546 1.275 -13.612 1.00 94.69 302 LEU A N 1
ATOM 2178 C CA . LEU A 1 302 ? -4.472 0.646 -14.561 1.00 94.69 302 LEU A CA 1
ATOM 2179 C C . LEU A 1 302 ? -5.822 0.280 -13.916 1.00 94.69 302 LEU A C 1
ATOM 2181 O O . LEU A 1 302 ? -6.864 0.446 -14.550 1.00 94.69 302 LEU A O 1
ATOM 2185 N N . GLN A 1 303 ? -5.839 -0.197 -12.668 1.00 92.19 303 GLN A N 1
ATOM 2186 C CA . GLN A 1 303 ? -7.094 -0.444 -11.937 1.00 92.19 303 GLN A CA 1
ATOM 2187 C C . GLN A 1 303 ? -7.867 0.855 -11.675 1.00 92.19 303 GLN A C 1
ATOM 2189 O O . GLN A 1 303 ? -9.097 0.882 -11.755 1.00 92.19 303 GLN A O 1
ATOM 2194 N N . ASP A 1 304 ? -7.147 1.934 -11.389 1.00 91.81 304 ASP A N 1
ATOM 2195 C CA . ASP A 1 304 ? -7.726 3.254 -11.167 1.00 91.81 304 ASP A CA 1
ATOM 2196 C C . ASP A 1 304 ? -8.344 3.821 -12.455 1.00 91.81 304 ASP A C 1
ATOM 2198 O O . ASP A 1 304 ? -9.482 4.294 -12.445 1.00 91.81 304 ASP A O 1
ATOM 2202 N N . VAL A 1 305 ? -7.666 3.657 -13.593 1.00 92.38 305 VAL A N 1
ATOM 2203 C CA . VAL A 1 305 ? -8.191 3.976 -14.933 1.00 92.38 305 VAL A CA 1
ATOM 2204 C C . VAL A 1 305 ? -9.486 3.226 -15.240 1.00 92.38 305 VAL A C 1
ATOM 2206 O O . VAL A 1 305 ? -10.469 3.822 -15.681 1.00 92.38 305 VAL A O 1
ATOM 2209 N N . GLU A 1 306 ? -9.532 1.930 -14.943 1.00 89.62 306 GLU A N 1
ATOM 2210 C CA . GLU A 1 306 ? -10.736 1.102 -15.098 1.00 89.62 306 GLU A CA 1
ATOM 2211 C C . GLU A 1 306 ? -11.938 1.634 -14.308 1.00 89.62 306 GLU A C 1
ATOM 2213 O O . GLU A 1 306 ? -13.107 1.507 -14.714 1.00 89.62 306 GLU A O 1
ATOM 2218 N N . ARG A 1 307 ? -11.651 2.236 -13.152 1.00 86.00 307 ARG A N 1
ATOM 2219 C CA . ARG A 1 307 ? -12.662 2.839 -12.294 1.00 86.00 307 ARG A CA 1
ATOM 2220 C C . ARG A 1 307 ? -13.144 4.186 -12.822 1.00 86.00 307 ARG A C 1
ATOM 2222 O O . ARG A 1 307 ? -14.348 4.438 -12.772 1.00 86.00 307 ARG A O 1
ATOM 2229 N N . MET A 1 308 ? -12.252 5.013 -13.356 1.00 85.12 308 MET A N 1
ATOM 2230 C CA . MET A 1 308 ? -12.629 6.284 -13.984 1.00 85.12 308 MET A CA 1
ATOM 2231 C C . MET A 1 308 ? -13.487 6.072 -15.239 1.00 85.12 308 MET A C 1
ATOM 2233 O O . MET A 1 308 ? -14.378 6.866 -15.535 1.00 85.12 308 MET A O 1
ATOM 2237 N N . GLY A 1 309 ? -13.269 4.970 -15.962 1.00 82.81 309 GLY A N 1
ATOM 2238 C CA . GLY A 1 309 ? -13.995 4.684 -17.195 1.00 82.81 309 GLY A CA 1
ATOM 2239 C C . GLY A 1 309 ? -13.582 5.632 -18.324 1.00 82.81 309 GLY A C 1
ATOM 2240 O O . GLY A 1 309 ? -12.400 5.837 -18.571 1.00 82.81 309 GLY A O 1
ATOM 2241 N N . GLY A 1 310 ? -14.553 6.196 -19.044 1.00 81.06 310 GLY A N 1
ATOM 2242 C CA . GLY A 1 310 ? -14.317 6.918 -20.299 1.00 81.06 310 GLY A CA 1
ATOM 2243 C C . GLY A 1 310 ? -13.803 8.363 -20.191 1.00 81.06 310 GLY A C 1
ATOM 2244 O O . GLY A 1 310 ? -13.994 9.112 -21.153 1.00 81.06 310 GLY A O 1
ATOM 2245 N N . SER A 1 311 ? -13.206 8.780 -19.072 1.00 86.81 311 SER A N 1
ATOM 2246 C CA . SER A 1 311 ? -12.752 10.165 -18.879 1.00 86.81 311 SER A CA 1
ATOM 2247 C C . SER A 1 311 ? -11.524 10.523 -19.738 1.00 86.81 311 SER A C 1
ATOM 2249 O O . SER A 1 311 ? -10.801 9.661 -20.249 1.00 86.81 311 SER A O 1
ATOM 2251 N N . GLU A 1 312 ? -11.299 11.822 -19.943 1.00 88.25 312 GLU A N 1
ATOM 2252 C CA . GLU A 1 312 ? -10.089 12.328 -20.607 1.00 88.25 312 GLU A CA 1
ATOM 2253 C C . GLU A 1 312 ? -8.841 12.029 -19.763 1.00 88.25 312 GLU A C 1
ATOM 2255 O O . GLU A 1 312 ? -7.863 11.488 -20.277 1.00 88.25 312 GLU A O 1
ATOM 2260 N N . ASP A 1 313 ? -8.941 12.229 -18.448 1.00 88.94 313 ASP A N 1
ATOM 2261 C CA . ASP A 1 313 ? -7.920 11.874 -17.458 1.00 88.94 313 ASP A CA 1
ATOM 2262 C C . ASP A 1 313 ? -7.517 10.394 -17.536 1.00 88.94 313 ASP A C 1
ATOM 2264 O O . ASP A 1 313 ? -6.331 10.065 -17.499 1.00 88.94 313 ASP A O 1
ATOM 2268 N N . ALA A 1 314 ? -8.480 9.491 -17.750 1.00 91.31 314 ALA A N 1
ATOM 2269 C CA . ALA A 1 314 ? -8.208 8.073 -17.979 1.00 91.31 314 ALA A CA 1
ATOM 2270 C C . ALA A 1 314 ? -7.376 7.825 -19.247 1.00 91.31 314 ALA A C 1
ATOM 2272 O O . ALA A 1 314 ? -6.507 6.955 -19.258 1.00 91.31 314 ALA A O 1
ATOM 2273 N N . SER A 1 315 ? -7.599 8.605 -20.307 1.00 91.56 315 SER A N 1
ATOM 2274 C CA . SER A 1 315 ? -6.817 8.498 -21.547 1.00 91.56 315 SER A CA 1
ATOM 2275 C C . SER A 1 315 ? -5.393 9.017 -21.354 1.00 91.56 315 SER A C 1
ATOM 2277 O O . SER A 1 315 ? -4.440 8.361 -21.775 1.00 91.56 315 SER A O 1
ATOM 2279 N N . ASN A 1 316 ? -5.244 10.147 -20.660 1.00 92.12 316 ASN A N 1
ATOM 2280 C CA . ASN A 1 316 ? -3.945 10.726 -20.319 1.00 92.12 316 ASN A CA 1
ATOM 2281 C C . ASN A 1 316 ? -3.131 9.785 -19.416 1.00 92.12 316 ASN A C 1
ATOM 2283 O O . ASN A 1 316 ? -1.941 9.569 -19.652 1.00 92.12 316 ASN A O 1
ATOM 2287 N N . ALA A 1 317 ? -3.780 9.151 -18.437 1.00 94.50 317 ALA A N 1
ATOM 2288 C CA . ALA A 1 317 ? -3.156 8.151 -17.579 1.00 94.50 317 ALA A CA 1
ATOM 2289 C C . ALA A 1 317 ? -2.718 6.899 -18.363 1.00 94.50 317 ALA A C 1
ATOM 2291 O O . ALA A 1 317 ? -1.602 6.421 -18.163 1.00 94.50 317 ALA A O 1
ATOM 2292 N N . LEU A 1 318 ? -3.535 6.388 -19.296 1.00 95.19 318 LEU A N 1
ATOM 2293 C CA . LEU A 1 318 ? -3.150 5.258 -20.162 1.00 95.19 318 LEU A CA 1
ATOM 2294 C C . LEU A 1 318 ? -1.928 5.578 -21.024 1.00 95.19 318 LEU A C 1
ATOM 2296 O O . LEU A 1 318 ? -1.051 4.730 -21.197 1.00 95.19 318 LEU A O 1
ATOM 2300 N N . GLU A 1 319 ? -1.854 6.800 -21.543 1.00 94.56 319 GLU A N 1
ATOM 2301 C CA . GLU A 1 319 ? -0.710 7.261 -22.321 1.00 94.56 319 GLU A CA 1
ATOM 2302 C C . GLU A 1 319 ? 0.556 7.373 -21.455 1.00 94.56 319 GLU A C 1
ATOM 2304 O O . GLU A 1 319 ? 1.614 6.862 -21.832 1.00 94.56 319 GLU A O 1
ATOM 2309 N N . GLY A 1 320 ? 0.444 7.928 -20.245 1.00 95.62 320 GLY A N 1
ATOM 2310 C CA . GLY A 1 320 ? 1.538 7.941 -19.271 1.00 95.62 320 GLY A CA 1
ATOM 2311 C C . GLY A 1 320 ? 2.011 6.531 -18.892 1.00 95.62 320 GLY A C 1
ATOM 2312 O O . GLY A 1 320 ? 3.213 6.259 -18.879 1.00 95.62 320 GLY A O 1
ATOM 2313 N N . VAL A 1 321 ? 1.083 5.586 -18.694 1.00 97.12 321 VAL A N 1
ATOM 2314 C CA . VAL A 1 321 ? 1.403 4.167 -18.457 1.00 97.12 321 VAL A CA 1
ATOM 2315 C C . VAL A 1 321 ? 2.116 3.544 -19.658 1.00 97.12 321 VAL A C 1
ATOM 2317 O O . VAL A 1 321 ? 3.099 2.821 -19.482 1.00 97.12 321 VAL A O 1
ATOM 2320 N N . ARG A 1 322 ? 1.679 3.832 -20.889 1.00 97.44 322 ARG A N 1
ATOM 2321 C CA . ARG A 1 322 ? 2.342 3.356 -22.114 1.00 97.44 322 ARG A CA 1
ATOM 2322 C C . ARG A 1 322 ? 3.800 3.809 -22.170 1.00 97.44 322 ARG A C 1
ATOM 2324 O O . ARG A 1 322 ? 4.670 3.000 -22.509 1.00 97.44 322 ARG A O 1
ATOM 2331 N N . VAL A 1 323 ? 4.065 5.070 -21.828 1.00 97.75 323 VAL A N 1
ATOM 2332 C CA . VAL A 1 323 ? 5.422 5.628 -21.741 1.00 97.75 323 VAL A CA 1
ATOM 2333 C C . VAL A 1 323 ? 6.217 4.949 -20.625 1.00 97.75 323 VAL A C 1
ATOM 2335 O O . VAL A 1 323 ? 7.338 4.503 -20.875 1.00 97.75 323 VAL A O 1
ATOM 2338 N N . ALA A 1 324 ? 5.640 4.798 -19.430 1.00 97.75 324 ALA A N 1
ATOM 2339 C CA . ALA A 1 324 ? 6.294 4.151 -18.293 1.00 97.75 324 ALA A CA 1
ATOM 2340 C C . ALA A 1 324 ? 6.705 2.701 -18.603 1.00 97.75 324 ALA A C 1
ATOM 2342 O O . ALA A 1 324 ? 7.841 2.313 -18.325 1.00 97.75 324 ALA A O 1
ATOM 2343 N N . ILE A 1 325 ? 5.834 1.918 -19.252 1.00 97.56 325 ILE A N 1
ATOM 2344 C CA . ILE A 1 325 ? 6.152 0.550 -19.697 1.00 97.56 325 ILE A CA 1
ATOM 2345 C C . ILE A 1 325 ? 7.313 0.560 -20.697 1.00 97.56 325 ILE A C 1
ATOM 2347 O O . ILE A 1 325 ? 8.242 -0.228 -20.544 1.00 97.56 325 ILE A O 1
ATOM 2351 N N . GLY A 1 326 ? 7.316 1.473 -21.675 1.00 97.00 326 GLY A N 1
ATOM 2352 C CA . GLY A 1 326 ? 8.419 1.588 -22.638 1.00 97.00 326 GLY A CA 1
ATOM 2353 C C . GLY A 1 326 ? 9.765 1.925 -21.980 1.00 97.00 326 GLY A C 1
ATOM 2354 O O . GLY A 1 326 ? 10.787 1.320 -22.300 1.00 97.00 326 GLY A O 1
ATOM 2355 N N . ARG A 1 327 ? 9.771 2.839 -21.002 1.00 97.00 327 ARG A N 1
ATOM 2356 C CA . ARG A 1 327 ? 10.967 3.169 -20.201 1.00 97.00 327 ARG A CA 1
ATOM 2357 C C . ARG A 1 327 ? 11.426 1.982 -19.351 1.00 97.00 327 ARG A C 1
ATOM 2359 O O . ARG A 1 327 ? 12.624 1.732 -19.221 1.00 97.00 327 ARG A O 1
ATOM 2366 N N . LEU A 1 328 ? 10.481 1.210 -18.815 1.00 94.75 328 LEU A N 1
ATOM 2367 C CA . LEU A 1 328 ? 10.772 0.014 -18.030 1.00 94.75 328 LEU A CA 1
ATOM 2368 C C . LEU A 1 328 ? 11.375 -1.109 -18.890 1.00 94.75 328 LEU A C 1
ATOM 2370 O O . LEU A 1 328 ? 12.338 -1.751 -18.466 1.00 94.75 328 LEU A O 1
ATOM 2374 N N . GLU A 1 329 ? 10.860 -1.307 -20.106 1.00 93.81 329 GLU A N 1
ATOM 2375 C CA . GLU A 1 329 ? 11.424 -2.204 -21.127 1.00 93.81 329 GLU A CA 1
ATOM 2376 C C . GLU A 1 329 ? 12.867 -1.795 -21.483 1.00 93.81 329 GLU A C 1
ATOM 2378 O O . GLU A 1 329 ? 13.749 -2.651 -21.582 1.00 93.81 329 GLU A O 1
ATOM 2383 N N . ALA A 1 330 ? 13.132 -0.486 -21.575 1.00 93.94 330 ALA A N 1
ATOM 2384 C CA . ALA A 1 330 ? 14.460 0.085 -21.813 1.00 93.94 330 ALA A CA 1
ATOM 2385 C C . ALA A 1 330 ? 15.400 0.067 -20.587 1.00 93.94 330 ALA A C 1
ATOM 2387 O O . ALA A 1 330 ? 16.566 0.437 -20.714 1.00 93.94 330 ALA A O 1
ATOM 2388 N N . ARG A 1 331 ? 14.936 -0.402 -19.414 1.00 92.56 331 ARG A N 1
ATOM 2389 C CA . ARG A 1 331 ? 15.671 -0.409 -18.125 1.00 92.56 331 ARG A CA 1
ATOM 2390 C C . ARG A 1 331 ? 16.010 0.985 -17.587 1.00 92.56 331 ARG A C 1
ATOM 2392 O O . ARG A 1 331 ? 16.909 1.140 -16.762 1.00 92.56 331 ARG A O 1
ATOM 2399 N N . GLU A 1 332 ? 15.257 1.994 -18.001 1.00 95.19 332 GLU A N 1
ATOM 2400 C CA . GLU A 1 332 ? 15.370 3.366 -17.516 1.00 95.19 332 GLU A CA 1
ATOM 2401 C C . GLU A 1 332 ? 14.452 3.552 -16.299 1.00 95.19 332 GLU A C 1
ATOM 2403 O O . GLU A 1 332 ? 13.396 4.175 -16.381 1.00 95.19 332 GLU A O 1
ATOM 2408 N N . TYR A 1 333 ? 14.822 2.956 -15.161 1.00 95.12 333 TYR A N 1
ATOM 2409 C CA . TYR A 1 333 ? 13.936 2.848 -13.990 1.00 95.12 333 TYR A CA 1
ATOM 2410 C C . TYR A 1 333 ? 13.488 4.192 -13.411 1.00 95.12 333 TYR A C 1
ATOM 2412 O O . TYR A 1 333 ? 12.337 4.327 -13.011 1.00 95.12 333 TYR A O 1
ATOM 2420 N N . GLU A 1 334 ? 14.378 5.184 -13.386 1.00 95.31 334 GLU A N 1
ATOM 2421 C CA . GLU A 1 334 ? 14.055 6.526 -12.898 1.00 95.31 334 GLU A CA 1
ATOM 2422 C C . GLU A 1 334 ? 13.040 7.221 -13.813 1.00 95.31 334 GLU A C 1
ATOM 2424 O O . GLU A 1 334 ? 11.993 7.659 -13.351 1.00 95.31 334 GLU A O 1
ATOM 2429 N N . ALA A 1 335 ? 13.284 7.221 -15.126 1.00 96.62 335 ALA A N 1
ATOM 2430 C CA . ALA A 1 335 ? 12.359 7.804 -16.095 1.00 96.62 335 ALA A CA 1
ATOM 2431 C C . ALA A 1 335 ? 11.017 7.051 -16.155 1.00 96.62 335 ALA A C 1
ATOM 2433 O O . ALA A 1 335 ? 9.973 7.665 -16.370 1.00 96.62 335 ALA A O 1
ATOM 2434 N N . ALA A 1 336 ? 11.029 5.728 -15.960 1.00 97.31 336 ALA A N 1
ATOM 2435 C CA . ALA A 1 336 ? 9.813 4.925 -15.853 1.00 97.31 336 ALA A CA 1
ATOM 2436 C C . ALA A 1 336 ? 8.989 5.310 -14.620 1.00 97.31 336 ALA A C 1
ATOM 2438 O O . ALA A 1 336 ? 7.768 5.421 -14.714 1.00 97.31 336 ALA A O 1
ATOM 2439 N N . TRP A 1 337 ? 9.653 5.536 -13.483 1.00 97.12 337 TRP A N 1
ATOM 2440 C CA . TRP A 1 337 ? 9.009 6.002 -12.261 1.00 97.12 337 TRP A CA 1
ATOM 2441 C C . TRP A 1 337 ? 8.421 7.403 -12.423 1.00 97.12 337 TRP A C 1
ATOM 2443 O O . TRP A 1 337 ? 7.253 7.602 -12.108 1.00 97.12 337 TRP A O 1
ATOM 2453 N N . ASP A 1 338 ? 9.189 8.346 -12.968 1.00 96.75 338 ASP A N 1
ATOM 2454 C CA . ASP A 1 338 ? 8.733 9.724 -13.162 1.00 96.75 338 ASP A CA 1
ATOM 2455 C C . ASP A 1 338 ? 7.518 9.775 -14.115 1.00 96.75 338 ASP A C 1
ATOM 2457 O O . ASP A 1 338 ? 6.515 10.418 -13.810 1.00 96.75 338 ASP A O 1
ATOM 2461 N N . ALA A 1 339 ? 7.543 9.021 -15.225 1.00 96.50 339 ALA A N 1
ATOM 2462 C CA . ALA A 1 339 ? 6.396 8.905 -16.134 1.00 96.50 339 ALA A CA 1
ATOM 2463 C C . ALA A 1 339 ? 5.160 8.284 -15.458 1.00 96.50 339 ALA A C 1
ATOM 2465 O O . ALA A 1 339 ? 4.027 8.682 -15.733 1.00 96.50 339 ALA A O 1
ATOM 2466 N N . LEU A 1 340 ? 5.373 7.318 -14.561 1.00 96.56 340 LEU A N 1
ATOM 2467 C CA . LEU A 1 340 ? 4.301 6.696 -13.795 1.00 96.56 340 LEU A CA 1
ATOM 2468 C C . LEU A 1 340 ? 3.685 7.652 -12.768 1.00 96.56 340 LEU A C 1
ATOM 2470 O O . LEU A 1 340 ? 2.469 7.631 -12.602 1.00 96.56 340 LEU A O 1
ATOM 2474 N N . GLN A 1 341 ? 4.484 8.495 -12.110 1.00 95.75 341 GLN A N 1
ATOM 2475 C CA . GLN A 1 341 ? 3.965 9.509 -11.186 1.00 95.75 341 GLN A CA 1
ATOM 2476 C C . GLN A 1 341 ? 3.060 10.503 -11.913 1.00 95.75 341 GLN A C 1
ATOM 2478 O O . GLN A 1 341 ? 1.940 10.730 -11.470 1.00 95.75 341 GLN A O 1
ATOM 2483 N N . VAL A 1 342 ? 3.469 10.979 -13.092 1.00 95.19 342 VAL A N 1
ATOM 2484 C CA . VAL A 1 342 ? 2.620 11.845 -13.929 1.00 95.19 342 VAL A CA 1
ATOM 2485 C C . VAL A 1 342 ? 1.299 11.151 -14.296 1.00 95.19 342 VAL A C 1
ATOM 2487 O O . VAL A 1 342 ? 0.234 11.764 -14.240 1.00 95.19 342 VAL A O 1
ATOM 2490 N N . ALA A 1 343 ? 1.338 9.858 -14.637 1.00 95.06 343 ALA A N 1
ATOM 2491 C CA . ALA A 1 343 ? 0.127 9.087 -14.922 1.00 95.06 343 ALA A CA 1
ATOM 2492 C C . ALA A 1 343 ? -0.776 8.920 -13.685 1.00 95.06 343 ALA A C 1
ATOM 2494 O O . ALA A 1 343 ? -2.001 8.966 -13.799 1.00 95.06 343 ALA A O 1
ATOM 2495 N N . ALA A 1 344 ? -0.180 8.726 -12.506 1.00 93.69 344 ALA A N 1
ATOM 2496 C CA . ALA A 1 344 ? -0.900 8.595 -11.245 1.00 93.69 344 ALA A CA 1
ATOM 2497 C C . ALA A 1 344 ? -1.551 9.921 -10.820 1.00 93.69 344 ALA A C 1
ATOM 2499 O O . ALA A 1 344 ? -2.717 9.922 -10.429 1.00 93.69 344 ALA A O 1
ATOM 2500 N N . GLU A 1 345 ? -0.848 11.044 -10.957 1.00 92.25 345 GLU A N 1
ATOM 2501 C CA . GLU A 1 345 ? -1.368 12.388 -10.673 1.00 92.25 345 GLU A CA 1
ATOM 2502 C C . GLU A 1 345 ? -2.570 12.725 -11.567 1.00 92.25 345 GLU A C 1
ATOM 2504 O O . GLU A 1 345 ? -3.577 13.240 -11.080 1.00 92.25 345 GLU A O 1
ATOM 2509 N N . ALA A 1 346 ? -2.524 12.347 -12.852 1.00 89.06 346 ALA A N 1
ATOM 2510 C CA . ALA A 1 346 ? -3.629 12.565 -13.787 1.00 89.06 346 ALA A CA 1
ATOM 2511 C C . ALA A 1 346 ? -4.943 11.898 -13.338 1.00 89.06 346 ALA A C 1
ATOM 2513 O O . ALA A 1 346 ? -6.021 12.407 -13.630 1.00 89.06 346 ALA A O 1
ATOM 2514 N N . CYS A 1 347 ? -4.872 10.780 -12.608 1.00 89.25 347 CYS A N 1
ATOM 2515 C CA . CYS A 1 347 ? -6.053 10.076 -12.104 1.00 89.25 347 CYS A CA 1
ATOM 2516 C C . CYS A 1 347 ? -6.407 10.397 -10.642 1.00 89.25 347 CYS A C 1
ATOM 2518 O O . CYS A 1 347 ? -7.481 10.009 -10.173 1.00 89.25 347 CYS A O 1
ATOM 2520 N N . GLU A 1 348 ? -5.545 11.107 -9.908 1.00 89.00 348 GLU A N 1
ATOM 2521 C CA . GLU A 1 348 ? -5.652 11.239 -8.452 1.00 89.00 348 GLU A CA 1
ATOM 2522 C C . GLU A 1 348 ? -6.963 11.904 -8.024 1.00 89.00 348 GLU A C 1
ATOM 2524 O O . GLU A 1 348 ? -7.664 11.379 -7.160 1.00 89.00 348 GLU A O 1
ATOM 2529 N N . ALA A 1 349 ? -7.339 13.020 -8.652 1.00 87.56 349 ALA A N 1
ATOM 2530 C CA . ALA A 1 349 ? -8.514 13.791 -8.248 1.00 87.56 349 ALA A CA 1
ATOM 2531 C C . ALA A 1 349 ? -9.823 12.983 -8.329 1.00 87.56 349 ALA A C 1
ATOM 2533 O O . ALA A 1 349 ? -10.662 13.087 -7.436 1.00 87.56 349 ALA A O 1
ATOM 2534 N N . GLN A 1 350 ? -9.988 12.154 -9.367 1.00 86.69 350 GLN A N 1
ATOM 2535 C CA . GLN A 1 350 ? -11.196 11.340 -9.559 1.00 86.69 350 GLN A CA 1
ATOM 2536 C C . GLN A 1 350 ? -11.203 10.085 -8.677 1.00 86.69 350 GLN A C 1
ATOM 2538 O O . GLN A 1 350 ? -12.258 9.609 -8.266 1.00 86.69 350 GLN A O 1
ATOM 2543 N N . VAL A 1 351 ? -10.025 9.535 -8.386 1.00 91.19 351 VAL A N 1
ATOM 2544 C CA . VAL A 1 351 ? -9.871 8.221 -7.745 1.00 91.19 351 VAL A CA 1
ATOM 2545 C C . VAL A 1 351 ? -9.663 8.339 -6.232 1.00 91.19 351 VAL A C 1
ATOM 2547 O O . VAL A 1 351 ? -9.922 7.392 -5.483 1.00 91.19 351 VAL A O 1
ATOM 2550 N N . LYS A 1 352 ? -9.238 9.504 -5.742 1.00 93.00 352 LYS A N 1
ATOM 2551 C CA . LYS A 1 352 ? -8.995 9.762 -4.321 1.00 93.00 352 LYS A CA 1
ATOM 2552 C C . LYS A 1 352 ? -10.205 9.462 -3.427 1.00 93.00 352 LYS A C 1
ATOM 2554 O O . LYS A 1 352 ? -10.014 8.713 -2.465 1.00 93.00 352 LYS A O 1
ATOM 2559 N N . PRO A 1 353 ? -11.438 9.921 -3.731 1.00 93.38 353 PRO A N 1
ATOM 2560 C CA . PRO A 1 353 ? -12.595 9.612 -2.892 1.00 93.38 353 PRO A CA 1
ATOM 2561 C C . PRO A 1 353 ? -12.848 8.109 -2.780 1.00 93.38 353 PRO A C 1
ATOM 2563 O O . PRO A 1 353 ? -13.172 7.601 -1.707 1.00 93.38 353 PRO A O 1
ATOM 2566 N N . TYR A 1 354 ? -12.621 7.378 -3.873 1.00 93.06 354 TYR A N 1
ATOM 2567 C CA . TYR A 1 354 ? -12.689 5.927 -3.871 1.00 93.06 354 TYR A CA 1
ATOM 2568 C C . TYR A 1 354 ? -11.635 5.285 -2.969 1.00 93.06 354 TYR A C 1
ATOM 2570 O O . TYR A 1 354 ? -11.992 4.433 -2.152 1.00 93.06 354 TYR A O 1
ATOM 2578 N N . ARG A 1 355 ? -10.352 5.637 -3.137 1.00 92.44 355 ARG A N 1
ATOM 2579 C CA . ARG A 1 355 ? -9.266 5.021 -2.357 1.00 92.44 355 ARG A CA 1
ATOM 2580 C C . ARG A 1 355 ? -9.476 5.263 -0.866 1.00 92.44 355 ARG A C 1
ATOM 2582 O O . ARG A 1 355 ? -9.483 4.292 -0.113 1.00 92.44 355 ARG A O 1
ATOM 2589 N N . GLU A 1 356 ? -9.759 6.508 -0.479 1.00 95.19 356 GLU A N 1
ATOM 2590 C CA . GLU A 1 356 ? -10.052 6.876 0.912 1.00 95.19 356 GLU A CA 1
ATOM 2591 C C . GLU A 1 356 ? -11.243 6.082 1.465 1.00 95.19 356 GLU A C 1
ATOM 2593 O O . GLU A 1 356 ? -11.163 5.503 2.547 1.00 95.1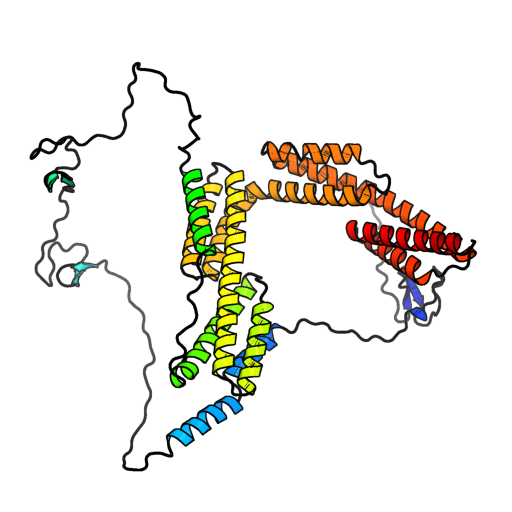9 356 GLU A O 1
ATOM 2598 N N . ALA A 1 357 ? -12.347 6.002 0.716 1.00 96.25 357 ALA A N 1
ATOM 2599 C CA . ALA A 1 357 ? -13.530 5.267 1.151 1.00 96.25 357 ALA A CA 1
ATOM 2600 C C . ALA A 1 357 ? -13.253 3.765 1.300 1.00 96.25 357 ALA A C 1
ATOM 2602 O O . ALA A 1 357 ? -13.652 3.153 2.290 1.00 96.25 357 ALA A O 1
ATOM 2603 N N . LYS A 1 358 ? -12.571 3.156 0.325 1.00 95.56 358 LYS A N 1
ATOM 2604 C CA . LYS A 1 358 ? -12.232 1.728 0.333 1.00 95.56 358 LYS A CA 1
ATOM 2605 C C . LYS A 1 358 ? -11.328 1.375 1.510 1.00 95.56 358 LYS A C 1
ATOM 2607 O O . LYS A 1 358 ? -11.582 0.364 2.165 1.00 95.56 358 LYS A O 1
ATOM 2612 N N . GLU A 1 359 ? -10.296 2.177 1.750 1.00 96.56 359 GLU A N 1
ATOM 2613 C CA . GLU A 1 359 ? -9.356 1.988 2.853 1.00 96.56 359 GLU A CA 1
ATOM 2614 C C . GLU A 1 359 ? -10.055 2.158 4.202 1.00 96.56 359 GLU A C 1
ATOM 2616 O O . GLU A 1 359 ? -10.066 1.214 4.990 1.00 96.56 359 GLU A O 1
ATOM 2621 N N . SER A 1 360 ? -10.759 3.276 4.408 1.00 96.44 360 SER A N 1
ATOM 2622 C CA . SER A 1 360 ? -11.496 3.551 5.648 1.00 96.44 360 SER A CA 1
ATOM 2623 C C . SER A 1 360 ? -12.530 2.466 5.958 1.00 96.44 360 SER A C 1
ATOM 2625 O O . SER A 1 360 ? -12.594 1.980 7.083 1.00 96.44 360 SER A O 1
ATOM 2627 N N . ILE A 1 361 ? -13.296 1.998 4.965 1.00 97.62 361 ILE A N 1
ATOM 2628 C CA . ILE A 1 361 ? -14.262 0.910 5.177 1.00 97.62 361 ILE A CA 1
ATOM 2629 C C . ILE A 1 361 ? -13.558 -0.404 5.536 1.00 97.62 361 ILE A C 1
ATOM 2631 O O . ILE A 1 361 ? -14.078 -1.172 6.347 1.00 97.62 361 ILE A O 1
ATOM 2635 N N . ALA A 1 362 ? -12.418 -0.715 4.913 1.00 97.19 362 ALA A N 1
ATOM 2636 C CA . ALA A 1 362 ? -11.673 -1.935 5.211 1.00 97.19 362 ALA A CA 1
ATOM 2637 C C . ALA A 1 362 ? -11.077 -1.902 6.627 1.00 97.19 362 ALA A C 1
ATOM 2639 O O . ALA A 1 362 ? -11.188 -2.890 7.360 1.00 97.19 362 ALA A O 1
ATOM 2640 N N . GLU A 1 363 ? -10.504 -0.766 7.017 1.00 96.38 363 GLU A N 1
ATOM 2641 C CA . GLU A 1 363 ? -9.949 -0.527 8.347 1.00 96.38 363 GLU A CA 1
ATOM 2642 C C . GLU A 1 363 ? -11.036 -0.585 9.423 1.00 96.38 363 GLU A C 1
ATOM 2644 O O . GLU A 1 363 ? -10.945 -1.400 10.342 1.00 96.38 363 GLU A O 1
ATOM 2649 N N . ASP A 1 364 ? -12.132 0.156 9.256 1.00 96.06 364 ASP A N 1
ATOM 2650 C CA . ASP A 1 364 ? -13.243 0.169 10.212 1.00 96.06 364 ASP A CA 1
ATOM 2651 C C . ASP A 1 364 ? -13.885 -1.213 10.369 1.00 96.06 364 ASP A C 1
ATOM 2653 O O . ASP A 1 364 ? -14.266 -1.605 11.471 1.00 96.06 364 ASP A O 1
ATOM 2657 N N . LYS A 1 365 ? -13.981 -2.005 9.292 1.00 95.81 365 LYS A N 1
ATOM 2658 C CA . LYS A 1 365 ? -14.449 -3.398 9.378 1.00 95.81 365 LYS A CA 1
ATOM 2659 C C . LYS A 1 365 ? -13.526 -4.267 10.217 1.00 95.81 365 LYS A C 1
ATOM 2661 O O . LYS A 1 365 ? -14.016 -5.098 10.986 1.00 95.81 365 LYS A O 1
ATOM 2666 N N . ARG A 1 366 ? -12.212 -4.112 10.051 1.00 95.12 366 ARG A N 1
ATOM 2667 C CA . ARG A 1 366 ? -11.221 -4.841 10.845 1.00 95.12 366 ARG A CA 1
ATOM 2668 C C . ARG A 1 366 ? -11.301 -4.417 12.308 1.00 95.12 366 ARG A C 1
ATOM 2670 O O . ARG A 1 366 ? -11.404 -5.280 13.178 1.00 95.12 366 ARG A O 1
ATOM 2677 N N . LEU A 1 367 ? -11.317 -3.115 12.570 1.00 94.31 367 LEU A N 1
ATOM 2678 C CA . LEU A 1 367 ? -11.400 -2.564 13.916 1.00 94.31 367 LEU A CA 1
ATOM 2679 C C . LEU A 1 367 ? -12.692 -2.996 14.622 1.00 94.31 367 LEU A C 1
ATOM 2681 O O . LEU A 1 367 ? -12.658 -3.463 15.760 1.00 94.31 367 LEU A O 1
ATOM 2685 N N . LEU A 1 368 ? -13.828 -2.942 13.924 1.00 93.75 368 LEU A N 1
ATOM 2686 C CA . LEU A 1 368 ? -15.105 -3.414 14.447 1.00 93.75 368 LEU A CA 1
ATOM 2687 C C . LEU A 1 368 ? -15.067 -4.914 14.765 1.00 93.75 368 LEU A C 1
ATOM 2689 O O . LEU A 1 368 ? -15.571 -5.322 15.809 1.00 93.75 368 LEU A O 1
ATOM 2693 N N . ALA A 1 369 ? -14.449 -5.738 13.911 1.00 91.81 369 ALA A N 1
ATOM 2694 C CA . ALA A 1 369 ? -14.294 -7.170 14.166 1.00 91.81 369 ALA A CA 1
ATOM 2695 C C . ALA A 1 369 ? -13.460 -7.453 15.428 1.00 91.81 369 ALA A C 1
ATOM 2697 O O . ALA A 1 369 ? -13.836 -8.322 16.217 1.00 91.81 369 ALA A O 1
ATOM 2698 N N . GLU A 1 370 ? -12.380 -6.701 15.652 1.00 91.06 370 GLU A N 1
ATOM 2699 C CA . GLU A 1 370 ? -11.555 -6.786 16.866 1.00 91.06 370 GLU A CA 1
ATOM 2700 C C . GLU A 1 370 ? -12.329 -6.324 18.120 1.00 91.06 370 GLU A C 1
ATOM 2702 O O . GLU A 1 370 ? -12.184 -6.897 19.209 1.00 91.06 370 GLU A O 1
ATOM 2707 N N . ALA A 1 371 ? -13.216 -5.340 17.959 1.00 89.31 371 ALA A N 1
ATOM 2708 C CA . ALA A 1 371 ? -14.029 -4.761 19.023 1.00 89.31 371 ALA A CA 1
ATOM 2709 C C . ALA A 1 371 ? -15.308 -5.543 19.373 1.00 89.31 371 ALA A C 1
ATOM 2711 O O . ALA A 1 371 ? -15.926 -5.257 20.398 1.00 89.31 371 ALA A O 1
ATOM 2712 N N . ARG A 1 372 ? -15.699 -6.564 18.594 1.00 84.19 372 ARG A N 1
ATOM 2713 C CA . ARG A 1 372 ? -16.915 -7.376 18.845 1.00 84.19 372 ARG A CA 1
ATOM 2714 C C . ARG A 1 372 ? -16.991 -7.966 20.253 1.00 84.19 372 ARG A C 1
ATOM 2716 O O . ARG A 1 372 ? -18.078 -8.174 20.774 1.00 84.19 372 ARG A O 1
ATOM 2723 N N . SER A 1 373 ? -15.841 -8.222 20.877 1.00 81.19 373 SER A N 1
ATOM 2724 C CA . SER A 1 373 ? -15.759 -8.741 22.251 1.00 81.19 373 SER A CA 1
ATOM 2725 C C . SER A 1 373 ? -16.108 -7.723 23.348 1.00 81.19 373 SER A C 1
ATOM 2727 O O . SER A 1 373 ? -16.069 -8.088 24.523 1.00 81.19 373 SER A O 1
ATOM 2729 N N . LEU A 1 374 ? -16.374 -6.460 22.995 1.00 80.50 374 LEU A N 1
ATOM 2730 C CA . LEU A 1 374 ? -16.547 -5.345 23.932 1.00 80.50 374 LEU A CA 1
ATOM 2731 C C . LEU A 1 374 ? -17.958 -4.732 23.929 1.00 80.50 374 LEU A C 1
ATOM 2733 O O . LEU A 1 374 ? -18.128 -3.619 24.407 1.00 80.50 374 LEU A O 1
ATOM 2737 N N . ASP A 1 375 ? -18.962 -5.442 23.411 1.00 77.25 375 ASP A N 1
ATOM 2738 C CA . ASP A 1 375 ? -20.369 -4.994 23.389 1.00 77.25 375 ASP A CA 1
ATOM 2739 C C . ASP A 1 375 ? -20.584 -3.612 22.735 1.00 77.25 375 ASP A C 1
ATOM 2741 O O . ASP A 1 375 ? -21.438 -2.819 23.123 1.00 77.25 375 ASP A O 1
ATOM 2745 N N . VAL A 1 376 ? -19.785 -3.303 21.709 1.00 82.62 376 VAL A N 1
ATOM 2746 C CA . VAL A 1 376 ? -19.981 -2.104 20.885 1.00 82.62 376 VAL A CA 1
ATOM 2747 C C . VAL A 1 376 ? -21.278 -2.261 20.090 1.00 82.62 376 VAL A C 1
ATOM 2749 O O . VAL A 1 376 ? -21.493 -3.295 19.452 1.00 82.62 376 VAL A O 1
ATOM 2752 N N . HIS A 1 377 ? -22.126 -1.228 20.073 1.00 81.12 377 HIS A N 1
ATOM 2753 C CA . HIS A 1 377 ? -23.359 -1.192 19.281 1.00 81.12 377 HIS A CA 1
ATOM 2754 C C . HIS A 1 377 ? -23.069 -1.184 17.769 1.00 81.12 377 HIS A C 1
ATOM 2756 O O . HIS A 1 377 ? -23.118 -0.163 17.086 1.00 81.12 377 HIS A O 1
ATOM 2762 N N . ALA A 1 378 ? -22.786 -2.368 17.228 1.00 87.56 378 ALA A N 1
ATOM 2763 C CA . ALA A 1 378 ? -22.285 -2.545 15.873 1.00 87.56 378 ALA A CA 1
ATOM 2764 C C . ALA A 1 378 ? -23.347 -2.344 14.783 1.00 87.56 378 ALA A C 1
ATOM 2766 O O . ALA A 1 378 ? -22.987 -2.015 13.661 1.00 87.56 378 ALA A O 1
ATOM 2767 N N . ALA A 1 379 ? -24.642 -2.510 15.078 1.00 91.12 379 ALA A N 1
ATOM 2768 C CA . ALA A 1 379 ? -25.687 -2.595 14.049 1.00 91.12 379 ALA A CA 1
ATOM 2769 C C . ALA A 1 379 ? -25.724 -1.380 13.101 1.00 91.12 379 ALA A C 1
ATOM 2771 O O . ALA A 1 379 ? -25.802 -1.535 11.882 1.00 91.12 379 ALA A O 1
ATOM 2772 N N . GLU A 1 380 ? -25.627 -0.169 13.649 1.00 92.06 380 GLU A N 1
ATOM 2773 C CA . GLU A 1 380 ? -25.656 1.064 12.858 1.00 92.06 380 GLU A CA 1
ATOM 2774 C C . GLU A 1 380 ? -24.333 1.309 12.113 1.00 92.06 380 GLU A C 1
ATOM 2776 O O . GLU A 1 380 ? -24.342 1.760 10.968 1.00 92.06 380 GLU A O 1
ATOM 2781 N N . ILE A 1 381 ? -23.196 0.954 12.722 1.00 94.69 381 ILE A N 1
ATOM 2782 C CA . ILE A 1 381 ? -21.870 1.033 12.091 1.00 94.69 381 ILE A CA 1
ATOM 2783 C C . ILE A 1 381 ? -21.799 0.043 10.919 1.00 94.69 381 ILE A C 1
ATOM 2785 O O . ILE A 1 381 ? -21.437 0.420 9.808 1.00 94.69 381 ILE A O 1
ATOM 2789 N N . GLU A 1 382 ? -22.231 -1.204 11.114 1.00 95.44 382 GLU A N 1
ATOM 2790 C CA . GLU A 1 382 ? -22.310 -2.225 10.064 1.00 95.44 382 GLU A CA 1
ATOM 2791 C C . GLU A 1 382 ? -23.264 -1.817 8.938 1.00 95.44 382 GLU A C 1
ATOM 2793 O O . GLU A 1 382 ? -22.988 -2.096 7.769 1.00 95.44 382 GLU A O 1
ATOM 2798 N N . ARG A 1 383 ? -24.373 -1.137 9.262 1.00 97.00 383 ARG A N 1
ATOM 2799 C CA . ARG A 1 383 ? -25.285 -0.566 8.263 1.00 97.00 383 ARG A CA 1
ATOM 2800 C C . ARG A 1 383 ? -24.574 0.487 7.413 1.00 97.00 383 ARG A C 1
ATOM 2802 O O . ARG A 1 383 ? -24.633 0.393 6.191 1.00 97.00 383 ARG A O 1
ATOM 2809 N N . LEU A 1 384 ? -23.871 1.439 8.029 1.00 97.19 384 LEU A N 1
ATOM 2810 C CA . LEU A 1 384 ? -23.115 2.477 7.313 1.00 97.19 384 LEU A CA 1
ATOM 2811 C C . LEU A 1 384 ? -21.987 1.884 6.457 1.00 97.19 384 LEU A C 1
ATOM 2813 O O . LEU A 1 384 ? -21.855 2.244 5.289 1.00 97.19 384 LEU A O 1
ATOM 2817 N N . LEU A 1 385 ? -21.228 0.920 6.986 1.00 97.25 385 LEU A N 1
ATOM 2818 C CA . LEU A 1 385 ? -20.159 0.240 6.244 1.00 97.25 385 LEU A CA 1
ATOM 2819 C C . LEU A 1 385 ? -20.701 -0.540 5.037 1.00 97.25 385 LEU A C 1
ATOM 2821 O O . LEU A 1 385 ? -20.057 -0.570 3.987 1.00 97.25 385 LEU A O 1
ATOM 2825 N N . ARG A 1 386 ? -21.888 -1.150 5.167 1.00 97.50 386 ARG A N 1
ATOM 2826 C CA . ARG A 1 386 ? -22.596 -1.840 4.074 1.00 97.50 386 ARG A CA 1
ATOM 2827 C C . ARG A 1 386 ? -23.158 -0.878 3.030 1.00 97.50 386 ARG A C 1
ATOM 2829 O O . ARG A 1 386 ? -23.149 -1.217 1.854 1.00 97.50 386 ARG A O 1
ATOM 2836 N N . GLN A 1 387 ? -23.593 0.313 3.431 1.00 97.75 387 GLN A N 1
ATOM 2837 C CA . GLN A 1 387 ? -23.994 1.367 2.495 1.00 97.75 387 GLN A CA 1
ATOM 2838 C C . GLN A 1 387 ? -22.786 1.938 1.739 1.00 97.75 387 GLN A C 1
ATOM 2840 O O . GLN A 1 387 ? -22.866 2.141 0.531 1.00 97.75 387 GLN A O 1
ATOM 2845 N N . GLY A 1 388 ? -21.652 2.137 2.423 1.00 97.19 388 GLY A N 1
ATOM 2846 C CA . GLY A 1 388 ? -20.394 2.592 1.819 1.00 97.19 388 GLY A CA 1
ATOM 2847 C C . GLY A 1 388 ? -19.868 1.617 0.760 1.00 97.19 388 GLY A C 1
ATOM 2848 O O . GLY A 1 388 ? -19.835 1.946 -0.417 1.00 97.19 388 GLY A O 1
ATOM 2849 N N . GLN A 1 389 ? -19.564 0.380 1.157 1.00 97.12 389 GLN A N 1
ATOM 2850 C CA . GLN A 1 389 ? -20.255 -0.760 0.568 1.00 97.12 389 GLN A CA 1
ATOM 2851 C C . GLN A 1 389 ? -20.741 -0.759 -0.881 1.00 97.12 389 GLN A C 1
ATOM 2853 O O . GLN A 1 389 ? -20.015 -0.801 -1.873 1.00 97.12 389 GLN A O 1
ATOM 2858 N N . GLU A 1 390 ? -22.065 -0.791 -0.925 1.00 97.25 390 GLU A N 1
ATOM 2859 C CA . GLU A 1 390 ? -22.920 -0.717 -2.091 1.00 97.25 390 GLU A CA 1
ATOM 2860 C C . GLU A 1 390 ? -22.611 0.532 -2.930 1.00 97.25 390 GLU A C 1
ATOM 2862 O O . GLU A 1 390 ? -22.531 0.430 -4.155 1.00 97.25 390 GLU A O 1
ATOM 2867 N N . ALA A 1 391 ? -22.342 1.686 -2.309 1.00 96.38 391 ALA A N 1
ATOM 2868 C CA . ALA A 1 391 ? -21.970 2.905 -3.027 1.00 96.38 391 ALA A CA 1
ATOM 2869 C C . ALA A 1 391 ? -20.660 2.740 -3.823 1.00 96.38 391 ALA A C 1
ATOM 2871 O O . ALA A 1 391 ? -20.610 3.148 -4.985 1.00 96.38 391 ALA A O 1
ATOM 2872 N N . LEU A 1 392 ? -19.648 2.050 -3.275 1.00 94.19 392 LEU A N 1
ATOM 2873 C CA . LEU A 1 392 ? -18.413 1.717 -4.000 1.00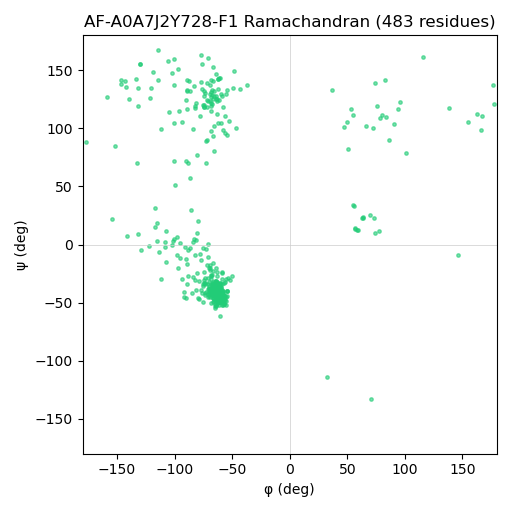 94.19 392 LEU A CA 1
ATOM 2874 C C . LEU A 1 392 ? -18.682 0.827 -5.214 1.00 94.19 392 LEU A C 1
ATOM 2876 O O . LEU A 1 392 ? -18.052 1.015 -6.256 1.00 94.19 392 LEU A O 1
ATOM 2880 N N . THR A 1 393 ? -19.593 -0.144 -5.080 1.00 93.38 393 THR A N 1
ATOM 2881 C CA . THR A 1 393 ? -19.974 -1.039 -6.188 1.00 93.38 393 THR A CA 1
ATOM 2882 C C . THR A 1 393 ? -20.781 -0.314 -7.261 1.00 93.38 393 THR A C 1
ATOM 2884 O O . THR A 1 393 ? -20.636 -0.604 -8.445 1.00 93.38 393 THR A O 1
ATOM 2887 N N . ALA A 1 394 ? -21.569 0.685 -6.860 1.00 93.62 394 ALA A N 1
ATOM 2888 C CA . ALA A 1 394 ? -22.365 1.527 -7.744 1.00 93.62 394 ALA A CA 1
ATOM 2889 C C . ALA A 1 394 ? -21.575 2.698 -8.365 1.00 93.62 394 ALA A C 1
ATOM 2891 O O . ALA A 1 394 ? -22.182 3.527 -9.040 1.00 93.62 394 ALA A O 1
ATOM 2892 N N . ARG A 1 395 ? -20.252 2.788 -8.133 1.00 90.75 395 ARG A N 1
ATOM 2893 C CA . ARG A 1 395 ? -19.373 3.903 -8.554 1.00 90.75 395 ARG A CA 1
ATOM 2894 C C . ARG A 1 395 ? -19.831 5.286 -8.052 1.00 90.75 395 ARG A C 1
ATOM 2896 O O . ARG A 1 395 ? -19.651 6.294 -8.728 1.00 90.75 395 ARG A O 1
ATOM 2903 N N . LYS A 1 396 ? -20.432 5.343 -6.860 1.00 93.50 396 LYS A N 1
ATOM 2904 C CA . LYS A 1 396 ? -20.810 6.588 -6.169 1.00 93.50 396 LYS A CA 1
ATOM 2905 C C . LYS A 1 396 ? -19.773 6.911 -5.097 1.00 93.50 396 LYS A C 1
ATOM 2907 O O . LYS A 1 396 ? -20.024 6.745 -3.905 1.00 93.50 396 LYS A O 1
ATOM 2912 N N . ASP A 1 397 ? -18.591 7.322 -5.539 1.00 93.88 397 ASP A N 1
ATOM 2913 C CA . ASP A 1 397 ? -17.394 7.379 -4.689 1.00 93.88 397 ASP A CA 1
ATOM 2914 C C . ASP A 1 397 ? -17.499 8.430 -3.571 1.00 93.88 397 ASP A C 1
ATOM 2916 O O . ASP A 1 397 ? -17.124 8.157 -2.432 1.00 93.88 397 ASP A O 1
ATOM 2920 N N . GLU A 1 398 ? -18.126 9.576 -3.843 1.00 94.25 398 GLU A N 1
ATOM 2921 C CA . GLU A 1 398 ? -18.397 10.612 -2.833 1.00 94.25 398 GLU A CA 1
ATOM 2922 C C . GLU A 1 398 ? -19.376 10.145 -1.747 1.00 94.25 398 GLU A C 1
ATOM 2924 O O . GLU A 1 398 ? -19.170 10.373 -0.552 1.00 94.25 398 GLU A O 1
ATOM 2929 N N . ASP A 1 399 ? -20.438 9.437 -2.142 1.00 96.38 399 ASP A N 1
ATOM 2930 C CA . ASP A 1 399 ? -21.376 8.854 -1.183 1.00 96.38 399 ASP A CA 1
ATOM 2931 C C . ASP A 1 399 ? -20.699 7.773 -0.343 1.00 96.38 399 ASP A C 1
ATOM 2933 O O . ASP A 1 399 ? -20.896 7.727 0.874 1.00 96.38 399 ASP A O 1
ATOM 2937 N N . ALA A 1 400 ? -19.876 6.929 -0.971 1.00 97.12 400 ALA A N 1
ATOM 2938 C CA . ALA A 1 400 ? -19.103 5.910 -0.275 1.00 97.12 400 ALA A CA 1
ATOM 2939 C C . ALA A 1 400 ? -18.179 6.531 0.777 1.00 97.12 400 ALA A C 1
ATOM 2941 O O . ALA A 1 400 ? -18.176 6.081 1.924 1.00 97.12 400 ALA A O 1
ATOM 2942 N N . LEU A 1 401 ? -17.459 7.596 0.418 1.00 97.31 401 LEU A N 1
ATOM 2943 C CA . LEU A 1 401 ? -16.580 8.327 1.327 1.00 97.31 401 LEU A CA 1
ATOM 2944 C C . LEU A 1 401 ? -17.351 8.977 2.473 1.00 97.31 401 LEU A C 1
ATOM 2946 O O . LEU A 1 401 ? -16.934 8.909 3.632 1.00 97.31 401 LEU A O 1
ATOM 2950 N N . ARG A 1 402 ? -18.510 9.573 2.180 1.00 98.06 402 ARG A N 1
ATOM 2951 C CA . ARG A 1 402 ? -19.392 10.142 3.201 1.00 98.06 402 ARG A CA 1
ATOM 2952 C C . ARG A 1 402 ? -19.855 9.073 4.192 1.00 98.06 402 ARG A C 1
ATOM 2954 O O . ARG A 1 402 ? -19.805 9.319 5.397 1.00 98.06 402 ARG A O 1
ATOM 2961 N N . PHE A 1 403 ? -20.289 7.903 3.719 1.00 98.12 403 PHE A N 1
ATOM 2962 C CA . PHE A 1 403 ? -20.681 6.793 4.594 1.00 98.12 403 PHE A CA 1
ATOM 2963 C C . PHE A 1 403 ? -19.500 6.244 5.402 1.00 98.12 403 PHE A C 1
ATOM 2965 O O . PHE A 1 403 ? -19.668 6.001 6.596 1.00 98.12 403 PHE A O 1
ATOM 2972 N N . ALA A 1 404 ? -18.317 6.115 4.795 1.00 97.69 404 ALA A N 1
ATOM 2973 C CA . ALA A 1 404 ? -17.092 5.684 5.467 1.00 97.69 404 ALA A CA 1
ATOM 2974 C C . ALA A 1 404 ? -16.729 6.625 6.628 1.00 97.69 404 ALA A C 1
ATOM 2976 O O . ALA A 1 404 ? -16.650 6.197 7.774 1.00 97.69 404 ALA A O 1
ATOM 2977 N N . ARG A 1 405 ? -16.663 7.939 6.375 1.00 98.00 405 ARG A N 1
ATOM 2978 C CA . ARG A 1 405 ? -16.385 8.950 7.413 1.00 98.00 405 ARG A CA 1
ATOM 2979 C C . ARG A 1 405 ? -17.431 8.949 8.532 1.00 98.00 405 ARG A C 1
ATOM 2981 O O . ARG A 1 405 ? -17.086 9.125 9.699 1.00 98.00 405 ARG A O 1
ATOM 2988 N N . GLN A 1 406 ? -18.708 8.746 8.198 1.00 97.75 406 GLN A N 1
ATOM 2989 C CA . GLN A 1 406 ? -19.777 8.623 9.196 1.00 97.75 406 GLN A CA 1
ATOM 2990 C C . GLN A 1 406 ? -19.639 7.356 10.049 1.00 97.75 406 GLN A C 1
ATOM 2992 O O . GLN A 1 406 ? -19.894 7.420 11.253 1.00 97.75 406 GLN A O 1
ATOM 2997 N N . ALA A 1 407 ? -19.258 6.227 9.444 1.00 97.00 407 ALA A N 1
ATOM 2998 C CA . ALA A 1 407 ? -19.001 4.979 10.154 1.00 97.00 407 ALA A CA 1
ATOM 2999 C C . ALA A 1 407 ? -17.801 5.132 11.093 1.00 97.00 407 ALA A C 1
ATOM 3001 O O . ALA A 1 407 ? -17.952 4.894 12.290 1.00 97.00 407 ALA A O 1
ATOM 3002 N N . HIS A 1 408 ? -16.677 5.637 10.581 1.00 96.62 408 HIS A N 1
ATOM 3003 C CA . HIS A 1 408 ? -15.453 5.868 11.339 1.00 96.62 408 HIS A CA 1
ATOM 3004 C C . HIS A 1 408 ? -15.693 6.761 12.560 1.00 96.62 408 HIS A C 1
ATOM 3006 O O . HIS A 1 408 ? -15.404 6.378 13.690 1.00 96.62 408 HIS A O 1
ATOM 3012 N N . ALA A 1 409 ? -16.314 7.930 12.361 1.00 95.88 409 ALA A N 1
ATOM 3013 C CA . ALA A 1 409 ? -16.570 8.889 13.437 1.00 95.88 409 ALA A CA 1
ATOM 3014 C C . ALA A 1 409 ? -17.516 8.355 14.528 1.00 95.88 409 ALA A C 1
ATOM 3016 O O . ALA A 1 409 ? -17.475 8.820 15.669 1.00 95.88 409 ALA A O 1
ATOM 3017 N N . ARG A 1 410 ? -18.408 7.419 14.184 1.00 94.75 410 ARG A N 1
ATOM 3018 C CA . ARG A 1 410 ? -19.250 6.726 15.169 1.00 94.75 410 ARG A CA 1
ATOM 3019 C C . ARG A 1 410 ? -18.470 5.625 15.874 1.00 94.75 410 ARG A C 1
ATOM 3021 O O . ARG A 1 410 ? -18.501 5.570 17.096 1.00 94.75 410 ARG A O 1
ATOM 3028 N N . LEU A 1 411 ? -17.741 4.808 15.119 1.00 94.94 411 LEU A N 1
ATOM 3029 C CA . LEU A 1 411 ? -16.941 3.709 15.645 1.00 94.94 411 LEU A CA 1
ATOM 3030 C C . LEU A 1 411 ? -15.921 4.197 16.674 1.00 94.94 411 LEU A C 1
ATOM 3032 O O . LEU A 1 411 ? -15.892 3.676 17.782 1.00 94.94 411 LEU A O 1
ATOM 3036 N N . THR A 1 412 ? -15.128 5.219 16.354 1.00 94.44 412 THR A N 1
ATOM 3037 C CA . THR A 1 412 ? -14.107 5.750 17.273 1.00 94.44 412 THR A CA 1
ATOM 3038 C C . THR A 1 412 ? -14.718 6.387 18.519 1.00 94.44 412 THR A C 1
ATOM 3040 O O . THR A 1 412 ? -14.206 6.205 19.625 1.00 94.44 412 THR A O 1
ATOM 3043 N N . ARG A 1 413 ? -15.864 7.066 18.379 1.00 93.94 413 ARG A N 1
ATOM 3044 C CA . ARG A 1 413 ? -16.620 7.612 19.514 1.00 93.94 413 ARG A CA 1
ATOM 3045 C C . ARG A 1 413 ? -17.111 6.512 20.452 1.00 93.94 413 ARG A C 1
ATOM 3047 O O . ARG A 1 413 ? -16.883 6.607 21.657 1.00 93.94 413 ARG A O 1
ATOM 3054 N N . ASP A 1 414 ? -17.763 5.486 19.912 1.00 93.56 414 ASP A N 1
ATOM 3055 C CA . ASP A 1 414 ? -18.320 4.386 20.702 1.00 93.56 414 ASP A CA 1
ATOM 3056 C C . ASP A 1 4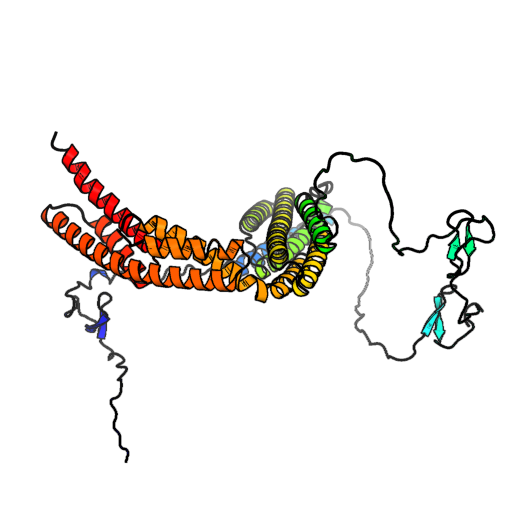14 ? -17.194 3.556 21.343 1.00 93.56 414 ASP A C 1
ATOM 3058 O O . ASP A 1 414 ? -17.263 3.212 22.525 1.00 93.56 414 ASP A O 1
ATOM 3062 N N . LEU A 1 415 ? -16.105 3.315 20.603 1.00 93.81 415 LEU A N 1
ATOM 3063 C CA . LEU A 1 415 ? -14.910 2.640 21.109 1.00 93.81 415 LEU A CA 1
ATOM 3064 C C . LEU A 1 415 ? -14.259 3.387 22.261 1.00 93.81 415 LEU A C 1
ATOM 3066 O O . LEU A 1 415 ? -13.885 2.752 23.242 1.00 93.81 415 LEU A O 1
ATOM 3070 N N . SER A 1 416 ? -14.123 4.709 22.170 1.00 93.25 416 SER A N 1
ATOM 3071 C CA . SER A 1 416 ? -13.522 5.506 23.240 1.00 93.25 416 SER A CA 1
ATOM 3072 C C . SER A 1 416 ? -14.257 5.292 24.568 1.00 93.25 416 SER A C 1
ATOM 3074 O O . SER A 1 416 ? -13.637 4.960 25.583 1.00 93.25 416 SER A O 1
ATOM 3076 N N . VAL A 1 417 ? -15.592 5.370 24.551 1.00 93.06 417 VAL A N 1
ATOM 3077 C CA . VAL A 1 417 ? -16.431 5.157 25.741 1.00 93.06 417 VAL A CA 1
ATOM 3078 C C . VAL A 1 417 ? -16.252 3.742 26.292 1.00 93.06 417 VAL A C 1
ATOM 3080 O O . VAL A 1 417 ? -15.925 3.565 27.469 1.00 93.06 417 VAL A O 1
ATOM 3083 N N . VAL A 1 418 ? -16.394 2.736 25.428 1.00 92.94 418 VAL A N 1
ATOM 3084 C CA . VAL A 1 418 ? -16.300 1.324 25.811 1.00 92.94 418 VAL A CA 1
ATOM 3085 C C . VAL A 1 418 ? -14.912 0.982 26.359 1.00 92.94 418 VAL A C 1
ATOM 3087 O O . VAL A 1 418 ? -14.796 0.337 27.400 1.00 92.94 418 VAL A O 1
ATOM 3090 N N . LEU A 1 419 ? -13.839 1.449 25.720 1.00 93.69 419 LEU A N 1
ATOM 3091 C CA . LEU A 1 419 ? -12.468 1.183 26.160 1.00 93.69 419 LEU A CA 1
ATOM 3092 C C . LEU A 1 419 ? -12.161 1.847 27.502 1.00 93.69 419 LEU A C 1
ATOM 3094 O O . LEU A 1 419 ? -11.480 1.250 28.339 1.00 93.69 419 LEU A O 1
ATOM 3098 N N . HIS A 1 420 ? -12.678 3.050 27.755 1.00 94.06 420 HIS A N 1
ATOM 3099 C CA . HIS A 1 420 ? -12.539 3.688 29.062 1.00 94.06 420 HIS A CA 1
ATOM 3100 C C . HIS A 1 420 ? -13.241 2.902 30.176 1.00 94.06 420 HIS A C 1
ATOM 3102 O O . HIS A 1 420 ? -12.680 2.770 31.276 1.00 94.06 420 HIS A O 1
ATOM 3108 N N . ASP A 1 421 ? -14.416 2.343 29.895 1.00 93.50 421 ASP A N 1
ATOM 3109 C CA . ASP A 1 421 ? -15.147 1.493 30.833 1.00 93.50 421 ASP A CA 1
ATOM 3110 C C . ASP A 1 421 ? -14.445 0.148 31.059 1.00 93.50 421 ASP A C 1
ATOM 3112 O O . ASP A 1 421 ? -14.281 -0.274 32.207 1.00 93.50 421 ASP A O 1
ATOM 3116 N N . GLU A 1 422 ? -13.925 -0.486 30.011 1.00 93.25 422 GLU A N 1
ATOM 3117 C CA . GLU A 1 422 ? -13.143 -1.723 30.118 1.00 93.25 422 GLU A CA 1
ATOM 3118 C C . GLU A 1 422 ? -11.841 -1.521 30.894 1.00 93.25 422 GLU A C 1
ATOM 3120 O O . GLU A 1 422 ? -11.508 -2.320 31.770 1.00 93.25 422 GLU A O 1
ATOM 3125 N N . LEU A 1 423 ? -11.136 -0.406 30.683 1.00 94.12 423 LEU A N 1
ATOM 3126 C CA . LEU A 1 423 ? -9.982 -0.040 31.507 1.00 94.12 423 LEU A CA 1
ATOM 3127 C C . LEU A 1 423 ? -10.373 0.136 32.983 1.00 94.12 423 LEU A C 1
ATOM 3129 O O . LEU A 1 423 ? -9.585 -0.200 33.872 1.00 94.12 423 LEU A O 1
ATOM 3133 N N . ARG A 1 424 ? -11.572 0.660 33.276 1.00 94.94 424 ARG A N 1
ATOM 3134 C CA . ARG A 1 424 ? -12.083 0.780 34.653 1.00 94.94 424 ARG A CA 1
ATOM 3135 C C . ARG A 1 424 ? -12.351 -0.599 35.263 1.00 94.94 424 ARG A C 1
ATOM 3137 O O . ARG A 1 424 ? -11.887 -0.846 36.377 1.00 94.94 424 ARG A O 1
ATOM 3144 N N . LYS A 1 425 ? -13.008 -1.505 34.535 1.00 93.12 425 LYS A N 1
ATOM 3145 C CA . LYS A 1 425 ? -13.260 -2.894 34.973 1.00 93.12 425 LYS A CA 1
ATOM 3146 C C . LYS A 1 425 ? -11.960 -3.684 35.165 1.00 93.12 425 LYS A C 1
ATOM 3148 O O . LYS A 1 425 ? -11.796 -4.384 36.164 1.00 93.12 425 LYS A O 1
ATOM 3153 N N . ALA A 1 426 ? -10.996 -3.519 34.263 1.00 93.38 426 ALA A N 1
ATOM 3154 C CA . ALA A 1 426 ? -9.682 -4.147 34.357 1.00 93.38 426 ALA A CA 1
ATOM 3155 C C . ALA A 1 426 ? -8.903 -3.673 35.597 1.00 93.38 426 ALA A C 1
ATOM 3157 O O . ALA A 1 426 ? -8.307 -4.490 36.300 1.00 93.38 426 ALA A O 1
ATOM 3158 N N . ARG A 1 427 ? -8.966 -2.374 35.934 1.00 93.94 427 ARG A N 1
ATOM 3159 C CA . ARG A 1 427 ? -8.406 -1.854 37.197 1.00 93.94 427 ARG A CA 1
ATOM 3160 C C . ARG A 1 427 ? -9.055 -2.500 38.421 1.00 93.94 427 ARG A C 1
ATOM 3162 O O . ARG A 1 427 ? -8.332 -2.877 39.338 1.00 93.94 427 ARG A O 1
ATOM 3169 N N . GLN A 1 428 ? -10.379 -2.662 38.427 1.00 93.81 428 GLN A N 1
ATOM 3170 C CA . GLN A 1 428 ? -11.079 -3.341 39.522 1.00 93.81 428 GLN A CA 1
ATOM 3171 C C . GLN A 1 428 ? -10.628 -4.803 39.657 1.00 93.81 428 GLN A C 1
ATOM 3173 O O . GLN A 1 428 ? -10.281 -5.245 40.746 1.00 93.81 428 GLN A O 1
ATOM 3178 N N . THR A 1 429 ? -10.502 -5.513 38.534 1.00 90.88 429 THR A N 1
ATOM 3179 C CA . THR A 1 429 ? -10.022 -6.907 38.503 1.00 90.88 429 THR A CA 1
ATOM 3180 C C . THR A 1 429 ? -8.616 -7.041 39.100 1.00 90.88 429 THR A C 1
ATOM 3182 O O . THR A 1 429 ? -8.330 -7.986 39.835 1.00 90.88 429 THR A O 1
ATOM 3185 N N . LEU A 1 430 ? -7.725 -6.078 38.829 1.00 91.38 430 LEU A N 1
ATOM 3186 C CA . LEU A 1 430 ? -6.391 -6.045 39.435 1.00 91.38 430 LEU A CA 1
ATOM 3187 C C . LEU A 1 430 ? -6.431 -5.849 40.951 1.00 91.38 430 LEU A C 1
ATOM 3189 O O . LEU A 1 430 ? -5.614 -6.447 41.650 1.00 91.38 430 LEU A O 1
ATOM 3193 N N . LEU A 1 431 ? -7.349 -5.027 41.467 1.00 90.44 431 LEU A N 1
ATOM 3194 C CA . LEU A 1 431 ? -7.527 -4.859 42.911 1.00 90.44 431 LEU A CA 1
ATOM 3195 C C . LEU A 1 431 ? -7.965 -6.178 43.552 1.00 90.44 431 LEU A C 1
ATOM 3197 O O . LEU A 1 431 ? -7.372 -6.598 44.545 1.00 90.44 431 LEU A O 1
ATOM 3201 N N . ASP A 1 432 ? -8.912 -6.879 42.934 1.00 88.50 432 ASP A N 1
ATOM 3202 C CA . ASP A 1 432 ? -9.395 -8.168 43.434 1.00 88.50 432 ASP A CA 1
ATOM 3203 C C . ASP A 1 432 ? -8.295 -9.243 43.390 1.00 88.50 432 ASP A C 1
ATOM 3205 O O . ASP A 1 432 ? -8.172 -10.066 44.299 1.00 88.50 432 ASP A O 1
ATOM 3209 N N . LEU A 1 433 ? -7.454 -9.250 42.350 1.00 88.69 433 LEU A N 1
ATOM 3210 C CA . LEU A 1 433 ? -6.282 -10.133 42.264 1.00 88.69 433 LEU A CA 1
ATOM 3211 C C . LEU A 1 433 ? -5.202 -9.773 43.296 1.00 88.69 433 LEU A C 1
ATOM 3213 O O . LEU A 1 433 ? -4.559 -10.671 43.846 1.00 88.69 433 LEU A O 1
ATOM 3217 N N . LYS A 1 434 ? -5.032 -8.480 43.607 1.00 88.50 434 LYS A N 1
ATOM 3218 C CA . LYS A 1 434 ? -4.108 -8.002 44.645 1.00 88.50 434 LYS A CA 1
ATOM 3219 C C . LYS A 1 434 ? -4.499 -8.520 46.023 1.00 88.50 434 LYS A C 1
ATOM 3221 O O . LYS A 1 434 ? -3.639 -9.006 46.751 1.00 88.50 434 LYS A O 1
ATOM 3226 N N . VAL A 1 435 ? -5.788 -8.454 46.363 1.00 90.00 435 VAL A N 1
ATOM 3227 C CA . VAL A 1 435 ? -6.319 -8.996 47.627 1.00 90.00 435 VAL A CA 1
ATOM 3228 C C . VAL A 1 435 ? -6.070 -10.506 47.723 1.00 90.00 435 VAL A C 1
ATOM 3230 O O . VAL A 1 435 ? -5.785 -11.020 48.799 1.00 90.00 435 VAL A O 1
ATOM 3233 N N . ARG A 1 436 ? -6.100 -11.214 46.589 1.00 84.88 436 ARG A N 1
ATOM 3234 C CA . ARG A 1 436 ? -5.864 -12.666 46.489 1.00 84.88 436 ARG A CA 1
ATOM 3235 C C . ARG A 1 436 ? -4.381 -13.074 46.409 1.00 84.88 436 ARG A C 1
ATOM 3237 O O . ARG A 1 436 ? -4.096 -14.272 46.289 1.00 84.88 436 ARG A O 1
ATOM 3244 N N . GLY A 1 437 ? -3.455 -12.111 46.474 1.00 84.12 437 GLY A N 1
ATOM 3245 C CA . GLY A 1 437 ? -2.005 -12.337 46.489 1.00 84.12 437 GLY A CA 1
ATOM 3246 C C . GLY A 1 437 ? -1.410 -12.843 45.170 1.00 84.12 437 GLY A C 1
ATOM 3247 O O . GLY A 1 437 ? -0.391 -13.529 45.197 1.00 84.12 437 GLY A O 1
ATOM 3248 N N . ALA A 1 438 ? -2.047 -12.570 44.027 1.00 82.00 438 ALA A N 1
ATOM 3249 C CA . ALA A 1 438 ? -1.530 -12.968 42.715 1.00 82.00 438 ALA A CA 1
ATOM 3250 C C . ALA A 1 438 ? -0.367 -12.067 42.249 1.00 82.00 438 ALA A C 1
ATOM 3252 O O . ALA A 1 438 ? -0.279 -10.905 42.645 1.00 82.00 438 ALA A O 1
ATOM 3253 N N . ASP A 1 439 ? 0.500 -12.579 41.367 1.00 86.81 439 ASP A N 1
ATOM 3254 C CA . ASP A 1 439 ? 1.510 -11.755 40.690 1.00 86.81 439 ASP A CA 1
ATOM 3255 C C . ASP A 1 439 ? 0.837 -10.844 39.654 1.00 86.81 439 ASP A C 1
ATOM 3257 O O . ASP A 1 439 ? 0.203 -11.301 38.702 1.00 86.81 439 ASP A O 1
ATOM 3261 N N . LEU A 1 440 ? 0.973 -9.533 39.853 1.00 89.00 440 LEU A N 1
ATOM 3262 C CA . LEU A 1 440 ? 0.346 -8.508 39.019 1.00 89.00 440 LEU A CA 1
ATOM 3263 C C . LEU A 1 440 ? 1.322 -7.876 38.023 1.00 89.00 440 LEU A C 1
ATOM 3265 O O . LEU A 1 440 ? 0.911 -7.007 37.254 1.00 89.00 440 LEU A O 1
ATOM 3269 N N . SER A 1 441 ? 2.593 -8.285 38.015 1.00 90.25 441 SER A N 1
ATOM 3270 C CA . SER A 1 441 ? 3.654 -7.610 37.257 1.00 90.25 441 SER A CA 1
ATOM 3271 C C . SER A 1 441 ? 3.331 -7.526 35.760 1.00 90.25 441 SER A C 1
ATOM 3273 O O . SER A 1 441 ? 3.408 -6.450 35.164 1.00 90.25 441 SER A O 1
ATOM 3275 N N . LYS A 1 442 ? 2.885 -8.638 35.157 1.00 91.56 442 LYS A N 1
ATOM 3276 C CA . LYS A 1 442 ? 2.495 -8.684 33.736 1.00 91.56 442 LYS A CA 1
ATOM 3277 C C . LYS A 1 442 ? 1.129 -8.031 33.464 1.00 91.56 442 LYS A C 1
ATOM 3279 O O . LYS A 1 442 ? 1.083 -7.158 32.594 1.00 91.56 442 LYS A O 1
ATOM 3284 N N . PRO A 1 443 ? 0.041 -8.350 34.202 1.00 92.06 443 PRO A N 1
ATOM 3285 C CA . PRO A 1 443 ? -1.247 -7.675 34.025 1.00 92.06 443 PRO A CA 1
ATOM 3286 C C . PRO A 1 443 ? -1.183 -6.142 34.140 1.00 92.06 443 PRO A C 1
ATOM 3288 O O . PRO A 1 443 ? -1.801 -5.437 33.342 1.00 92.06 443 PRO A O 1
ATOM 3291 N N . ILE A 1 444 ? -0.401 -5.602 35.082 1.00 92.31 444 ILE A N 1
ATOM 3292 C CA . ILE A 1 444 ? -0.201 -4.148 35.221 1.00 92.31 444 ILE A CA 1
ATOM 3293 C C . ILE A 1 444 ? 0.494 -3.575 33.982 1.00 92.31 444 ILE A C 1
ATOM 3295 O O . ILE A 1 444 ? 0.092 -2.517 33.494 1.00 92.31 444 ILE A O 1
ATOM 3299 N N . GLY A 1 445 ? 1.509 -4.269 33.459 1.00 93.75 445 GLY A N 1
ATOM 3300 C CA . GLY A 1 445 ? 2.215 -3.873 32.241 1.00 93.75 445 GLY A CA 1
ATOM 3301 C C . GLY A 1 445 ? 1.278 -3.754 31.038 1.00 93.75 445 GLY A C 1
ATOM 3302 O O . GLY A 1 445 ? 1.255 -2.710 30.382 1.00 93.75 445 GLY A O 1
ATOM 3303 N N . PHE A 1 446 ? 0.448 -4.774 30.796 1.00 95.50 446 PHE A N 1
ATOM 3304 C CA . PHE A 1 446 ? -0.538 -4.754 29.711 1.00 95.50 446 PHE A CA 1
ATOM 3305 C C . PHE A 1 446 ? -1.574 -3.643 29.885 1.00 95.50 446 PHE A C 1
ATOM 3307 O O . PHE A 1 446 ? -1.855 -2.916 28.934 1.00 95.50 446 PHE A O 1
ATOM 3314 N N . LEU A 1 447 ? -2.096 -3.450 31.100 1.00 94.75 447 LEU A N 1
ATOM 3315 C CA . LEU A 1 447 ? -3.100 -2.418 31.351 1.00 94.75 447 LEU A CA 1
ATOM 3316 C C . LEU A 1 447 ? -2.533 -0.999 31.195 1.00 94.75 447 LEU A C 1
ATOM 3318 O O . LEU A 1 447 ? -3.201 -0.115 30.655 1.00 94.75 447 LEU A O 1
ATOM 3322 N N . LYS A 1 448 ? -1.285 -0.777 31.628 1.00 95.31 448 LYS A N 1
ATOM 3323 C CA . LYS A 1 448 ? -0.582 0.492 31.415 1.00 95.31 448 LYS A CA 1
ATOM 3324 C C . LYS A 1 448 ? -0.391 0.753 29.922 1.00 95.31 448 LYS A C 1
ATOM 3326 O O . LYS A 1 448 ? -0.718 1.850 29.472 1.00 95.31 448 LYS A O 1
ATOM 3331 N N . ALA A 1 449 ? 0.064 -0.243 29.161 1.00 95.62 449 ALA A N 1
ATOM 3332 C CA . ALA A 1 449 ? 0.228 -0.127 27.713 1.00 95.62 449 ALA A CA 1
ATOM 3333 C C . ALA A 1 449 ? -1.106 0.181 27.011 1.00 95.62 449 ALA A C 1
ATOM 3335 O O . ALA A 1 449 ? -1.181 1.149 26.257 1.00 95.62 449 ALA A O 1
ATOM 3336 N N . ALA A 1 450 ? -2.179 -0.546 27.342 1.00 95.44 450 ALA A N 1
ATOM 3337 C CA . ALA A 1 450 ? -3.522 -0.271 26.831 1.00 95.44 450 ALA A CA 1
ATOM 3338 C C . ALA A 1 450 ? -3.959 1.175 27.116 1.00 95.44 450 ALA A C 1
ATOM 3340 O O . ALA A 1 450 ? -4.429 1.866 26.218 1.00 95.44 450 ALA A O 1
ATOM 3341 N N . SER A 1 451 ? -3.744 1.676 28.338 1.00 95.25 451 SER A N 1
ATOM 3342 C CA . SER A 1 451 ? -4.120 3.052 28.692 1.00 95.25 451 SER A CA 1
ATOM 3343 C C . SER A 1 451 ? -3.359 4.124 27.901 1.00 95.25 451 SER A C 1
ATOM 3345 O O . SER A 1 451 ? -3.913 5.188 27.637 1.00 95.25 451 SER A O 1
ATOM 3347 N N . VAL A 1 452 ? -2.104 3.856 27.519 1.00 96.75 452 VAL A N 1
ATOM 3348 C CA . VAL A 1 452 ? -1.308 4.765 26.682 1.00 96.75 452 VAL A CA 1
ATOM 3349 C C . VAL A 1 452 ? -1.861 4.801 25.261 1.00 96.75 452 VAL A C 1
ATOM 3351 O O . VAL A 1 452 ? -2.012 5.886 24.713 1.00 96.75 452 VAL A O 1
ATOM 3354 N N . HIS A 1 453 ? -2.199 3.645 24.691 1.00 95.62 453 HIS A N 1
ATOM 3355 C CA . HIS A 1 453 ? -2.738 3.564 23.333 1.00 95.62 453 HIS A CA 1
ATOM 3356 C C . HIS A 1 453 ? -4.144 4.160 23.217 1.00 95.62 453 HIS A C 1
ATOM 3358 O O . HIS A 1 453 ? -4.396 4.905 22.280 1.00 95.62 453 HIS A O 1
ATOM 3364 N N . VAL A 1 454 ? -5.014 3.979 24.219 1.00 94.06 454 VAL A N 1
ATOM 3365 C CA . VAL A 1 454 ? -6.320 4.670 24.252 1.00 94.06 454 VAL A CA 1
ATOM 3366 C C . VAL A 1 454 ? -6.153 6.194 24.238 1.00 94.06 454 VAL A C 1
ATOM 3368 O O . VAL A 1 454 ? -6.885 6.878 23.536 1.00 94.06 454 VAL A O 1
ATOM 3371 N N . LYS A 1 455 ? -5.169 6.745 24.965 1.00 93.62 455 LYS A N 1
ATOM 3372 C CA . LYS A 1 455 ? -4.893 8.196 24.959 1.00 93.62 455 LYS A CA 1
ATOM 3373 C C . LYS A 1 455 ? -4.353 8.714 23.625 1.00 93.62 455 LYS A C 1
ATOM 3375 O O . LYS A 1 455 ? -4.476 9.903 23.360 1.00 93.62 455 LYS A O 1
ATOM 3380 N N . LYS A 1 456 ? -3.700 7.850 22.848 1.00 95.44 456 LYS A N 1
ATOM 3381 C CA . LYS A 1 456 ? -3.177 8.166 21.515 1.00 95.44 456 LYS A CA 1
ATOM 3382 C C . LYS A 1 456 ? -4.193 7.920 20.402 1.00 95.44 456 LYS A C 1
ATOM 3384 O O . LYS A 1 456 ? -3.881 8.223 19.263 1.00 95.44 456 LYS A O 1
ATOM 3389 N N . GLU A 1 457 ? -5.364 7.375 20.738 1.00 94.00 457 GLU A N 1
ATOM 3390 C CA . GLU A 1 457 ? -6.365 6.911 19.770 1.00 94.00 457 GLU A CA 1
ATOM 3391 C C . GLU A 1 457 ? -5.856 5.756 18.879 1.00 94.00 457 GLU A C 1
ATOM 3393 O O . GLU A 1 457 ? -6.409 5.473 17.821 1.00 94.00 457 GLU A O 1
ATOM 3398 N N . ASP A 1 458 ? -4.845 5.017 19.353 1.00 94.88 458 ASP A N 1
ATOM 3399 C CA . ASP A 1 458 ? -4.332 3.796 18.718 1.00 94.88 458 ASP A CA 1
ATOM 3400 C C . ASP A 1 458 ? -5.245 2.608 19.085 1.00 94.88 458 ASP A C 1
ATOM 3402 O O . ASP A 1 458 ? -4.963 1.814 19.996 1.00 94.88 458 ASP A O 1
ATOM 3406 N N . TRP A 1 459 ? -6.406 2.519 18.433 1.00 94.31 459 TRP A N 1
ATOM 3407 C CA . TRP A 1 459 ? -7.473 1.596 18.835 1.00 94.31 459 TRP A CA 1
ATOM 3408 C C . TRP A 1 459 ? -7.088 0.116 18.703 1.00 94.31 459 TRP A C 1
ATOM 3410 O O . TRP A 1 459 ? -7.391 -0.677 19.598 1.00 94.31 459 TRP A O 1
ATOM 3420 N N . HIS A 1 460 ? -6.384 -0.258 17.633 1.00 94.38 460 HIS A N 1
ATOM 3421 C CA . HIS A 1 460 ? -5.934 -1.633 17.393 1.00 94.38 460 HIS A CA 1
ATOM 3422 C C . HIS A 1 460 ? -5.002 -2.130 18.509 1.00 94.38 460 HIS A C 1
ATOM 3424 O O . HIS A 1 460 ? -5.210 -3.193 19.105 1.00 94.38 460 HIS A O 1
ATOM 3430 N N . GLU A 1 461 ? -3.992 -1.338 18.860 1.00 95.06 461 GLU A N 1
ATOM 3431 C CA . GLU A 1 461 ? -3.030 -1.663 19.908 1.00 95.06 461 GLU A CA 1
ATOM 3432 C C . GLU A 1 461 ? -3.692 -1.692 21.286 1.00 95.06 461 GLU A C 1
ATOM 3434 O O . GLU A 1 461 ? -3.401 -2.588 22.088 1.00 95.06 461 GLU A O 1
ATOM 3439 N N . ALA A 1 462 ? -4.605 -0.756 21.562 1.00 95.25 462 ALA A N 1
ATOM 3440 C CA . ALA A 1 462 ? -5.374 -0.731 22.802 1.00 95.25 462 ALA A CA 1
ATOM 3441 C C . ALA A 1 462 ? -6.198 -2.016 22.986 1.00 95.25 462 ALA A C 1
ATOM 3443 O O . ALA A 1 462 ? -6.116 -2.658 24.041 1.00 95.25 462 ALA A O 1
ATOM 3444 N N . LEU A 1 463 ? -6.940 -2.425 21.952 1.00 93.62 463 LEU A N 1
ATOM 3445 C CA . LEU A 1 463 ? -7.724 -3.662 21.949 1.00 93.62 463 LEU A CA 1
ATOM 3446 C C . LEU A 1 463 ? -6.834 -4.888 22.150 1.00 93.62 463 LEU A C 1
ATOM 3448 O O . LEU A 1 463 ? -7.141 -5.740 22.990 1.00 93.62 463 LEU A O 1
ATOM 3452 N N . ARG A 1 464 ? -5.699 -4.954 21.447 1.00 94.50 464 ARG A N 1
ATOM 3453 C CA . ARG A 1 464 ? -4.734 -6.050 21.581 1.00 94.50 464 ARG A CA 1
ATOM 3454 C C . ARG A 1 464 ? -4.221 -6.178 23.015 1.00 94.50 464 ARG A C 1
ATOM 3456 O O . ARG A 1 464 ? -4.246 -7.273 23.572 1.00 94.50 464 ARG A O 1
ATOM 3463 N N . TYR A 1 465 ? -3.790 -5.084 23.645 1.00 95.19 465 TYR A N 1
ATOM 3464 C CA . TYR A 1 465 ? -3.300 -5.132 25.028 1.00 95.19 465 TYR A CA 1
ATOM 3465 C C . TYR A 1 465 ? -4.395 -5.478 26.045 1.00 95.19 465 TYR A C 1
ATOM 3467 O O . TYR A 1 465 ? -4.110 -6.150 27.036 1.00 95.19 465 TYR A O 1
ATOM 3475 N N . LEU A 1 466 ? -5.649 -5.084 25.808 1.00 92.31 466 LEU A N 1
ATOM 3476 C CA . LEU A 1 466 ? -6.778 -5.499 26.649 1.00 92.31 466 LEU A CA 1
ATOM 3477 C C . LEU A 1 466 ? -7.124 -6.985 26.486 1.00 92.31 466 LEU A C 1
ATOM 3479 O O . LEU A 1 466 ? -7.492 -7.644 27.459 1.00 92.31 466 LEU A O 1
ATOM 3483 N N . GLN A 1 467 ? -6.999 -7.541 25.282 1.00 91.62 467 GLN A N 1
ATOM 3484 C CA . GLN A 1 467 ? -7.139 -8.983 25.062 1.00 91.62 467 GLN A CA 1
ATOM 3485 C C . GLN A 1 467 ? -6.014 -9.765 25.753 1.00 91.62 467 GLN A C 1
ATOM 3487 O O . GLN A 1 467 ? -6.285 -10.756 26.428 1.00 91.62 467 GLN A O 1
ATOM 3492 N N . GLU A 1 468 ? -4.773 -9.283 25.653 1.00 93.19 468 GLU A N 1
ATOM 3493 C CA . GLU A 1 468 ? -3.615 -9.823 26.378 1.00 93.19 468 GLU A CA 1
ATOM 3494 C C . GLU A 1 468 ? -3.822 -9.791 27.897 1.00 93.19 468 GLU A C 1
ATOM 3496 O O . GLU A 1 468 ? -3.620 -10.797 28.577 1.00 93.19 468 GLU A O 1
ATOM 3501 N N . PHE A 1 469 ? -4.325 -8.671 28.424 1.00 94.12 469 PHE A N 1
ATOM 3502 C CA . PHE A 1 469 ? -4.702 -8.546 29.829 1.00 94.12 469 PHE A CA 1
ATOM 3503 C C . PHE A 1 469 ? -5.735 -9.604 30.237 1.00 94.12 469 PHE A C 1
ATOM 3505 O O . PHE A 1 469 ? -5.504 -10.326 31.204 1.00 94.12 469 PHE A O 1
ATOM 3512 N N . ARG A 1 470 ? -6.838 -9.740 29.485 1.00 89.88 470 ARG A N 1
ATOM 3513 C CA . ARG A 1 470 ? -7.901 -10.722 29.772 1.00 89.88 470 ARG A CA 1
ATOM 3514 C C . ARG A 1 470 ? -7.398 -12.164 29.711 1.00 89.88 470 ARG A C 1
ATOM 3516 O O . ARG A 1 470 ? -7.823 -12.993 30.513 1.00 89.88 470 ARG A O 1
ATOM 3523 N N . ARG A 1 471 ? -6.484 -12.471 28.787 1.00 90.62 471 ARG A N 1
ATOM 3524 C CA . ARG A 1 471 ? -5.868 -13.799 28.676 1.00 90.62 471 ARG A CA 1
ATOM 3525 C C . ARG A 1 471 ? -4.989 -14.114 29.884 1.00 90.62 471 ARG A C 1
ATOM 3527 O O . ARG A 1 471 ? -5.058 -15.224 30.407 1.00 90.62 471 ARG A O 1
ATOM 3534 N N . GLU A 1 472 ? -4.193 -13.150 30.338 1.00 90.44 472 GLU A N 1
ATOM 3535 C CA . GLU A 1 472 ? -3.322 -13.334 31.500 1.00 90.44 472 GLU A CA 1
ATOM 3536 C C . GLU A 1 472 ? -4.137 -13.447 32.795 1.00 90.44 472 GLU A C 1
ATOM 3538 O O . GLU A 1 472 ? -3.908 -14.366 33.579 1.00 90.44 472 GLU A O 1
ATOM 3543 N N . THR A 1 473 ? -5.137 -12.583 33.009 1.00 87.88 473 THR A N 1
ATOM 3544 C CA . THR A 1 473 ? -5.982 -12.648 34.213 1.00 87.88 473 THR A CA 1
ATOM 3545 C C . THR A 1 473 ? -6.857 -13.900 34.240 1.00 87.88 473 THR A C 1
ATOM 3547 O O . THR A 1 473 ? -6.904 -14.574 35.267 1.00 87.88 473 THR A O 1
ATOM 3550 N N . GLY A 1 474 ? -7.456 -14.292 33.110 1.00 81.06 474 GLY A N 1
ATOM 3551 C CA . GLY A 1 474 ? -8.194 -15.554 32.999 1.00 81.06 474 GLY A CA 1
ATOM 3552 C C . GLY A 1 474 ? -7.300 -16.786 33.190 1.00 81.06 474 GLY A C 1
ATOM 3553 O O . GLY A 1 474 ? -7.711 -17.772 33.802 1.00 81.06 474 GLY A O 1
ATOM 3554 N N . GLY A 1 475 ? -6.044 -16.724 32.735 1.00 75.88 475 GLY A N 1
ATOM 3555 C CA . GLY A 1 475 ? -5.046 -17.766 32.973 1.00 75.88 475 GLY A CA 1
ATOM 3556 C C . GLY A 1 475 ? -4.629 -17.888 34.443 1.00 75.88 475 GLY A C 1
ATOM 3557 O O . GLY A 1 475 ? -4.382 -19.000 34.912 1.00 75.88 475 GLY A O 1
ATOM 3558 N N . LEU A 1 476 ? -4.569 -16.775 35.179 1.00 67.50 476 LEU A N 1
ATOM 3559 C CA . LEU A 1 476 ? -4.284 -16.763 36.619 1.00 67.50 476 LEU A CA 1
ATOM 3560 C C . LEU A 1 476 ? -5.436 -17.363 37.436 1.00 67.50 476 LEU A C 1
ATOM 3562 O O . LEU A 1 476 ? -5.178 -18.113 38.379 1.00 67.50 476 LEU A O 1
ATOM 3566 N N . ASP A 1 477 ? -6.684 -17.102 37.043 1.00 62.78 477 ASP A N 1
ATOM 3567 C CA . ASP A 1 477 ? -7.856 -17.720 37.670 1.00 62.78 477 ASP A CA 1
ATOM 3568 C C . ASP A 1 477 ? -7.925 -19.239 37.361 1.00 62.78 477 ASP A C 1
ATOM 3570 O O . ASP A 1 477 ? -8.161 -20.048 38.263 1.00 62.78 477 ASP A O 1
ATOM 3574 N N . ALA A 1 478 ? -7.615 -19.667 36.127 1.00 65.06 478 ALA A N 1
ATOM 3575 C CA . ALA A 1 478 ? -7.669 -21.079 35.715 1.00 65.06 478 ALA A CA 1
ATOM 3576 C C . ALA A 1 478 ? -6.540 -21.962 36.291 1.00 65.06 478 ALA A C 1
ATOM 3578 O O . ALA A 1 478 ? -6.792 -23.094 36.712 1.00 65.06 478 ALA A O 1
ATOM 3579 N N . ARG A 1 479 ? -5.292 -21.468 36.358 1.00 59.75 479 ARG A N 1
ATOM 3580 C CA . ARG A 1 479 ? -4.144 -22.236 36.899 1.00 59.75 479 ARG A CA 1
ATOM 3581 C C . ARG A 1 479 ? -4.305 -22.596 38.375 1.00 59.75 479 ARG A C 1
ATOM 3583 O O . ARG A 1 479 ? -3.701 -23.561 38.830 1.00 59.75 479 ARG A O 1
ATOM 3590 N N . ARG A 1 480 ? -5.111 -21.837 39.119 1.00 53.28 480 ARG A N 1
ATOM 3591 C CA . ARG A 1 480 ? -5.375 -22.094 40.539 1.00 53.28 480 ARG A CA 1
ATOM 3592 C C . ARG A 1 480 ? -6.568 -23.030 40.749 1.00 53.28 480 ARG A C 1
ATOM 3594 O O . ARG A 1 480 ? -6.506 -23.876 41.637 1.00 53.28 480 ARG A O 1
ATOM 3601 N N . ALA A 1 481 ? -7.592 -22.961 39.891 1.00 59.31 481 ALA A N 1
ATOM 3602 C CA . ALA A 1 481 ? -8.701 -23.921 39.891 1.00 59.31 481 ALA A CA 1
ATOM 3603 C C . ALA A 1 481 ? -8.224 -25.365 39.625 1.00 59.31 481 ALA A C 1
ATOM 3605 O O . ALA A 1 481 ? -8.737 -26.301 40.228 1.00 59.31 481 ALA A O 1
ATOM 3606 N N . GLY A 1 482 ? -7.185 -25.543 38.801 1.00 54.47 482 GLY A N 1
ATOM 3607 C CA . GLY A 1 482 ? -6.546 -26.846 38.563 1.00 54.47 482 GLY A CA 1
ATOM 3608 C C . GLY A 1 482 ? -5.591 -27.334 39.664 1.00 54.47 482 GLY A C 1
ATOM 3609 O O . GLY A 1 482 ? -5.155 -28.475 39.604 1.00 54.47 482 GLY A O 1
ATOM 3610 N N . PHE A 1 483 ? -5.262 -26.504 40.662 1.00 47.62 483 PHE A N 1
ATOM 3611 C CA . PHE A 1 483 ? -4.389 -26.868 41.795 1.00 47.62 483 PHE A CA 1
ATOM 3612 C C . PHE A 1 483 ? -5.186 -27.260 43.056 1.00 47.62 483 PHE A C 1
ATOM 3614 O O . PHE A 1 483 ? -4.611 -27.436 44.126 1.00 47.62 483 PHE A O 1
ATOM 3621 N N . SER A 1 484 ? -6.516 -27.348 42.933 1.00 43.69 484 SER A N 1
ATOM 3622 C CA . SER A 1 484 ? -7.457 -27.668 44.020 1.00 43.69 484 SER A CA 1
ATOM 3623 C C . SER A 1 484 ? -8.052 -29.084 43.907 1.00 43.69 484 SER A C 1
ATOM 3625 O O . SER A 1 484 ? -9.048 -29.364 44.570 1.00 43.69 484 SER A O 1
ATOM 3627 N N . GLY A 1 485 ? -7.497 -29.930 43.029 1.00 36.88 485 GLY A N 1
ATOM 3628 C CA . GLY A 1 485 ? -7.945 -31.304 42.765 1.00 36.88 485 GLY A CA 1
ATOM 3629 C C . GLY A 1 485 ? -7.020 -32.350 43.356 1.00 36.88 485 GLY A C 1
ATOM 3630 O O . GLY A 1 485 ? -5.789 -32.130 43.287 1.00 36.88 485 GLY A O 1
#

Radius of gyration: 38.39 Å; Cα contacts (8 Å, |Δi|>4): 407; chains: 1; bounding box: 99×82×113 Å